Protein AF-0000000072982810 (afdb_homodimer)

Structure (mmCIF, N/CA/C/O backbone):
data_AF-0000000072982810-model_v1
#
loop_
_entity.id
_entity.type
_entity.pdbx_description
1 polymer Nitroreductase
#
loop_
_atom_site.group_PDB
_atom_site.id
_atom_site.type_symbol
_atom_site.label_atom_id
_atom_site.label_alt_id
_atom_site.label_comp_id
_atom_site.label_asym_id
_atom_site.label_entity_id
_atom_site.label_seq_id
_atom_site.pdbx_PDB_ins_code
_atom_site.Cartn_x
_atom_site.Cartn_y
_atom_site.Cartn_z
_atom_site.occupancy
_atom_site.B_iso_or_equiv
_atom_site.auth_seq_id
_atom_site.auth_comp_id
_atom_site.auth_asym_id
_atom_site.auth_atom_id
_atom_site.pdbx_PDB_model_num
ATOM 1 N N . MET A 1 1 ? 14.062 5.539 18.406 1 84.5 1 MET A N 1
ATOM 2 C CA . MET A 1 1 ? 14.008 4.086 18.531 1 84.5 1 MET A CA 1
ATOM 3 C C . MET A 1 1 ? 12.57 3.59 18.5 1 84.5 1 MET A C 1
ATOM 5 O O . MET A 1 1 ? 11.648 4.312 18.891 1 84.5 1 MET A O 1
ATOM 9 N N . LEU A 1 2 ? 12.492 2.311 18.047 1 94.81 2 LEU A N 1
ATOM 10 C CA . LEU A 1 2 ? 11.148 1.739 18.016 1 94.81 2 LEU A CA 1
ATOM 11 C C . LEU A 1 2 ? 10.578 1.634 19.422 1 94.81 2 LEU A C 1
ATOM 13 O O . LEU A 1 2 ? 11.227 1.092 20.328 1 94.81 2 LEU A O 1
ATOM 17 N N . GLU A 1 3 ? 9.422 2.154 19.641 1 95.44 3 GLU A N 1
ATOM 18 C CA . GLU A 1 3 ? 8.727 2.027 20.922 1 95.44 3 GLU A CA 1
ATOM 19 C C . GLU A 1 3 ? 8.094 0.647 21.062 1 95.44 3 GLU A C 1
ATOM 21 O O . GLU A 1 3 ? 7.965 0.132 22.188 1 95.44 3 GLU A O 1
ATOM 26 N N . ASN A 1 4 ? 7.609 0.101 20.016 1 97.38 4 ASN A N 1
ATOM 27 C CA . ASN A 1 4 ? 7 -1.223 19.938 1 97.38 4 ASN A CA 1
ATOM 28 C C . ASN A 1 4 ? 7.531 -2.025 18.75 1 97.38 4 ASN A C 1
ATOM 30 O O . ASN A 1 4 ? 7.234 -1.706 17.609 1 97.38 4 ASN A O 1
ATOM 34 N N . ASN A 1 5 ? 8.234 -3.057 19.016 1 98 5 ASN A N 1
ATOM 35 C CA . ASN A 1 5 ? 8.844 -3.852 17.953 1 98 5 ASN A CA 1
ATOM 36 C C . ASN A 1 5 ? 8.078 -5.148 17.719 1 98 5 ASN A C 1
ATOM 38 O O . ASN A 1 5 ? 8.594 -6.078 17.109 1 98 5 ASN A O 1
ATOM 42 N N . ASN A 1 6 ? 6.879 -5.277 18.344 1 98.5 6 ASN A N 1
ATOM 43 C CA . ASN A 1 6 ? 5.992 -6.418 18.141 1 98.5 6 ASN A CA 1
ATOM 44 C C . ASN A 1 6 ? 5.172 -6.27 16.859 1 98.5 6 ASN A C 1
ATOM 46 O O . ASN A 1 6 ? 4.238 -5.465 16.797 1 98.5 6 ASN A O 1
ATOM 50 N N . PHE A 1 7 ? 5.477 -7.055 15.828 1 98.69 7 PHE A N 1
ATOM 51 C CA . PHE A 1 7 ? 4.867 -6.938 14.508 1 98.69 7 PHE A CA 1
ATOM 52 C C . PHE A 1 7 ? 3.354 -7.098 14.594 1 98.69 7 PHE A C 1
ATOM 54 O O . PHE A 1 7 ? 2.605 -6.281 14.047 1 98.69 7 PHE A O 1
ATOM 61 N N . ASP A 1 8 ? 2.906 -8.078 15.25 1 97.94 8 ASP A N 1
ATOM 62 C CA . ASP A 1 8 ? 1.486 -8.391 15.383 1 97.94 8 ASP A CA 1
ATOM 63 C C . ASP A 1 8 ? 0.722 -7.211 15.977 1 97.94 8 ASP A C 1
ATOM 65 O O . ASP A 1 8 ? -0.294 -6.781 15.422 1 97.94 8 ASP A O 1
ATOM 69 N N . GLU A 1 9 ? 1.227 -6.652 17 1 97.75 9 GLU A N 1
ATOM 70 C CA . GLU A 1 9 ? 0.583 -5.523 17.672 1 97.75 9 GLU A CA 1
ATOM 71 C C . GLU A 1 9 ? 0.561 -4.289 16.766 1 97.75 9 GLU A C 1
ATOM 73 O O . GLU A 1 9 ? -0.45 -3.588 16.688 1 97.75 9 GLU A O 1
ATOM 78 N N . VAL A 1 10 ? 1.672 -4.07 16.078 1 98.31 10 VAL A N 1
ATOM 79 C CA . VAL A 1 10 ? 1.791 -2.891 15.227 1 98.31 10 VAL A CA 1
ATOM 80 C C . VAL A 1 10 ? 0.734 -2.938 14.125 1 98.31 10 VAL A C 1
ATOM 82 O O . VAL A 1 10 ? 0.049 -1.945 13.875 1 98.31 10 VAL A O 1
ATOM 85 N N . VAL A 1 11 ? 0.557 -4.102 13.555 1 98.12 11 VAL A N 1
ATOM 86 C CA . VAL A 1 11 ? -0.343 -4.219 12.414 1 98.12 11 VAL A CA 1
ATOM 87 C C . VAL A 1 11 ? -1.789 -4.285 12.898 1 98.12 11 VAL A C 1
ATOM 89 O O . VAL A 1 11 ? -2.652 -3.557 12.406 1 98.12 11 VAL A O 1
ATOM 92 N N . LEU A 1 12 ? -2.094 -5.023 13.883 1 95.62 12 LEU A N 1
ATOM 93 C CA . LEU A 1 12 ? -3.467 -5.32 14.273 1 95.62 12 LEU A CA 1
ATOM 94 C C . LEU A 1 12 ? -4.07 -4.172 15.07 1 95.62 12 LEU A C 1
ATOM 96 O O . LEU A 1 12 ? -5.289 -4.012 15.117 1 95.62 12 LEU A O 1
ATOM 100 N N . LYS A 1 13 ? -3.232 -3.338 15.625 1 92.69 13 LYS A N 1
ATOM 101 C CA . LYS A 1 13 ? -3.762 -2.264 16.453 1 92.69 13 LYS A CA 1
ATOM 102 C C . LYS A 1 13 ? -3.643 -0.914 15.758 1 92.69 13 LYS A C 1
ATOM 104 O O . LYS A 1 13 ? -3.879 0.132 16.359 1 92.69 13 LYS A O 1
ATOM 109 N N . ARG A 1 14 ? -3.23 -0.957 14.547 1 93.69 14 ARG A N 1
ATOM 110 C CA . ARG A 1 14 ? -3.211 0.3 13.812 1 93.69 14 ARG A CA 1
ATOM 111 C C . ARG A 1 14 ? -4.625 0.827 13.586 1 93.69 14 ARG A C 1
ATOM 113 O O . ARG A 1 14 ? -5.504 0.088 13.141 1 93.69 14 ARG A O 1
ATOM 120 N N . HIS A 1 15 ? -4.863 2.078 13.898 1 92.69 15 HIS A N 1
ATOM 121 C CA . HIS A 1 15 ? -6.117 2.781 13.664 1 92.69 15 HIS A CA 1
ATOM 122 C C . HIS A 1 15 ? -5.871 4.18 13.102 1 92.69 15 HIS A C 1
ATOM 124 O O . HIS A 1 15 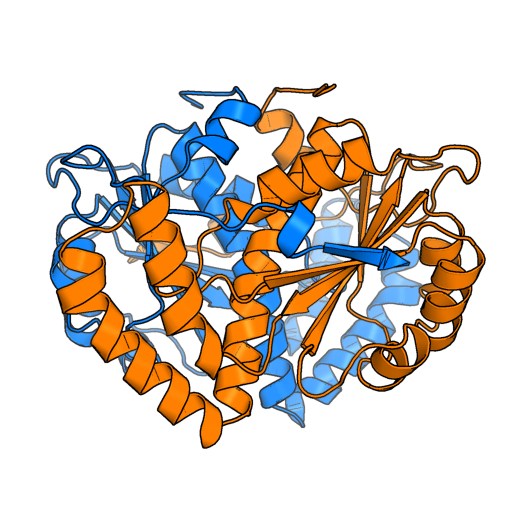? -4.777 4.727 13.258 1 92.69 15 HIS A O 1
ATOM 130 N N . THR A 1 16 ? -6.906 4.637 12.523 1 93.88 16 THR A N 1
ATOM 131 C CA . THR A 1 16 ? -6.832 6.008 12.023 1 93.88 16 THR A CA 1
ATOM 132 C C . THR A 1 16 ? -7.082 7.004 13.156 1 93.88 16 THR A C 1
ATOM 134 O O . THR A 1 16 ? -8.023 6.84 13.938 1 93.88 16 THR A O 1
ATOM 137 N N . ALA A 1 17 ? -6.195 7.941 13.25 1 94.62 17 ALA A N 1
ATOM 138 C CA . ALA A 1 17 ? -6.402 9.07 14.148 1 94.62 17 ALA A CA 1
ATOM 139 C C . ALA A 1 17 ? -6.828 10.32 13.375 1 94.62 17 ALA A C 1
ATOM 141 O O . ALA A 1 17 ? -6.32 10.586 12.289 1 94.62 17 ALA A O 1
ATOM 142 N N . ARG A 1 18 ? -7.648 11.125 14.008 1 92.19 18 ARG A N 1
ATOM 143 C CA . ARG A 1 18 ? -8.18 12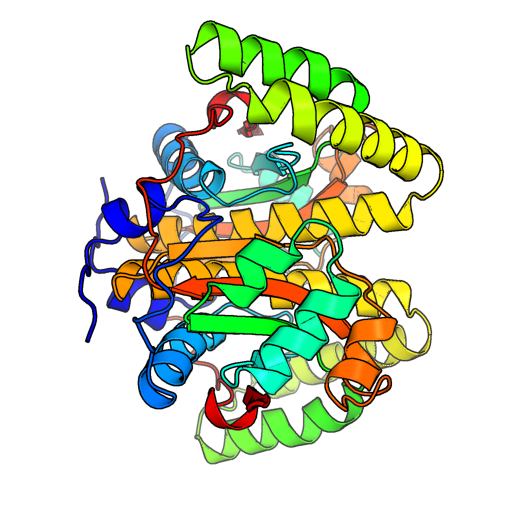.297 13.32 1 92.19 18 ARG A CA 1
ATOM 144 C C . ARG A 1 18 ? -7.883 13.578 14.094 1 92.19 18 ARG A C 1
ATOM 146 O O . ARG A 1 18 ? -8.18 14.68 13.617 1 92.19 18 ARG A O 1
ATOM 153 N N . GLU A 1 19 ? -7.449 13.445 15.227 1 95.31 19 GLU A N 1
ATOM 154 C CA . GLU A 1 19 ? -7.012 14.555 16.078 1 95.31 19 GLU A CA 1
ATOM 155 C C . GLU A 1 19 ? -5.754 14.195 16.859 1 95.31 19 GLU A C 1
ATOM 157 O O . GLU A 1 19 ? -5.641 13.086 17.375 1 95.31 19 GLU A O 1
ATOM 162 N N . PHE A 1 20 ? -4.832 15.172 16.938 1 97.75 20 PHE A N 1
ATOM 163 C CA . PHE A 1 20 ? -3.533 14.906 17.531 1 97.75 20 PHE A CA 1
ATOM 164 C C . PHE A 1 20 ? -3.221 15.938 18.625 1 97.75 20 PHE A C 1
ATOM 166 O O . PHE A 1 20 ? -3.883 16.969 18.703 1 97.75 20 PHE A O 1
ATOM 173 N N . ASP A 1 21 ? -2.336 15.578 19.5 1 97.12 21 ASP A N 1
ATOM 174 C CA . ASP A 1 21 ? -1.809 16.516 20.5 1 97.12 21 ASP A CA 1
ATOM 175 C C . ASP A 1 21 ? -0.87 17.531 19.844 1 97.12 21 ASP A C 1
ATOM 177 O O . ASP A 1 21 ? 0.249 17.188 19.453 1 97.12 21 ASP A O 1
ATOM 181 N N . PRO A 1 22 ? -1.288 18.734 19.766 1 93.88 22 PRO A N 1
ATOM 182 C CA . PRO A 1 22 ? -0.496 19.734 19.031 1 93.88 22 PRO A CA 1
ATOM 183 C C . PRO A 1 22 ? 0.822 20.062 19.734 1 93.88 22 PRO A C 1
ATOM 185 O O . PRO A 1 22 ? 1.685 20.719 19.156 1 93.88 22 PRO A O 1
ATOM 188 N N . GLU A 1 23 ? 1.07 19.609 20.938 1 95 23 GLU A N 1
ATOM 189 C CA . GLU A 1 23 ? 2.275 19.922 21.703 1 95 23 GLU A CA 1
ATOM 190 C C . GLU A 1 23 ? 3.402 18.938 21.375 1 95 23 GLU A C 1
ATOM 192 O O . GLU A 1 23 ? 4.559 19.188 21.734 1 95 23 GLU A O 1
ATOM 197 N N . ILE A 1 24 ? 3.025 17.922 20.734 1 96 24 ILE A N 1
ATOM 198 C CA . ILE A 1 24 ? 4.02 16.906 20.406 1 96 24 ILE A CA 1
ATOM 199 C C . ILE A 1 24 ? 4.625 17.203 19.031 1 96 24 ILE A C 1
ATOM 201 O O . ILE A 1 24 ? 3.898 17.391 18.047 1 96 24 ILE A O 1
ATOM 205 N N . THR A 1 25 ? 5.934 17.266 19.016 1 96.81 25 THR A N 1
ATOM 206 C CA . THR A 1 25 ? 6.66 17.469 17.766 1 96.81 25 THR A CA 1
ATOM 207 C C . THR A 1 25 ? 7.57 16.281 17.484 1 96.81 25 THR A C 1
ATOM 209 O O . THR A 1 25 ? 8.32 15.836 18.359 1 96.81 25 THR A O 1
ATOM 212 N N . ILE A 1 26 ? 7.457 15.734 16.328 1 98.12 26 ILE A N 1
ATOM 213 C CA . ILE A 1 26 ? 8.336 14.672 15.875 1 98.12 26 ILE A CA 1
ATOM 214 C C . ILE A 1 26 ? 9.562 15.273 15.18 1 98.12 26 ILE A C 1
ATOM 216 O O . ILE A 1 26 ? 9.43 16.172 14.344 1 98.12 26 ILE A O 1
ATOM 220 N N . SER A 1 27 ? 10.719 14.828 15.484 1 97.81 27 SER A N 1
ATOM 221 C CA . SER A 1 27 ? 11.938 15.383 14.891 1 97.81 27 SER A CA 1
ATOM 222 C C . SER A 1 27 ? 12.062 14.984 13.422 1 97.81 27 SER A C 1
ATOM 224 O O . SER A 1 27 ? 11.516 13.961 13 1 97.81 27 SER A O 1
ATOM 226 N N . LYS A 1 28 ? 12.797 15.844 12.688 1 97.75 28 LYS A N 1
ATOM 227 C CA . LYS A 1 28 ? 13.094 15.516 11.289 1 97.75 28 LYS A CA 1
ATOM 228 C C . LYS A 1 28 ? 13.789 14.164 11.172 1 97.75 28 LYS A C 1
ATOM 230 O O . LYS A 1 28 ? 13.492 13.383 10.266 1 97.75 28 LYS A O 1
ATOM 235 N N . GLY A 1 29 ? 14.688 13.906 12.07 1 97.88 29 GLY A N 1
ATOM 236 C CA . GLY A 1 29 ? 15.406 12.641 12.07 1 97.88 29 GLY A CA 1
ATOM 237 C C . GLY A 1 29 ? 14.492 11.438 12.234 1 97.88 29 GLY A C 1
ATOM 238 O O . GLY A 1 29 ? 14.641 10.438 11.531 1 97.88 29 GLY A O 1
ATOM 239 N N . GLU A 1 30 ? 13.562 11.547 13.141 1 97.81 30 GLU A N 1
ATOM 240 C CA . GLU A 1 30 ? 12.633 10.453 13.375 1 97.81 30 GLU A CA 1
ATOM 241 C C . GLU A 1 30 ? 11.695 10.258 12.188 1 97.81 30 GLU A C 1
ATOM 243 O O . GLU A 1 30 ? 11.383 9.125 11.812 1 97.81 30 GLU A O 1
ATOM 248 N N . LEU A 1 31 ? 11.297 11.336 11.625 1 98.62 31 LEU A N 1
ATOM 249 C CA . LEU A 1 31 ? 10.477 11.25 10.422 1 98.62 31 LEU A CA 1
ATOM 250 C C . LEU A 1 31 ? 11.234 10.555 9.297 1 98.62 31 LEU A C 1
ATOM 252 O O . LEU A 1 31 ? 10.68 9.688 8.617 1 98.62 31 LEU A O 1
ATOM 256 N N . LEU A 1 32 ? 12.469 10.898 9.117 1 98.56 32 LEU A N 1
ATOM 257 C CA . LEU A 1 32 ? 13.273 10.273 8.078 1 98.56 32 LEU A CA 1
ATOM 258 C C . LEU A 1 32 ? 13.477 8.789 8.359 1 98.56 32 LEU A C 1
ATOM 260 O O . LEU A 1 32 ? 13.531 7.98 7.434 1 98.56 32 LEU A O 1
ATOM 264 N N . GLN A 1 33 ? 13.555 8.445 9.609 1 98.25 33 GLN A N 1
ATOM 265 C CA . GLN A 1 33 ? 13.68 7.031 9.953 1 98.25 33 GLN A CA 1
ATOM 266 C C . GLN A 1 33 ? 12.414 6.266 9.586 1 98.25 33 GLN A C 1
ATOM 268 O O . GLN A 1 33 ? 12.484 5.164 9.031 1 98.25 33 GLN A O 1
ATOM 273 N N . MET A 1 34 ? 11.305 6.852 9.898 1 98.75 34 MET A N 1
ATOM 274 C CA . MET A 1 34 ? 10.047 6.203 9.531 1 98.75 34 MET A CA 1
ATOM 275 C C . MET A 1 34 ? 9.93 6.074 8.016 1 98.75 34 MET A C 1
ATOM 277 O O . MET A 1 34 ? 9.469 5.051 7.508 1 98.75 34 MET A O 1
ATOM 281 N N . ILE A 1 35 ? 10.391 7.113 7.273 1 98.88 35 ILE A N 1
ATOM 282 C CA . ILE A 1 35 ? 10.352 7.086 5.816 1 98.88 35 ILE A CA 1
ATOM 283 C C . ILE A 1 35 ? 11.336 6.047 5.293 1 98.88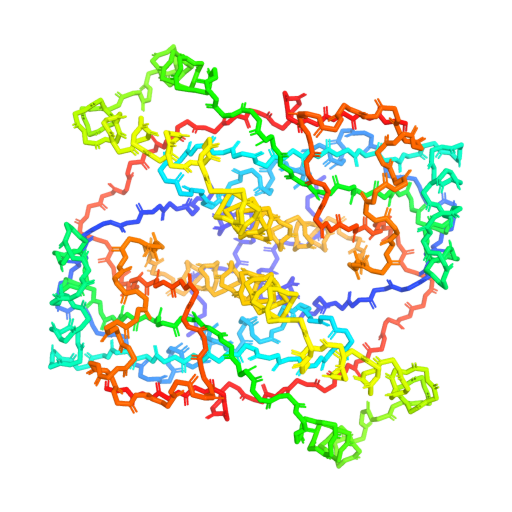 35 ILE A C 1
ATOM 285 O O . ILE A 1 35 ? 11.086 5.406 4.27 1 98.88 35 ILE A O 1
ATOM 289 N N . THR A 1 36 ? 12.406 5.809 5.992 1 98.56 36 THR A N 1
ATOM 290 C CA . THR A 1 36 ? 13.344 4.762 5.605 1 98.56 36 THR A CA 1
ATOM 291 C C . THR A 1 36 ? 12.664 3.398 5.582 1 98.56 36 THR A C 1
ATOM 293 O O . THR A 1 36 ? 12.875 2.604 4.664 1 98.56 36 THR A O 1
ATOM 296 N N . TYR A 1 37 ? 11.805 3.104 6.562 1 98.56 37 TYR A N 1
ATOM 297 C CA . TYR A 1 37 ? 11.023 1.872 6.523 1 98.56 37 TYR A CA 1
ATOM 298 C C . TYR A 1 37 ? 10.148 1.822 5.277 1 98.56 37 TYR A C 1
ATOM 300 O O . TYR A 1 37 ? 10.023 0.775 4.641 1 98.56 37 TYR A O 1
ATOM 308 N N . ALA A 1 38 ? 9.578 2.957 4.906 1 98.69 38 ALA A N 1
ATOM 309 C CA . ALA A 1 38 ? 8.695 3.043 3.744 1 98.69 38 ALA A CA 1
ATOM 310 C C . ALA A 1 38 ? 9.461 2.75 2.457 1 98.69 38 ALA A C 1
ATOM 312 O O . ALA A 1 38 ? 8.906 2.17 1.519 1 98.69 38 ALA A O 1
ATOM 313 N N . THR A 1 39 ? 10.75 3.131 2.369 1 97.38 39 THR A N 1
ATOM 314 C CA . THR A 1 39 ? 11.555 2.973 1.161 1 97.38 39 THR A CA 1
ATOM 315 C C . THR A 1 39 ? 11.844 1.498 0.896 1 97.38 39 THR A C 1
ATOM 317 O O . THR A 1 39 ? 12.297 1.135 -0.193 1 97.38 39 THR A O 1
ATOM 320 N N . LYS A 1 40 ? 11.523 0.648 1.859 1 97.12 40 LYS A N 1
ATOM 321 C CA . LYS A 1 40 ? 11.789 -0.777 1.69 1 97.12 40 LYS A CA 1
ATOM 322 C C . LYS A 1 40 ? 10.641 -1.47 0.967 1 97.12 40 LYS A C 1
ATOM 324 O O . LYS A 1 40 ? 10.75 -2.637 0.588 1 97.12 40 LYS A O 1
ATOM 329 N N . ALA A 1 41 ? 9.539 -0.735 0.786 1 98.06 41 ALA A N 1
ATOM 330 C CA . ALA A 1 41 ? 8.438 -1.288 -0 1 98.06 41 ALA A CA 1
ATOM 331 C C . ALA A 1 41 ? 8.898 -1.642 -1.412 1 98.06 41 ALA A C 1
ATOM 333 O O . ALA A 1 41 ? 9.773 -0.978 -1.972 1 98.06 41 ALA A O 1
ATOM 334 N N . PRO A 1 42 ? 8.352 -2.703 -1.966 1 97.31 42 PRO A N 1
ATOM 335 C CA . PRO A 1 42 ? 8.695 -3 -3.357 1 97.31 42 PRO A CA 1
ATOM 336 C C . PRO A 1 42 ? 8.203 -1.929 -4.328 1 97.31 42 PRO A C 1
ATOM 338 O O . PRO A 1 42 ? 7.301 -1.157 -3.998 1 97.31 42 PRO A O 1
ATOM 341 N N . SER A 1 43 ? 8.867 -1.829 -5.426 1 96.19 43 SER A N 1
ATOM 342 C CA . SER A 1 43 ? 8.453 -1.017 -6.566 1 96.19 43 SER A CA 1
ATOM 343 C C . SER A 1 43 ? 8.68 -1.754 -7.883 1 96.19 43 SER A C 1
ATOM 345 O O . SER A 1 43 ? 9.633 -2.521 -8.016 1 96.19 43 SER A O 1
ATOM 347 N N . ALA A 1 44 ? 7.711 -1.577 -8.781 1 95.25 44 ALA A N 1
ATOM 348 C CA . ALA A 1 44 ? 7.836 -2.244 -10.07 1 95.25 44 ALA A CA 1
ATOM 349 C C . ALA A 1 44 ? 9.195 -1.972 -10.703 1 95.25 44 ALA A C 1
ATOM 351 O O . ALA A 1 44 ? 9.625 -0.819 -10.805 1 95.25 44 ALA A O 1
ATOM 352 N N . LEU A 1 45 ? 9.898 -3.086 -10.992 1 91.62 45 LEU A N 1
ATOM 353 C CA . LEU A 1 45 ? 11.211 -3.057 -11.641 1 91.62 45 LEU A CA 1
ATOM 354 C C . LEU A 1 45 ? 12.211 -2.266 -10.805 1 91.62 45 LEU A C 1
ATOM 356 O O . LEU A 1 45 ? 13.203 -1.761 -11.336 1 91.62 45 LEU A O 1
ATOM 360 N N . ASN A 1 46 ? 11.883 -2.053 -9.57 1 92.06 46 ASN A N 1
ATOM 361 C CA . ASN A 1 46 ? 12.711 -1.31 -8.625 1 92.06 46 ASN A CA 1
ATOM 362 C C . ASN A 1 46 ? 12.938 0.127 -9.086 1 92.06 46 ASN A C 1
ATOM 364 O O . ASN A 1 46 ? 13.977 0.717 -8.797 1 92.06 46 ASN A O 1
ATOM 368 N N . MET A 1 47 ? 12 0.67 -9.719 1 93.75 47 MET A N 1
ATOM 369 C CA . MET A 1 47 ? 12.141 2.018 -10.266 1 93.75 47 MET A CA 1
ATOM 370 C C . MET A 1 47 ? 12.047 3.064 -9.156 1 93.75 47 MET A C 1
ATOM 372 O O . MET A 1 47 ? 12.492 4.199 -9.336 1 93.75 47 MET A O 1
ATOM 376 N N . GLN A 1 48 ? 11.398 2.781 -8.086 1 95.44 48 GLN A N 1
ATOM 377 C CA . GLN A 1 48 ? 11.359 3.594 -6.875 1 95.44 48 GLN A CA 1
ATOM 378 C C . GLN A 1 48 ? 10.891 5.012 -7.18 1 95.44 48 GLN A C 1
ATOM 380 O O . GLN A 1 48 ? 11.57 5.984 -6.84 1 95.44 48 GLN A O 1
ATOM 385 N N . PRO A 1 49 ? 9.641 5.102 -7.727 1 96.94 49 PRO A N 1
ATOM 386 C CA . PRO A 1 49 ? 9.133 6.418 -8.117 1 96.94 49 PRO A CA 1
ATOM 387 C C . PRO A 1 49 ? 8.664 7.25 -6.926 1 96.94 49 PRO A C 1
ATOM 389 O O . PRO A 1 49 ? 8.422 8.453 -7.062 1 96.94 49 PRO A O 1
ATOM 392 N N . THR A 1 50 ? 8.508 6.699 -5.781 1 98.31 50 THR A N 1
ATOM 393 C CA . THR A 1 50 ? 7.848 7.328 -4.645 1 98.31 50 THR A CA 1
ATOM 394 C C . THR A 1 50 ? 8.672 8.492 -4.113 1 98.31 50 THR A C 1
ATOM 396 O O . THR A 1 50 ? 9.898 8.391 -3.998 1 98.31 50 THR A O 1
ATOM 399 N N . ARG A 1 51 ? 7.984 9.57 -3.803 1 98.56 51 ARG A N 1
ATOM 400 C CA . ARG A 1 51 ? 8.555 10.766 -3.189 1 98.56 51 ARG A CA 1
ATOM 401 C C . ARG A 1 51 ? 7.727 11.219 -1.992 1 98.56 51 ARG A C 1
ATOM 403 O O . ARG A 1 51 ? 6.52 10.984 -1.941 1 98.56 51 ARG A O 1
ATOM 410 N N . PHE A 1 52 ? 8.422 11.859 -1.071 1 98.88 52 PHE A N 1
ATOM 411 C CA . PHE A 1 52 ? 7.793 12.32 0.16 1 98.88 52 PHE A CA 1
ATOM 412 C C . PHE A 1 52 ? 7.988 13.82 0.342 1 98.88 52 PHE A C 1
ATOM 414 O O . PHE A 1 52 ? 9.094 14.336 0.165 1 98.88 52 PHE A O 1
ATOM 421 N N . VAL A 1 53 ? 6.922 14.5 0.645 1 98.94 53 VAL A N 1
ATOM 422 C CA . VAL A 1 53 ? 6.961 15.891 1.09 1 98.94 53 VAL A CA 1
ATOM 423 C C . VAL A 1 53 ? 6.434 15.992 2.52 1 98.94 53 VAL A C 1
ATOM 425 O O . VAL A 1 53 ? 5.277 15.648 2.789 1 98.94 53 VAL A O 1
ATOM 428 N N . VAL A 1 54 ? 7.277 16.453 3.424 1 98.88 54 VAL A N 1
ATOM 429 C CA . VAL A 1 54 ? 6.902 16.516 4.836 1 98.88 54 VAL A CA 1
ATOM 430 C C . VAL A 1 54 ? 6.637 17.953 5.25 1 98.88 54 VAL A C 1
ATOM 432 O O . VAL A 1 54 ? 7.523 18.797 5.168 1 98.88 54 VAL A O 1
ATOM 435 N N . ALA A 1 55 ? 5.414 18.203 5.621 1 98.69 55 ALA A N 1
ATOM 436 C CA . ALA A 1 55 ? 5.055 19.484 6.211 1 98.69 55 ALA A CA 1
ATOM 437 C C . ALA A 1 55 ? 5.117 19.422 7.734 1 98.69 55 ALA A C 1
ATOM 439 O O . ALA A 1 55 ? 4.27 18.797 8.375 1 98.69 55 ALA A O 1
ATOM 440 N N . GLN A 1 56 ? 6.004 20.109 8.297 1 96.19 56 GLN A N 1
ATOM 441 C CA . GLN A 1 56 ? 6.168 20.125 9.742 1 96.19 56 GLN A CA 1
ATOM 442 C C . GLN A 1 56 ? 5.93 21.516 10.32 1 96.19 56 GLN A C 1
ATOM 444 O O . GLN A 1 56 ? 5.527 21.656 11.477 1 96.19 56 GLN A O 1
ATOM 449 N N . SER A 1 57 ? 6.262 22.516 9.508 1 96.06 57 SER A N 1
ATOM 450 C CA . SER A 1 57 ? 6.031 23.875 9.992 1 96.06 57 SER A CA 1
ATOM 451 C C . SER A 1 57 ? 4.543 24.219 10.016 1 96.06 57 SER A C 1
ATOM 453 O O . SER A 1 57 ? 3.773 23.688 9.211 1 96.06 57 SER A O 1
ATOM 455 N N . ASN A 1 58 ? 4.184 25.047 10.938 1 96.44 58 ASN A N 1
ATOM 456 C CA . ASN A 1 58 ? 2.797 25.5 10.969 1 96.44 58 ASN A CA 1
ATOM 457 C C . ASN A 1 58 ? 2.373 26.109 9.641 1 96.44 58 ASN A C 1
ATOM 459 O O . ASN A 1 58 ? 1.261 25.875 9.164 1 96.44 58 ASN A O 1
ATOM 463 N N . ALA A 1 59 ? 3.246 26.844 9.062 1 98.06 59 ALA A N 1
ATOM 464 C CA . ALA A 1 59 ? 2.943 27.484 7.789 1 98.06 59 ALA A CA 1
ATOM 465 C C . ALA A 1 59 ? 2.658 26.453 6.703 1 98.06 59 ALA A C 1
ATOM 467 O O . ALA A 1 59 ? 1.71 26.609 5.926 1 98.06 59 ALA A O 1
ATOM 468 N N . ALA A 1 60 ? 3.471 25.438 6.617 1 98.25 60 ALA A N 1
ATOM 469 C CA . ALA A 1 60 ? 3.277 24.406 5.609 1 98.25 60 ALA A CA 1
ATOM 470 C C . ALA A 1 60 ? 1.984 23.625 5.859 1 98.25 60 ALA A C 1
ATOM 472 O O . ALA A 1 60 ? 1.243 23.328 4.922 1 98.25 60 ALA A O 1
ATOM 473 N N . LYS A 1 61 ? 1.732 23.328 7.078 1 98.5 61 LYS A N 1
ATOM 474 C CA . LYS A 1 61 ? 0.5 22.625 7.406 1 98.5 61 LYS A CA 1
ATOM 475 C C . LYS A 1 61 ? -0.727 23.469 7.078 1 98.5 61 LYS A C 1
ATOM 477 O O . LYS A 1 61 ? -1.738 22.938 6.605 1 98.5 61 LYS A O 1
ATOM 482 N N . GLU A 1 62 ? -0.648 24.719 7.336 1 98.69 62 GLU A N 1
ATOM 483 C CA . GLU A 1 62 ? -1.746 25.625 7 1 98.69 62 GLU A CA 1
ATOM 484 C C . GLU A 1 62 ? -2.008 25.641 5.496 1 98.69 62 GLU A C 1
ATOM 486 O O . GLU A 1 62 ? -3.16 25.688 5.062 1 98.69 62 GLU A O 1
ATOM 491 N N . LYS A 1 63 ? -0.942 25.656 4.742 1 98.75 63 LYS A N 1
ATOM 492 C CA . LYS A 1 63 ? -1.083 25.594 3.291 1 98.75 63 LYS A CA 1
ATOM 493 C C . LYS A 1 63 ? -1.828 24.344 2.855 1 98.75 63 LYS A C 1
ATOM 495 O O . LYS A 1 63 ? -2.695 24.406 1.98 1 98.75 63 LYS A O 1
ATOM 500 N N . ILE A 1 64 ? -1.499 23.203 3.467 1 98.88 64 ILE A N 1
ATOM 501 C CA . ILE A 1 64 ? -2.18 21.953 3.145 1 98.88 64 ILE A CA 1
ATOM 502 C C . ILE A 1 64 ? -3.637 22.031 3.6 1 98.88 64 ILE A C 1
ATOM 504 O O . ILE A 1 64 ? -4.547 21.672 2.85 1 98.88 64 ILE A O 1
ATOM 508 N N . ALA A 1 65 ? -3.84 22.531 4.773 1 98.69 65 ALA A N 1
ATOM 509 C CA . ALA A 1 65 ? -5.18 22.609 5.348 1 98.69 65 ALA A CA 1
ATOM 510 C C . ALA A 1 65 ? -6.109 23.438 4.457 1 98.69 65 ALA A C 1
ATOM 512 O O . ALA A 1 65 ? -7.293 23.125 4.332 1 98.69 65 ALA A O 1
ATOM 513 N N . ALA A 1 66 ? -5.582 24.406 3.85 1 98.62 66 ALA A N 1
ATOM 514 C CA . ALA A 1 66 ? -6.367 25.328 3.031 1 98.62 66 ALA A CA 1
ATOM 515 C C . ALA A 1 66 ? -6.945 24.609 1.81 1 98.62 66 ALA A C 1
ATOM 517 O O . ALA A 1 66 ? -7.906 25.094 1.201 1 98.62 66 ALA A O 1
ATOM 518 N N . VAL A 1 67 ? -6.398 23.516 1.445 1 98.56 67 VAL A N 1
ATOM 519 C CA . VAL A 1 67 ? -6.863 22.828 0.245 1 98.56 67 VAL A CA 1
ATOM 520 C C . VAL A 1 67 ? -7.395 21.438 0.615 1 98.56 67 VAL A C 1
ATOM 522 O O . VAL A 1 67 ? -7.531 20.562 -0.248 1 98.56 67 VAL A O 1
ATOM 525 N N . ALA A 1 68 ? -7.637 21.156 1.941 1 97.69 68 ALA A N 1
ATOM 526 C CA . ALA A 1 68 ? -7.996 19.812 2.385 1 97.69 68 ALA A CA 1
ATOM 527 C C . ALA A 1 68 ? -9.43 19.766 2.916 1 97.69 68 ALA A C 1
ATOM 529 O O . ALA A 1 68 ? -9.875 18.75 3.453 1 97.69 68 ALA A O 1
ATOM 530 N N . GLY A 1 69 ? -10.141 20.844 2.805 1 94.69 69 GLY A N 1
ATOM 531 C CA . GLY A 1 69 ? -11.547 20.875 3.166 1 94.69 69 GLY A CA 1
ATOM 532 C C . GLY A 1 69 ? -11.805 20.453 4.602 1 94.69 69 GLY A C 1
ATOM 533 O O . GLY A 1 69 ? -11.227 21.016 5.531 1 94.69 69 GLY A O 1
ATOM 534 N N . THR A 1 70 ? -12.633 19.438 4.793 1 91.5 70 THR A N 1
ATOM 535 C CA . THR A 1 70 ? -13.078 19 6.113 1 91.5 70 THR A CA 1
ATOM 536 C C . THR A 1 70 ? -11.945 18.312 6.871 1 91.5 70 THR A C 1
ATOM 538 O O . THR A 1 70 ? -12.047 18.094 8.078 1 91.5 70 THR A O 1
ATOM 541 N N . ASN A 1 71 ? -10.836 18.031 6.203 1 95.19 71 ASN A N 1
ATOM 542 C CA . ASN A 1 71 ? -9.703 17.375 6.844 1 95.19 71 ASN A CA 1
ATOM 543 C C . ASN A 1 71 ? -8.773 18.375 7.516 1 95.19 71 ASN A C 1
ATOM 545 O O . ASN A 1 71 ? -7.82 18 8.188 1 95.19 71 ASN A O 1
ATOM 549 N N . ALA A 1 72 ? -9.07 19.672 7.449 1 97.31 72 ALA A N 1
ATOM 550 C CA . ALA A 1 72 ? -8.195 20.75 7.902 1 97.31 72 ALA A CA 1
ATOM 551 C C . ALA A 1 72 ? -7.867 20.594 9.383 1 97.31 72 ALA A C 1
ATOM 553 O O . ALA A 1 72 ? -6.707 20.703 9.781 1 97.31 72 ALA A O 1
ATOM 554 N N . PRO A 1 73 ? -8.805 20.266 10.258 1 96 73 PRO A N 1
ATOM 555 C CA . PRO A 1 73 ? -8.469 20.156 11.68 1 96 73 PRO A CA 1
ATOM 556 C C . PRO A 1 73 ? -7.469 19.031 11.961 1 96 73 PRO A C 1
ATOM 558 O O . PRO A 1 73 ? -6.59 19.188 12.812 1 96 73 PRO A O 1
ATOM 561 N N . GLU A 1 74 ? -7.633 17.922 11.266 1 96.44 74 GLU A N 1
ATOM 562 C CA . GLU A 1 74 ? -6.691 16.812 11.414 1 96.44 74 GLU A CA 1
ATOM 563 C C . GLU A 1 74 ? -5.281 17.234 11.016 1 96.44 74 GLU A C 1
ATOM 565 O O . GLU A 1 74 ? -4.316 16.938 11.727 1 96.44 74 GLU A O 1
ATOM 570 N N . ILE A 1 75 ? -5.168 17.984 9.969 1 98.25 75 ILE A N 1
ATOM 571 C CA . ILE A 1 75 ? -3.902 18.453 9.422 1 98.25 75 ILE A CA 1
ATOM 572 C C . ILE A 1 75 ? -3.252 19.422 10.398 1 98.25 75 ILE A C 1
ATOM 574 O O . ILE A 1 75 ? -2.068 19.297 10.719 1 98.25 75 ILE A O 1
ATOM 578 N N . LEU A 1 76 ? -4.012 20.266 10.938 1 98.06 76 LEU A N 1
ATOM 579 C CA . LEU A 1 76 ? -3.49 21.359 11.766 1 98.06 76 LEU A CA 1
ATOM 580 C C . LEU A 1 76 ? -3.061 20.828 13.133 1 98.06 76 LEU A C 1
ATOM 582 O O . LEU A 1 76 ? -2.131 21.375 13.742 1 98.06 76 LEU A O 1
ATOM 586 N N . SER A 1 77 ? -3.652 19.766 13.602 1 97.69 77 SER A N 1
ATOM 587 C CA . SER A 1 77 ? -3.334 19.25 14.93 1 97.69 77 SER A CA 1
ATOM 588 C C . SER A 1 77 ? -2.172 18.266 14.867 1 97.69 77 SER A C 1
ATOM 590 O O . SER A 1 77 ? -1.588 17.922 15.898 1 97.69 77 SER A O 1
ATOM 592 N N . ALA A 1 78 ? -1.801 17.797 13.711 1 98.44 78 ALA A N 1
ATOM 593 C CA . ALA A 1 78 ? -0.771 16.766 13.562 1 98.44 78 ALA A CA 1
ATOM 594 C C . ALA A 1 78 ? 0.615 17.328 13.844 1 98.44 78 ALA A C 1
ATOM 596 O O . ALA A 1 78 ? 0.846 18.531 13.688 1 98.44 78 ALA A O 1
ATOM 597 N N . SER A 1 79 ? 1.487 16.484 14.289 1 98.69 79 SER A N 1
ATOM 598 C CA . SER A 1 79 ? 2.887 16.875 14.43 1 98.69 79 SER A CA 1
ATOM 599 C C . SER A 1 79 ? 3.518 17.156 13.07 1 98.69 79 SER A C 1
ATOM 601 O O . SER A 1 79 ? 4.316 18.078 12.922 1 98.69 79 SER A O 1
ATOM 603 N N . ALA A 1 80 ? 3.209 16.359 12.094 1 98.75 80 ALA A N 1
ATOM 604 C CA . ALA A 1 80 ? 3.615 16.531 10.703 1 98.75 80 ALA A CA 1
ATOM 605 C C . ALA A 1 80 ? 2.57 15.945 9.758 1 98.75 80 ALA A C 1
ATOM 607 O O . ALA A 1 80 ? 1.726 15.141 10.164 1 98.75 80 ALA A O 1
ATOM 608 N N . VAL A 1 81 ? 2.604 16.422 8.57 1 98.88 81 VAL A N 1
ATOM 609 C CA . VAL A 1 81 ? 1.803 15.859 7.484 1 98.88 81 VAL A CA 1
ATOM 610 C C . VAL A 1 81 ? 2.713 15.445 6.332 1 98.88 81 VAL A C 1
ATOM 612 O O . VAL A 1 81 ? 3.498 16.25 5.828 1 98.88 81 VAL A O 1
ATOM 615 N N . VAL A 1 82 ? 2.615 14.195 5.969 1 98.94 82 VAL A N 1
ATOM 616 C CA . VAL A 1 82 ? 3.441 13.656 4.891 1 98.94 82 VAL A CA 1
ATOM 617 C C . VAL A 1 82 ? 2.604 13.5 3.625 1 98.94 82 VAL A C 1
ATOM 619 O O . VAL A 1 82 ? 1.64 12.734 3.602 1 98.94 82 VAL A O 1
ATOM 622 N N . LEU A 1 83 ? 2.922 14.297 2.639 1 98.94 83 LEU A N 1
ATOM 623 C CA . LEU A 1 83 ? 2.377 14.078 1.302 1 98.94 83 LEU A CA 1
ATOM 624 C C . LEU A 1 83 ? 3.205 13.055 0.536 1 98.94 83 LEU A C 1
ATOM 626 O O . LEU A 1 83 ? 4.383 13.289 0.256 1 98.94 83 LEU A O 1
ATOM 630 N N . ILE A 1 84 ? 2.598 11.945 0.248 1 98.94 84 ILE A N 1
ATOM 631 C CA . ILE A 1 84 ? 3.254 10.898 -0.521 1 98.94 84 ILE A CA 1
ATOM 632 C C . ILE A 1 84 ? 2.775 10.945 -1.972 1 98.94 84 ILE A C 1
ATOM 634 O O . ILE A 1 84 ? 1.59 11.156 -2.234 1 98.94 84 ILE A O 1
ATOM 638 N N . GLY A 1 85 ? 3.658 10.828 -2.863 1 98.69 85 GLY A N 1
ATOM 639 C CA . GLY A 1 85 ? 3.42 10.781 -4.297 1 98.69 85 GLY A CA 1
ATOM 640 C C . GLY A 1 85 ? 4.551 10.133 -5.07 1 98.69 85 GLY A C 1
ATOM 641 O O . GLY A 1 85 ? 5.16 9.172 -4.598 1 98.69 85 GLY A O 1
ATOM 642 N N . GLY A 1 86 ? 4.676 10.641 -6.258 1 98.19 86 GLY A N 1
ATOM 643 C CA . GLY A 1 86 ? 5.734 10.039 -7.047 1 98.19 86 GLY A CA 1
ATOM 644 C C . GLY A 1 86 ? 6.254 10.945 -8.148 1 98.19 86 GLY A C 1
ATOM 645 O O . GLY A 1 86 ? 5.578 11.891 -8.555 1 98.19 86 GLY A O 1
ATOM 646 N N . GLU A 1 87 ? 7.461 10.664 -8.555 1 96.62 87 GLU A N 1
ATOM 647 C CA . GLU A 1 87 ? 8.117 11.336 -9.672 1 96.62 87 GLU A CA 1
ATOM 648 C C . GLU A 1 87 ? 7.445 10.977 -11 1 96.62 87 GLU A C 1
ATOM 650 O O . GLU A 1 87 ? 7.336 9.797 -11.344 1 96.62 87 GLU A O 1
ATOM 655 N N . THR A 1 88 ? 7.059 12.016 -11.727 1 95.5 88 THR A N 1
ATOM 656 C CA . THR A 1 88 ? 6.32 11.766 -12.961 1 95.5 88 THR A CA 1
ATOM 657 C C . THR A 1 88 ? 7.266 11.711 -14.156 1 95.5 88 THR A C 1
ATOM 659 O O . THR A 1 88 ? 6.906 11.195 -15.219 1 95.5 88 THR A O 1
ATOM 662 N N . ASP A 1 89 ? 8.383 12.328 -14.008 1 92.62 89 ASP A N 1
ATOM 663 C CA . ASP A 1 89 ? 9.406 12.219 -15.047 1 92.62 89 ASP A CA 1
ATOM 664 C C . ASP A 1 89 ? 10.391 11.094 -14.727 1 92.62 89 ASP A C 1
ATOM 666 O O . ASP A 1 89 ? 11.414 11.32 -14.078 1 92.62 89 ASP A O 1
ATOM 670 N N . LEU A 1 90 ? 10.188 9.938 -15.297 1 90.56 90 LEU A N 1
ATOM 671 C CA . LEU A 1 90 ? 10.938 8.742 -14.938 1 90.56 90 LEU A CA 1
ATOM 672 C C . LEU A 1 90 ? 12.086 8.516 -15.914 1 90.56 90 LEU A C 1
ATOM 674 O O . LEU A 1 90 ? 12.828 7.531 -15.789 1 90.56 90 LEU A O 1
ATOM 678 N N . GLY A 1 91 ? 12.234 9.391 -16.828 1 80.31 91 GLY A N 1
ATOM 679 C CA . GLY A 1 91 ? 13.289 9.273 -17.828 1 80.31 91 GLY A CA 1
ATOM 680 C C . GLY A 1 91 ? 14.672 9.172 -17.234 1 80.31 91 GLY A C 1
ATOM 681 O O . GLY A 1 91 ? 15.406 8.219 -17.516 1 80.31 91 GLY A O 1
ATOM 682 N N . PRO A 1 92 ? 15.039 10.086 -16.391 1 75.38 92 PRO A N 1
ATOM 683 C CA . PRO A 1 92 ? 16.391 10.094 -15.82 1 75.38 92 PRO A CA 1
ATOM 684 C C . PRO A 1 92 ? 16.609 8.953 -14.828 1 75.38 92 PRO A C 1
ATOM 686 O O . PRO A 1 92 ? 17.75 8.695 -14.43 1 75.38 92 PRO A O 1
ATOM 689 N N . PHE A 1 93 ? 15.703 8.172 -14.523 1 69.94 93 PHE A N 1
ATOM 690 C CA . PHE A 1 93 ? 15.75 7.164 -13.477 1 69.94 93 PHE A CA 1
ATOM 691 C C . PHE A 1 93 ? 16.688 6.027 -13.852 1 69.94 93 PHE A C 1
ATOM 693 O O . PHE A 1 93 ? 17.5 5.586 -13.039 1 69.94 93 PHE A O 1
ATOM 700 N N . GLU A 1 94 ? 16.547 5.738 -15.039 1 66.62 94 GLU A N 1
ATOM 701 C CA . GLU A 1 94 ? 17.344 4.609 -15.5 1 66.62 94 GLU A CA 1
ATOM 702 C C . GLU A 1 94 ? 18.844 4.871 -15.297 1 66.62 94 GLU A C 1
ATOM 704 O O . GLU A 1 94 ? 19.547 4.039 -14.734 1 66.62 94 GLU A O 1
ATOM 709 N N . GLU A 1 95 ? 19.219 5.996 -15.656 1 73.25 95 GLU A N 1
ATOM 710 C CA . GLU A 1 95 ? 20.641 6.289 -15.555 1 73.25 95 GLU A CA 1
ATOM 711 C C . GLU A 1 95 ? 21.078 6.449 -14.094 1 73.25 95 GLU A C 1
ATOM 713 O O . GLU A 1 95 ? 22.109 5.93 -13.688 1 73.25 95 GLU A O 1
ATOM 718 N N . ASP A 1 96 ? 20.266 6.906 -13.367 1 82.31 96 ASP A N 1
ATOM 719 C CA . ASP A 1 96 ? 20.625 7.207 -11.984 1 82.31 96 ASP A CA 1
ATOM 720 C C . ASP A 1 96 ? 20.531 5.961 -11.109 1 82.31 96 ASP A C 1
ATOM 722 O O . ASP A 1 96 ? 21.469 5.652 -10.367 1 82.31 96 ASP A O 1
ATOM 726 N N . LEU A 1 97 ? 19.469 5.148 -11.352 1 81.38 97 LEU A N 1
ATOM 727 C CA . LEU A 1 97 ? 19.266 3.979 -10.508 1 81.38 97 LEU A CA 1
ATOM 728 C C . LEU A 1 97 ? 20.359 2.943 -10.742 1 81.38 97 LEU A C 1
ATOM 730 O O . LEU A 1 97 ? 20.922 2.398 -9.789 1 81.38 97 LEU A O 1
ATOM 734 N N . PHE A 1 98 ? 20.688 2.74 -11.969 1 85.81 98 PHE A N 1
ATOM 735 C CA . PHE A 1 98 ? 21.688 1.733 -12.305 1 85.81 98 PHE A CA 1
ATOM 736 C C . PHE A 1 98 ? 23.078 2.182 -11.859 1 85.81 98 PHE A C 1
ATOM 738 O O . PHE A 1 98 ? 23.859 1.376 -11.359 1 85.81 98 PHE A O 1
ATOM 745 N N . LYS A 1 99 ? 23.312 3.461 -12.016 1 89.44 99 LYS A N 1
ATOM 746 C CA . LYS A 1 99 ? 24.594 3.994 -11.57 1 89.44 99 LYS A CA 1
ATOM 747 C C . LYS A 1 99 ? 24.734 3.875 -10.055 1 89.44 99 LYS A C 1
ATOM 749 O O . LYS A 1 99 ? 25.797 3.512 -9.555 1 89.44 99 LYS A O 1
ATOM 754 N N . ARG A 1 100 ? 23.688 4.145 -9.375 1 89.06 100 ARG A N 1
ATOM 755 C CA . ARG A 1 100 ? 23.719 4.059 -7.914 1 89.06 100 ARG A CA 1
ATOM 756 C C . ARG A 1 100 ? 23.891 2.615 -7.457 1 89.06 100 ARG A C 1
ATOM 758 O O . ARG A 1 100 ? 24.609 2.348 -6.496 1 89.06 100 ARG A O 1
ATOM 765 N N . ALA A 1 101 ? 23.141 1.757 -8.117 1 89.5 101 ALA A N 1
ATOM 766 C CA . ALA A 1 101 ? 23.266 0.338 -7.793 1 89.5 101 ALA A CA 1
ATOM 767 C C . ALA A 1 101 ? 24.688 -0.158 -8.031 1 89.5 101 ALA A C 1
ATOM 769 O O . ALA A 1 101 ? 25.219 -0.941 -7.238 1 89.5 101 ALA A O 1
ATOM 770 N N . GLU A 1 102 ? 25.281 0.291 -9.094 1 90.94 102 GLU A N 1
ATOM 771 C CA . GLU A 1 102 ? 26.656 -0.073 -9.414 1 90.94 102 GLU A CA 1
ATOM 772 C C . GLU A 1 102 ? 27.625 0.448 -8.359 1 90.94 102 GLU A C 1
ATOM 774 O O . GLU A 1 102 ? 28.469 -0.297 -7.859 1 90.94 102 GLU A O 1
ATOM 779 N N . ALA A 1 103 ? 27.469 1.67 -8.023 1 92.62 103 ALA A N 1
ATOM 780 C CA . ALA A 1 103 ? 28.344 2.299 -7.039 1 92.62 103 ALA A CA 1
ATOM 781 C C . ALA A 1 103 ? 28.25 1.6 -5.688 1 92.62 103 ALA A C 1
ATOM 783 O O . ALA A 1 103 ? 29.219 1.517 -4.945 1 92.62 103 ALA A O 1
ATOM 784 N N . ALA A 1 104 ? 27.109 1.062 -5.426 1 91.38 104 ALA A N 1
ATOM 785 C CA . ALA A 1 104 ? 26.859 0.404 -4.145 1 91.38 104 ALA A CA 1
ATOM 786 C C . ALA A 1 104 ? 27.219 -1.075 -4.207 1 91.38 104 ALA A C 1
ATOM 788 O O . ALA A 1 104 ? 27.141 -1.785 -3.203 1 91.38 104 ALA A O 1
ATOM 789 N N . GLY A 1 105 ? 27.609 -1.56 -5.43 1 90.31 105 GLY A N 1
ATOM 790 C CA . GLY A 1 105 ? 27.953 -2.963 -5.602 1 90.31 105 GLY A CA 1
ATOM 791 C C . GLY A 1 105 ? 26.734 -3.875 -5.617 1 90.31 105 GLY A C 1
ATOM 792 O O . GLY A 1 105 ? 26.828 -5.043 -5.242 1 90.31 105 GLY A O 1
ATOM 793 N N . LEU A 1 106 ? 25.594 -3.307 -5.988 1 88.31 106 LEU A N 1
ATOM 794 C CA . LEU A 1 106 ? 24.344 -4.059 -5.922 1 88.31 106 LEU A CA 1
ATOM 795 C C . LEU A 1 106 ? 23.734 -4.215 -7.309 1 88.31 106 LEU A C 1
ATOM 797 O O . LEU A 1 106 ? 22.562 -4.602 -7.438 1 88.31 106 LEU A O 1
ATOM 801 N N . LEU A 1 107 ? 24.484 -3.805 -8.336 1 84.69 107 LEU A N 1
ATOM 802 C CA . LEU A 1 107 ? 24.016 -4.004 -9.703 1 84.69 107 LEU A CA 1
ATOM 803 C C . LEU A 1 107 ? 24.141 -5.465 -10.117 1 84.69 107 LEU A C 1
ATOM 805 O O . LEU A 1 107 ? 25.203 -6.066 -9.945 1 84.69 107 LEU A O 1
ATOM 809 N N . THR A 1 108 ? 23.094 -6.031 -10.602 1 81.81 108 THR A N 1
ATOM 810 C CA . THR A 1 108 ? 23.094 -7.434 -11 1 81.81 108 THR A CA 1
ATOM 811 C C . THR A 1 108 ? 22.906 -7.566 -12.516 1 81.81 108 THR A C 1
ATOM 813 O O . THR A 1 108 ? 22.406 -6.656 -13.164 1 81.81 108 THR A O 1
ATOM 816 N N . ASP A 1 109 ? 23.312 -8.773 -13.039 1 80.62 109 ASP A N 1
ATOM 817 C CA . ASP A 1 109 ? 23.094 -9.07 -14.453 1 80.62 109 ASP A CA 1
ATOM 818 C C . ASP A 1 109 ? 21.609 -9.031 -14.812 1 80.62 109 ASP A C 1
ATOM 820 O O . ASP A 1 109 ? 21.234 -8.555 -15.883 1 80.62 109 ASP A O 1
ATOM 824 N N . ARG A 1 110 ? 20.938 -9.406 -13.883 1 78.25 110 ARG A N 1
ATOM 825 C CA . ARG A 1 110 ? 19.484 -9.383 -14.102 1 78.25 110 ARG A CA 1
ATOM 826 C C . ARG A 1 110 ? 19 -7.957 -14.336 1 78.25 110 ARG A C 1
ATOM 828 O O . ARG A 1 110 ? 18.188 -7.715 -15.227 1 78.25 110 ARG A O 1
ATOM 835 N N . ALA A 1 111 ? 19.5 -7.117 -13.57 1 77.31 111 ALA A N 1
ATOM 836 C CA . ALA A 1 111 ? 19.109 -5.719 -13.711 1 77.31 111 ALA A CA 1
ATOM 837 C C . ALA A 1 111 ? 19.469 -5.18 -15.094 1 77.31 111 ALA A C 1
ATOM 839 O O . ALA A 1 111 ? 18.656 -4.516 -15.742 1 77.31 111 ALA A O 1
ATOM 840 N N . ILE A 1 112 ? 20.562 -5.547 -15.453 1 81.38 112 ILE A N 1
ATOM 841 C CA . ILE A 1 112 ? 21.062 -5.008 -16.719 1 81.38 112 ILE A CA 1
ATOM 842 C C . ILE A 1 112 ? 20.359 -5.688 -17.875 1 81.38 112 ILE A C 1
ATOM 844 O O . ILE A 1 112 ? 19.812 -5.016 -18.766 1 81.38 112 ILE A O 1
ATOM 848 N N . GLU A 1 113 ? 20.312 -6.926 -17.891 1 83.94 113 GLU A N 1
ATOM 849 C CA . GLU A 1 113 ? 19.859 -7.676 -19.062 1 83.94 113 GLU A CA 1
ATOM 850 C C . GLU A 1 113 ? 18.344 -7.793 -19.094 1 83.94 113 GLU A C 1
ATOM 852 O O . GLU A 1 113 ? 17.734 -7.758 -20.172 1 83.94 113 GLU A O 1
ATOM 857 N N . HIS A 1 114 ? 17.75 -7.809 -18.016 1 83.19 114 HIS A N 1
ATOM 858 C CA . HIS A 1 114 ? 16.328 -8.125 -18 1 83.19 114 HIS A CA 1
ATOM 859 C C . HIS A 1 114 ? 15.5 -6.898 -17.656 1 83.19 114 HIS A C 1
ATOM 861 O O . HIS A 1 114 ? 14.477 -6.637 -18.297 1 83.19 114 HIS A O 1
ATOM 867 N N . GLN A 1 115 ? 15.961 -6.121 -16.734 1 86.25 115 GLN A N 1
ATOM 868 C CA . GLN A 1 115 ? 15.125 -5.023 -16.25 1 86.25 115 GLN A CA 1
ATOM 869 C C . GLN A 1 115 ? 15.289 -3.789 -17.141 1 86.25 115 GLN A C 1
ATOM 871 O O . GLN A 1 115 ? 14.32 -3.062 -17.375 1 86.25 115 GLN A O 1
ATOM 876 N N . LYS A 1 116 ? 16.484 -3.551 -17.641 1 87.75 116 LYS A N 1
ATOM 877 C CA . LYS A 1 116 ? 16.766 -2.307 -18.359 1 87.75 116 LYS A CA 1
ATOM 878 C C . LYS A 1 116 ? 15.828 -2.145 -19.547 1 87.75 116 LYS A C 1
ATOM 880 O O . LYS A 1 116 ? 15.172 -1.112 -19.703 1 87.75 116 LYS A O 1
ATOM 885 N N . PRO A 1 117 ? 15.75 -3.189 -20.422 1 89.75 117 PRO A N 1
ATOM 886 C CA . PRO A 1 117 ? 14.836 -3.033 -21.562 1 89.75 117 PRO A CA 1
ATOM 887 C C . PRO A 1 117 ? 13.383 -2.865 -21.125 1 89.75 117 PRO A C 1
ATOM 889 O O . PRO A 1 117 ? 12.617 -2.158 -21.797 1 89.75 117 PRO A O 1
ATOM 892 N N . MET A 1 118 ? 12.984 -3.506 -20.078 1 91.38 118 MET A N 1
ATOM 893 C CA . MET A 1 118 ? 11.617 -3.393 -19.578 1 91.38 118 MET A CA 1
ATOM 894 C C . MET A 1 118 ? 11.344 -1.982 -19.078 1 91.38 118 MET A C 1
ATOM 896 O O . MET A 1 118 ? 10.258 -1.438 -19.297 1 91.38 118 MET A O 1
ATOM 900 N N . ILE A 1 119 ? 12.289 -1.424 -18.406 1 92.38 119 ILE A N 1
ATOM 901 C CA . ILE A 1 119 ? 12.172 -0.067 -17.875 1 92.38 119 ILE A CA 1
ATOM 902 C C . ILE A 1 119 ? 12.031 0.922 -19.031 1 92.38 119 ILE A C 1
ATOM 904 O O . ILE A 1 119 ? 11.172 1.806 -19 1 92.38 119 ILE A O 1
ATOM 908 N N . GLU A 1 120 ? 12.867 0.725 -20.062 1 90.5 120 GLU A N 1
ATOM 909 C CA . GLU A 1 120 ? 12.812 1.595 -21.234 1 90.5 120 GLU A CA 1
ATOM 910 C C . GLU A 1 120 ? 11.445 1.541 -21.891 1 90.5 120 GLU A C 1
ATOM 912 O O . GLU A 1 120 ? 10.891 2.576 -22.266 1 90.5 120 GLU A O 1
ATOM 917 N N . ASN A 1 121 ? 10.961 0.418 -21.984 1 92.06 121 ASN A N 1
ATOM 918 C CA . ASN A 1 121 ? 9.641 0.244 -22.594 1 92.06 121 ASN A CA 1
ATOM 919 C C . ASN A 1 121 ? 8.547 0.874 -21.734 1 92.06 121 ASN A C 1
ATOM 921 O O . ASN A 1 121 ? 7.621 1.496 -22.266 1 92.06 121 ASN A O 1
ATOM 925 N N . LEU A 1 122 ? 8.641 0.684 -20.469 1 92.88 122 LEU A N 1
ATOM 926 C CA . LEU A 1 122 ? 7.648 1.236 -19.547 1 92.88 122 LEU A CA 1
ATOM 927 C C . LEU A 1 122 ? 7.66 2.76 -19.594 1 92.88 122 LEU A C 1
ATOM 929 O O . LEU A 1 122 ? 6.605 3.393 -19.625 1 92.88 122 LEU A O 1
ATOM 933 N N . VAL A 1 123 ? 8.82 3.283 -19.578 1 92 123 VAL A N 1
ATOM 934 C CA . VAL A 1 123 ? 8.961 4.734 -19.625 1 92 123 VAL A CA 1
ATOM 935 C C . VAL A 1 123 ? 8.367 5.277 -20.922 1 92 123 VAL A C 1
ATOM 937 O O . VAL A 1 123 ? 7.664 6.289 -20.906 1 92 123 VAL A O 1
ATOM 940 N N . ALA A 1 124 ? 8.656 4.578 -22.016 1 92.94 124 ALA A N 1
ATOM 941 C CA . ALA A 1 124 ? 8.086 4.969 -23.297 1 92.94 124 ALA A CA 1
ATOM 942 C C . ALA A 1 124 ? 6.562 4.914 -23.266 1 92.94 124 ALA A C 1
ATOM 944 O O . ALA A 1 124 ? 5.891 5.809 -23.781 1 92.94 124 ALA A O 1
ATOM 945 N N . THR A 1 125 ? 6.031 3.973 -22.656 1 93.88 125 THR A N 1
ATOM 946 C CA . THR A 1 125 ? 4.586 3.812 -22.516 1 93.88 125 THR A CA 1
ATOM 947 C C . THR A 1 125 ? 3.988 4.961 -21.703 1 93.88 125 THR A C 1
ATOM 949 O O . THR A 1 125 ? 2.926 5.48 -22.047 1 93.88 125 THR A O 1
ATOM 952 N N . PHE A 1 126 ? 4.668 5.336 -20.688 1 94.06 126 PHE A N 1
ATOM 953 C CA . PHE A 1 126 ? 4.172 6.375 -19.797 1 94.06 126 PHE A CA 1
ATOM 954 C C . PHE A 1 126 ? 4.121 7.723 -20.5 1 94.06 126 PHE A C 1
ATOM 956 O O . PHE A 1 126 ? 3.301 8.578 -20.172 1 94.06 126 PHE A O 1
ATOM 963 N N . LYS A 1 127 ? 4.98 7.949 -21.469 1 92.44 127 LYS A N 1
ATOM 964 C CA . LYS A 1 127 ? 4.965 9.188 -22.25 1 92.44 127 LYS A CA 1
ATOM 965 C C . LYS A 1 127 ? 3.684 9.305 -23.078 1 92.44 127 LYS A C 1
ATOM 967 O O . LYS A 1 127 ? 3.189 10.406 -23.312 1 92.44 127 LYS A O 1
ATOM 972 N N . GLU A 1 128 ? 3.115 8.141 -23.406 1 95.5 128 GLU A N 1
ATOM 973 C CA . GLU A 1 128 ? 1.957 8.117 -24.297 1 95.5 128 GLU A CA 1
ATOM 974 C C . GLU A 1 128 ? 0.67 7.855 -23.516 1 95.5 128 GLU A C 1
ATOM 976 O O . GLU A 1 128 ? -0.425 8.133 -24.016 1 95.5 128 GLU A O 1
ATOM 981 N N . ASN A 1 129 ? 0.8 7.332 -22.438 1 96.69 129 ASN A N 1
ATOM 982 C CA . ASN A 1 129 ? -0.341 6.918 -21.625 1 96.69 129 ASN A CA 1
ATOM 983 C C . ASN A 1 129 ? -0.234 7.441 -20.188 1 96.69 129 ASN A C 1
ATOM 985 O O . ASN A 1 129 ? 0.199 6.719 -19.297 1 96.69 129 ASN A O 1
ATOM 989 N N . GLN A 1 130 ? -0.823 8.562 -19.938 1 95.81 130 GLN A N 1
ATOM 990 C CA . GLN A 1 130 ? -0.702 9.258 -18.656 1 95.81 130 GLN A CA 1
ATOM 991 C C . GLN A 1 130 ? -1.505 8.547 -17.578 1 95.81 130 GLN A C 1
ATOM 993 O O . GLN A 1 130 ? -1.135 8.578 -16.406 1 95.81 130 GLN A O 1
ATOM 998 N N . GLN A 1 131 ? -2.537 7.883 -18.016 1 96.56 131 GLN A N 1
ATOM 999 C CA . GLN A 1 131 ? -3.314 7.113 -17.047 1 96.56 131 GLN A CA 1
ATOM 1000 C C . GLN A 1 131 ? -2.492 5.969 -16.469 1 96.56 131 GLN A C 1
ATOM 1002 O O . GLN A 1 131 ? -2.533 5.715 -15.258 1 96.56 131 GLN A O 1
ATOM 1007 N N . ALA A 1 132 ? -1.797 5.34 -17.344 1 96.75 132 ALA A N 1
ATOM 1008 C CA . ALA A 1 132 ? -0.937 4.246 -16.891 1 96.75 132 ALA A CA 1
ATOM 1009 C C . ALA A 1 132 ? 0.131 4.75 -15.93 1 96.75 132 ALA A C 1
ATOM 1011 O O . ALA A 1 132 ? 0.439 4.09 -14.938 1 96.75 132 ALA A O 1
ATOM 1012 N N . LEU A 1 133 ? 0.679 5.887 -16.234 1 97.19 133 LEU A N 1
ATOM 1013 C CA . LEU A 1 133 ? 1.674 6.492 -15.359 1 97.19 133 LEU A CA 1
ATOM 1014 C C . LEU A 1 133 ? 1.075 6.801 -13.992 1 97.19 133 LEU A C 1
ATOM 1016 O O . LEU A 1 133 ? 1.688 6.512 -12.961 1 97.19 133 LEU A O 1
ATOM 1020 N N . ARG A 1 134 ? -0.118 7.395 -13.984 1 98.06 134 ARG A N 1
ATOM 1021 C CA . ARG A 1 134 ? -0.794 7.73 -12.742 1 98.06 134 ARG A CA 1
ATOM 1022 C C . ARG A 1 134 ? -1.035 6.484 -11.891 1 98.06 134 ARG A C 1
ATOM 1024 O O . ARG A 1 134 ? -0.754 6.48 -10.695 1 98.06 134 ARG A O 1
ATOM 1031 N N . GLU A 1 135 ? -1.529 5.445 -12.531 1 98.38 135 GLU A N 1
ATOM 1032 C CA . GLU A 1 135 ? -1.821 4.203 -11.82 1 98.38 135 GLU A CA 1
ATOM 1033 C C . GLU A 1 135 ? -0.547 3.574 -11.266 1 98.38 135 GLU A C 1
ATOM 1035 O O . GLU A 1 135 ? -0.544 3.041 -10.156 1 98.38 135 GLU A O 1
ATOM 1040 N N . PHE A 1 136 ? 0.49 3.729 -12.047 1 98.25 136 PHE A N 1
ATOM 1041 C CA . PHE A 1 136 ? 1.803 3.246 -11.633 1 98.25 136 PHE A CA 1
ATOM 1042 C C . PHE A 1 136 ? 2.27 3.957 -10.367 1 98.25 136 PHE A C 1
ATOM 1044 O O . PHE A 1 136 ? 2.688 3.312 -9.406 1 98.25 136 PHE A O 1
ATOM 1051 N N . ILE A 1 137 ? 2.146 5.191 -10.32 1 98.5 137 ILE A N 1
ATOM 1052 C CA . ILE A 1 137 ? 2.598 6.008 -9.195 1 98.5 137 ILE A CA 1
ATOM 1053 C C . ILE A 1 137 ? 1.71 5.754 -7.984 1 98.5 137 ILE A C 1
ATOM 1055 O O . ILE A 1 137 ? 2.207 5.59 -6.867 1 98.5 137 ILE A O 1
ATOM 1059 N N . ILE A 1 138 ? 0.435 5.637 -8.172 1 98.88 138 ILE A N 1
ATOM 1060 C CA . ILE A 1 138 ? -0.512 5.406 -7.09 1 98.88 138 ILE A CA 1
ATOM 1061 C C . ILE A 1 138 ? -0.214 4.062 -6.426 1 98.88 138 ILE A C 1
ATOM 1063 O O . ILE A 1 138 ? -0.169 3.969 -5.195 1 98.88 138 ILE A O 1
ATOM 1067 N N . GLN A 1 139 ? 0.028 3.068 -7.223 1 98.88 139 GLN A N 1
ATOM 1068 C CA . GLN A 1 139 ? 0.281 1.741 -6.672 1 98.88 139 GLN A CA 1
ATOM 1069 C C . GLN A 1 139 ? 1.574 1.717 -5.863 1 98.88 139 GLN A C 1
ATOM 1071 O O . GLN A 1 139 ? 1.579 1.299 -4.703 1 98.88 139 GLN A O 1
ATOM 1076 N N . ASN A 1 140 ? 2.613 2.23 -6.438 1 98.69 140 ASN A N 1
ATOM 1077 C CA . ASN A 1 140 ? 3.912 2.182 -5.773 1 98.69 140 ASN A CA 1
ATOM 1078 C C . ASN A 1 140 ? 3.936 3.059 -4.523 1 98.69 140 ASN A C 1
ATOM 1080 O O . ASN A 1 140 ? 4.465 2.654 -3.488 1 98.69 140 ASN A O 1
ATOM 1084 N N . SER A 1 141 ? 3.352 4.215 -4.609 1 98.88 141 SER A N 1
ATOM 1085 C CA . SER A 1 141 ? 3.346 5.109 -3.455 1 98.88 141 SER A CA 1
ATOM 1086 C C . SER A 1 141 ? 2.463 4.566 -2.338 1 98.88 141 SER A C 1
ATOM 1088 O O . SER A 1 141 ? 2.746 4.777 -1.157 1 98.88 141 SER A O 1
ATOM 1090 N N . SER A 1 142 ? 1.392 3.838 -2.709 1 98.94 142 SER A N 1
ATOM 1091 C CA . SER A 1 142 ? 0.502 3.268 -1.703 1 98.94 142 SER A CA 1
ATOM 1092 C C . SER A 1 142 ? 1.19 2.148 -0.927 1 98.94 142 SER A C 1
ATOM 1094 O O . SER A 1 142 ? 0.993 2.014 0.282 1 98.94 142 SER A O 1
ATOM 1096 N N . LEU A 1 143 ? 1.967 1.354 -1.607 1 98.94 143 LEU A N 1
ATOM 1097 C CA . LEU A 1 143 ? 2.76 0.34 -0.921 1 98.94 143 LEU A CA 1
ATOM 1098 C C . LEU A 1 143 ? 3.668 0.977 0.125 1 98.94 143 LEU A C 1
ATOM 1100 O O . LEU A 1 143 ? 3.684 0.55 1.282 1 98.94 143 LEU A O 1
ATOM 1104 N N . ALA A 1 144 ? 4.348 2.018 -0.264 1 98.88 144 ALA A N 1
ATOM 1105 C CA . ALA A 1 144 ? 5.242 2.73 0.645 1 98.88 144 ALA A CA 1
ATOM 1106 C C . ALA A 1 144 ? 4.461 3.385 1.781 1 98.88 144 ALA A C 1
ATOM 1108 O O . ALA A 1 144 ? 4.91 3.391 2.93 1 98.88 144 ALA A O 1
ATOM 1109 N N . ALA A 1 145 ? 3.328 3.898 1.461 1 98.94 145 ALA A N 1
ATOM 1110 C CA . ALA A 1 145 ? 2.494 4.586 2.443 1 98.94 145 ALA A CA 1
ATOM 1111 C C . ALA A 1 145 ? 2.098 3.646 3.578 1 98.94 145 ALA A C 1
ATOM 1113 O O . ALA A 1 145 ? 2.102 4.039 4.746 1 98.94 145 ALA A O 1
ATOM 1114 N N . MET A 1 146 ? 1.711 2.453 3.209 1 98.94 146 MET A N 1
ATOM 1115 C CA . MET A 1 146 ? 1.318 1.506 4.25 1 98.94 146 MET A CA 1
ATOM 1116 C C . MET A 1 146 ? 2.488 1.201 5.176 1 98.94 146 MET A C 1
ATOM 1118 O O . MET A 1 146 ? 2.32 1.145 6.395 1 98.94 146 MET A O 1
ATOM 1122 N N . SER A 1 147 ? 3.648 1.008 4.629 1 98.81 147 SER A N 1
ATOM 1123 C CA . SER A 1 147 ? 4.84 0.77 5.438 1 98.81 147 SER A CA 1
ATOM 1124 C C . SER A 1 147 ? 5.145 1.961 6.34 1 98.81 147 SER A C 1
ATOM 1126 O O . SER A 1 147 ? 5.539 1.788 7.492 1 98.81 147 SER A O 1
ATOM 1128 N N . PHE A 1 148 ? 4.961 3.146 5.832 1 98.94 148 PHE A N 1
ATOM 1129 C CA . PHE A 1 148 ? 5.164 4.344 6.637 1 98.94 148 PHE A CA 1
ATOM 1130 C C . PHE A 1 148 ? 4.227 4.352 7.84 1 98.94 148 PHE A C 1
ATOM 1132 O O . PHE A 1 148 ? 4.652 4.621 8.961 1 98.94 148 PHE A O 1
ATOM 1139 N N . MET A 1 149 ? 2.967 4.059 7.578 1 98.88 149 MET A N 1
ATOM 1140 C CA . MET A 1 149 ? 1.969 4.098 8.641 1 98.88 149 MET A CA 1
ATOM 1141 C C . MET A 1 149 ? 2.275 3.055 9.711 1 98.88 149 MET A C 1
ATOM 1143 O O . MET A 1 149 ? 2.125 3.32 10.906 1 98.88 149 MET A O 1
ATOM 1147 N N . LEU A 1 150 ? 2.711 1.915 9.312 1 98.81 150 LEU A N 1
ATOM 1148 C CA . LEU A 1 150 ? 3.072 0.888 10.281 1 98.81 150 LEU A CA 1
ATOM 1149 C C . LEU A 1 150 ? 4.32 1.291 11.062 1 98.81 150 LEU A C 1
ATOM 1151 O O . LEU A 1 150 ? 4.402 1.064 12.266 1 98.81 150 LEU A O 1
ATOM 1155 N N . ALA A 1 151 ? 5.301 1.875 10.352 1 98.81 151 ALA A N 1
ATOM 1156 C CA . ALA A 1 151 ? 6.492 2.375 11.039 1 98.81 151 ALA A CA 1
ATOM 1157 C C . ALA A 1 151 ? 6.129 3.436 12.07 1 98.81 151 ALA A C 1
ATOM 1159 O O . ALA A 1 151 ? 6.633 3.41 13.195 1 98.81 151 ALA A O 1
ATOM 1160 N N . ALA A 1 152 ? 5.27 4.348 11.695 1 98.69 152 ALA A N 1
ATOM 1161 C CA . ALA A 1 152 ? 4.82 5.371 12.633 1 98.69 152 ALA A CA 1
ATOM 1162 C C . ALA A 1 152 ? 4.254 4.746 13.898 1 98.69 152 ALA A C 1
ATOM 1164 O O . ALA A 1 152 ? 4.578 5.172 15.008 1 98.69 152 ALA A O 1
ATOM 1165 N N . ARG A 1 153 ? 3.436 3.76 13.695 1 98.06 153 ARG A N 1
ATOM 1166 C CA . ARG A 1 153 ? 2.859 3.072 14.844 1 98.06 153 ARG A CA 1
ATOM 1167 C C . ARG A 1 153 ? 3.947 2.443 15.711 1 98.06 153 ARG A C 1
ATOM 1169 O O . ARG A 1 153 ? 3.908 2.541 16.938 1 98.06 153 ARG A O 1
ATOM 1176 N N . ALA A 1 154 ? 4.875 1.818 15.062 1 98.62 154 ALA A N 1
ATOM 1177 C CA . ALA A 1 154 ? 5.969 1.179 15.789 1 98.62 154 ALA A CA 1
ATOM 1178 C C . ALA A 1 154 ? 6.773 2.205 16.578 1 98.62 154 ALA A C 1
ATOM 1180 O O . ALA A 1 154 ? 7.305 1.893 17.656 1 98.62 154 ALA A O 1
ATOM 1181 N N . TYR A 1 155 ? 6.855 3.414 16.109 1 98.31 155 TYR A N 1
ATOM 1182 C CA . TYR A 1 155 ? 7.59 4.488 16.766 1 98.31 155 TYR A CA 1
ATOM 1183 C C . TYR A 1 155 ? 6.734 5.156 17.844 1 98.31 155 TYR A C 1
ATOM 1185 O O . TYR A 1 155 ? 7.188 6.09 18.516 1 98.31 155 TYR A O 1
ATOM 1193 N N . GLY A 1 156 ? 5.48 4.695 17.969 1 96.81 156 GLY A N 1
ATOM 1194 C CA . GLY A 1 156 ? 4.637 5.172 19.047 1 96.81 156 GLY A CA 1
ATOM 1195 C C . GLY A 1 156 ? 3.691 6.281 18.625 1 96.81 156 GLY A C 1
ATOM 1196 O O . GLY A 1 156 ? 3.154 7 19.469 1 96.81 156 GLY A O 1
ATOM 1197 N N . TYR A 1 157 ? 3.514 6.492 17.344 1 97.81 157 TYR A N 1
ATOM 1198 C CA . TYR A 1 157 ? 2.623 7.512 16.812 1 97.81 157 TYR A CA 1
ATOM 1199 C C . TYR A 1 157 ? 1.413 6.883 16.141 1 97.81 157 TYR A C 1
ATOM 1201 O O . TYR A 1 157 ? 1.328 5.656 16.016 1 97.81 157 TYR A O 1
ATOM 1209 N N . GLU A 1 158 ? 0.451 7.668 15.844 1 97.56 158 GLU A N 1
ATOM 1210 C CA . GLU A 1 158 ? -0.691 7.281 15.023 1 97.56 158 GLU A CA 1
ATOM 1211 C C . GLU A 1 158 ? -0.768 8.125 13.75 1 97.56 158 GLU A C 1
ATOM 1213 O O . GLU A 1 158 ? -0.069 9.133 13.633 1 97.56 158 GLU A O 1
ATOM 1218 N N . THR A 1 159 ? -1.526 7.656 12.859 1 98.19 159 THR A N 1
ATOM 1219 C CA . THR A 1 159 ? -1.605 8.344 11.578 1 98.19 159 THR A CA 1
ATOM 1220 C C . THR A 1 159 ? -3.053 8.438 11.102 1 98.19 159 THR A C 1
ATOM 1222 O O . THR A 1 159 ? -3.922 7.715 11.594 1 98.19 159 THR A O 1
ATOM 1225 N N . GLY A 1 160 ? -3.318 9.391 10.305 1 97.38 160 GLY A N 1
ATOM 1226 C CA . GLY A 1 160 ? -4.551 9.539 9.547 1 97.38 160 GLY A CA 1
ATOM 1227 C C . GLY A 1 160 ? -4.32 9.742 8.062 1 97.38 160 GLY A C 1
ATOM 1228 O O . GLY A 1 160 ? -3.881 10.812 7.637 1 97.38 160 GLY A O 1
ATOM 1229 N N . ALA A 1 161 ? -4.652 8.758 7.273 1 98.19 161 ALA A N 1
ATOM 1230 C CA . ALA A 1 161 ? -4.516 8.836 5.824 1 98.19 161 ALA A CA 1
ATOM 1231 C C . ALA A 1 161 ? -5.719 9.539 5.195 1 98.19 161 ALA A C 1
ATOM 1233 O O . ALA A 1 161 ? -6.855 9.328 5.625 1 98.19 161 ALA A O 1
ATOM 1234 N N . MET A 1 162 ? -5.41 10.383 4.207 1 97.5 162 MET A N 1
ATOM 1235 C CA . MET A 1 162 ? -6.457 11.195 3.598 1 97.5 162 MET A CA 1
ATOM 1236 C C . MET A 1 162 ? -6.242 11.312 2.092 1 97.5 162 MET A C 1
ATOM 1238 O O . MET A 1 162 ? -5.133 11.594 1.64 1 97.5 162 MET A O 1
ATOM 1242 N N . THR A 1 163 ? -7.27 11.055 1.388 1 97.38 163 THR A N 1
ATOM 1243 C CA . THR A 1 163 ? -7.266 11.375 -0.035 1 97.38 163 THR A CA 1
ATOM 1244 C C . THR A 1 163 ? -8.109 12.609 -0.314 1 97.38 163 THR A C 1
ATOM 1246 O O . THR A 1 163 ? -8.094 13.141 -1.426 1 97.38 163 THR A O 1
ATOM 1249 N N . GLY A 1 164 ? -8.82 13.07 0.699 1 95.62 164 GLY A N 1
ATOM 1250 C CA . GLY A 1 164 ? -9.734 14.195 0.564 1 95.62 164 GLY A CA 1
ATOM 1251 C C . GLY A 1 164 ? -9.047 15.539 0.607 1 95.62 164 GLY A C 1
ATOM 1252 O O . GLY A 1 164 ? -9.266 16.328 1.529 1 95.62 164 GLY A O 1
ATOM 1253 N N . PHE A 1 165 ? -8.305 15.828 -0.389 1 97.81 165 PHE A N 1
ATOM 1254 C CA . PHE A 1 165 ? -7.684 17.125 -0.616 1 97.81 165 PHE A CA 1
ATOM 1255 C C . PHE A 1 165 ? -7.652 17.469 -2.104 1 97.81 165 PHE A C 1
ATOM 1257 O O . PHE A 1 165 ? -7.863 16.578 -2.945 1 97.81 165 PHE A O 1
ATOM 1264 N N . ASP A 1 166 ? -7.48 18.75 -2.449 1 98.25 166 ASP A N 1
ATOM 1265 C CA . ASP A 1 166 ? -7.379 19.172 -3.842 1 98.25 166 ASP A CA 1
ATOM 1266 C C . ASP A 1 166 ? -6.012 18.828 -4.426 1 98.25 166 ASP A C 1
ATOM 1268 O O . ASP A 1 166 ? -5.031 19.531 -4.18 1 98.25 166 ASP A O 1
ATOM 1272 N N . HIS A 1 167 ? -5.992 17.812 -5.289 1 97.62 167 HIS A N 1
ATOM 1273 C CA . HIS A 1 167 ? -4.746 17.234 -5.785 1 97.62 167 HIS A CA 1
ATOM 1274 C C . HIS A 1 167 ? -4.035 18.203 -6.734 1 97.62 167 HIS A C 1
ATOM 1276 O O . HIS A 1 167 ? -2.83 18.078 -6.965 1 97.62 167 HIS A O 1
ATOM 1282 N N . GLU A 1 168 ? -4.742 19.094 -7.277 1 97.69 168 GLU A N 1
ATOM 1283 C CA . GLU A 1 168 ? -4.133 20.094 -8.156 1 97.69 168 GLU A CA 1
ATOM 1284 C C . GLU A 1 168 ? -3.623 21.297 -7.371 1 97.69 168 GLU A C 1
ATOM 1286 O O . GLU A 1 168 ? -2.502 21.75 -7.586 1 97.69 168 GLU A O 1
ATOM 1291 N N . LYS A 1 169 ? -4.32 21.719 -6.375 1 98.62 169 LYS A N 1
ATOM 1292 C CA . LYS A 1 169 ? -4.004 22.953 -5.652 1 98.62 169 LYS A CA 1
ATOM 1293 C C . LYS A 1 169 ? -2.895 22.719 -4.633 1 98.62 169 LYS A C 1
ATOM 1295 O O . LYS A 1 169 ? -2.195 23.656 -4.242 1 98.62 169 LYS A O 1
ATOM 1300 N N . ILE A 1 170 ? -2.688 21.484 -4.215 1 98.75 170 ILE A N 1
ATOM 1301 C CA . ILE A 1 170 ? -1.678 21.219 -3.197 1 98.75 170 ILE A CA 1
ATOM 1302 C C . ILE A 1 170 ? -0.284 21.422 -3.787 1 98.75 170 ILE A C 1
ATOM 1304 O O . ILE A 1 170 ? 0.666 21.734 -3.061 1 98.75 170 ILE A O 1
ATOM 1308 N N . ILE A 1 171 ? -0.151 21.266 -5.109 1 98.56 171 ILE A N 1
ATOM 1309 C CA . ILE A 1 171 ? 1.135 21.359 -5.793 1 98.56 171 ILE A CA 1
ATOM 1310 C C . ILE A 1 171 ? 1.688 22.781 -5.66 1 98.56 171 ILE A C 1
ATOM 1312 O O . ILE A 1 171 ? 2.754 22.984 -5.078 1 98.56 171 ILE A O 1
ATOM 1316 N N . PRO A 1 172 ? 0.967 23.781 -6.055 1 98.25 172 PRO A N 1
ATOM 1317 C CA . PRO A 1 172 ? 1.48 25.141 -5.852 1 98.25 172 PRO A CA 1
ATOM 1318 C C . PRO A 1 172 ? 1.488 25.547 -4.383 1 98.25 172 PRO A C 1
ATOM 1320 O O . PRO A 1 172 ? 2.346 26.328 -3.961 1 98.25 172 PRO A O 1
ATOM 1323 N N . ALA A 1 173 ? 0.562 25.016 -3.58 1 98.38 173 ALA A N 1
ATOM 1324 C CA . ALA A 1 173 ? 0.517 25.359 -2.158 1 98.38 173 ALA A CA 1
ATOM 1325 C C . ALA A 1 173 ? 1.833 25 -1.471 1 98.38 173 ALA A C 1
ATOM 1327 O O . ALA A 1 173 ? 2.275 25.719 -0.566 1 98.38 173 ALA A O 1
ATOM 1328 N N . LEU A 1 174 ? 2.467 23.938 -1.969 1 98.44 174 LEU A N 1
ATOM 1329 C CA . LEU A 1 174 ? 3.703 23.484 -1.337 1 98.44 174 LEU A CA 1
ATOM 1330 C C . LEU A 1 174 ? 4.906 23.766 -2.23 1 98.44 174 LEU A C 1
ATOM 1332 O O . LEU A 1 174 ? 5.992 23.234 -2.008 1 98.44 174 LEU A O 1
ATOM 1336 N N . ASP A 1 175 ? 4.73 24.5 -3.273 1 97.94 175 ASP A N 1
ATOM 1337 C CA . ASP A 1 175 ? 5.785 24.891 -4.207 1 97.94 175 ASP A CA 1
ATOM 1338 C C . ASP A 1 175 ? 6.418 23.672 -4.863 1 97.94 175 ASP A C 1
ATOM 1340 O O . ASP A 1 175 ? 7.645 23.547 -4.906 1 97.94 175 ASP A O 1
ATOM 1344 N N . LEU A 1 176 ? 5.578 22.766 -5.273 1 98.12 176 LEU A N 1
ATOM 1345 C CA . LEU A 1 176 ? 6.035 21.578 -5.984 1 98.12 176 LEU A CA 1
ATOM 1346 C C . LEU A 1 176 ? 5.926 21.766 -7.492 1 98.12 176 LEU A C 1
ATOM 1348 O O . LEU A 1 176 ? 5.16 22.609 -7.965 1 98.12 176 LEU A O 1
ATOM 1352 N N . ASP A 1 177 ? 6.699 21.031 -8.188 1 97 177 ASP A N 1
ATOM 1353 C CA . ASP A 1 177 ? 6.68 21.078 -9.648 1 97 177 ASP A CA 1
ATOM 1354 C C . ASP A 1 177 ? 5.699 20.047 -10.211 1 97 177 ASP A C 1
ATOM 1356 O O . ASP A 1 177 ? 5.898 18.844 -10.055 1 97 177 ASP A O 1
ATOM 1360 N N . PRO A 1 178 ? 4.641 20.484 -10.891 1 95.25 178 PRO A N 1
ATOM 1361 C CA . PRO A 1 178 ? 3.631 19.547 -11.406 1 95.25 178 PRO A CA 1
ATOM 1362 C C . PRO A 1 178 ? 4.203 18.562 -12.414 1 95.25 178 PRO A C 1
ATOM 1364 O O . PRO A 1 178 ? 3.594 17.516 -12.672 1 95.25 178 PRO A O 1
ATOM 1367 N N . ASN A 1 179 ? 5.324 18.844 -12.938 1 94.19 179 ASN A N 1
ATOM 1368 C CA . ASN A 1 179 ? 5.945 17.953 -13.914 1 94.19 179 ASN A CA 1
ATOM 1369 C C . ASN A 1 179 ? 6.805 16.891 -13.242 1 94.19 179 ASN A C 1
ATOM 1371 O O . ASN A 1 179 ? 7.238 15.938 -13.883 1 94.19 179 ASN A O 1
ATOM 1375 N N . HIS A 1 180 ? 6.895 17 -11.875 1 95.75 180 HIS A N 1
ATOM 1376 C CA . HIS A 1 180 ? 7.816 16.078 -11.219 1 95.75 180 HIS A CA 1
ATOM 1377 C C . HIS A 1 180 ? 7.188 15.484 -9.961 1 95.75 180 HIS A C 1
ATOM 1379 O O . HIS A 1 180 ? 7.867 14.805 -9.188 1 95.75 180 HIS A O 1
ATOM 1385 N N . PHE A 1 181 ? 5.91 15.75 -9.82 1 98.19 181 PHE A N 1
ATOM 1386 C CA . PHE A 1 181 ? 5.289 15.188 -8.625 1 98.19 181 PHE A CA 1
ATOM 1387 C C . PHE A 1 181 ? 3.797 14.977 -8.836 1 98.19 181 PHE A C 1
ATOM 1389 O O . PHE A 1 181 ? 3.066 15.914 -9.148 1 98.19 181 PHE A O 1
ATOM 1396 N N . LEU A 1 182 ? 3.377 13.797 -8.672 1 98.5 182 LEU A N 1
ATOM 1397 C CA . LEU A 1 182 ? 1.962 13.453 -8.609 1 98.5 182 LEU A CA 1
ATOM 1398 C C . LEU A 1 182 ? 1.54 13.141 -7.176 1 98.5 182 LEU A C 1
ATOM 1400 O O . LEU A 1 182 ? 1.962 12.133 -6.602 1 98.5 182 LEU A O 1
ATOM 1404 N N . PRO A 1 183 ? 0.744 14.023 -6.531 1 98.75 183 PRO A N 1
ATOM 1405 C CA . PRO A 1 183 ? 0.272 13.742 -5.176 1 98.75 183 PRO A CA 1
ATOM 1406 C C . PRO A 1 183 ? -0.725 12.586 -5.129 1 98.75 183 PRO A C 1
ATOM 1408 O O . PRO A 1 183 ? -1.615 12.492 -5.977 1 98.75 183 PRO A O 1
ATOM 1411 N N . THR A 1 184 ? -0.572 11.711 -4.141 1 98.75 184 THR A N 1
ATOM 1412 C CA . THR A 1 184 ? -1.456 10.547 -4.117 1 98.75 184 THR A CA 1
ATOM 1413 C C . THR A 1 184 ? -2.154 10.43 -2.764 1 98.75 184 THR A C 1
ATOM 1415 O O . THR A 1 184 ? -3.309 10 -2.691 1 98.75 184 THR A O 1
ATOM 1418 N N . LEU A 1 185 ? -1.508 10.742 -1.693 1 98.88 185 LEU A N 1
ATOM 1419 C CA . LEU A 1 185 ? -2.025 10.469 -0.358 1 98.88 185 LEU A CA 1
ATOM 1420 C C . LEU A 1 185 ? -1.413 11.414 0.669 1 98.88 185 LEU A C 1
ATOM 1422 O O . LEU A 1 185 ? -0.208 11.672 0.641 1 98.88 185 LEU A O 1
ATOM 1426 N N . LEU A 1 186 ? -2.223 11.945 1.539 1 98.81 186 LEU A N 1
ATOM 1427 C CA . LEU A 1 186 ? -1.769 12.656 2.727 1 98.81 186 LEU A CA 1
ATOM 1428 C C . LEU A 1 186 ? -1.831 11.758 3.957 1 98.81 186 LEU A C 1
ATOM 1430 O O . LEU A 1 186 ? -2.793 11.008 4.137 1 98.81 186 LEU A O 1
ATOM 1434 N N . ILE A 1 187 ? -0.831 11.906 4.781 1 98.88 187 ILE A N 1
ATOM 1435 C CA . ILE A 1 187 ? -0.842 11.172 6.043 1 98.88 187 ILE A CA 1
ATOM 1436 C C . ILE A 1 187 ? -0.468 12.109 7.191 1 98.88 187 ILE A C 1
ATOM 1438 O O . ILE A 1 187 ? 0.68 12.555 7.289 1 98.88 187 ILE A O 1
ATOM 1442 N N . ALA A 1 188 ? -1.422 12.43 8.016 1 98.75 188 ALA A N 1
ATOM 1443 C CA . ALA A 1 188 ? -1.124 13.109 9.266 1 98.75 188 ALA A CA 1
ATOM 1444 C C . ALA A 1 188 ? -0.476 12.164 10.273 1 98.75 188 ALA A C 1
ATOM 1446 O O . ALA A 1 188 ? -0.855 10.992 10.359 1 98.75 188 ALA A O 1
ATOM 1447 N N . VAL A 1 189 ? 0.477 12.656 11.023 1 98.69 189 VAL A N 1
ATOM 1448 C CA . VAL A 1 189 ? 1.164 11.812 11.992 1 98.69 189 VAL A CA 1
ATOM 1449 C C . VAL A 1 189 ? 1.392 12.586 13.289 1 98.69 189 VAL A C 1
ATOM 1451 O O . VAL A 1 189 ? 1.71 13.773 13.258 1 98.69 189 VAL A O 1
ATOM 1454 N N . GLY A 1 190 ? 1.199 11.914 14.391 1 98.31 190 GLY A N 1
ATOM 1455 C CA . GLY A 1 190 ? 1.37 12.492 15.711 1 98.31 190 GLY A CA 1
ATOM 1456 C C . GLY A 1 190 ? 0.878 11.586 16.828 1 98.31 190 GLY A C 1
ATOM 1457 O O . GLY A 1 190 ? 0.673 10.391 16.625 1 98.31 190 GLY A O 1
ATOM 1458 N N . LYS A 1 191 ? 0.845 12.156 17.969 1 97.88 191 LYS A N 1
ATOM 1459 C CA . LYS A 1 191 ? 0.211 11.477 19.094 1 97.88 191 LYS A CA 1
ATOM 1460 C C . LYS A 1 191 ? -1.279 11.797 19.172 1 97.88 191 LYS A C 1
ATOM 1462 O O . LYS A 1 191 ? -1.667 12.969 19.203 1 97.88 191 LYS A O 1
ATOM 1467 N N . PRO A 1 192 ? -2.057 10.781 19.141 1 96.44 192 PRO A N 1
ATOM 1468 C CA . PRO A 1 192 ? -3.496 11.055 19.125 1 96.44 192 PRO A CA 1
ATOM 1469 C C . PRO A 1 192 ? -3.988 11.695 20.422 1 96.44 192 PRO A C 1
ATOM 1471 O O . PRO A 1 192 ? -3.48 11.375 21.5 1 96.44 192 PRO A O 1
ATOM 1474 N N . LYS A 1 193 ? -4.934 12.531 20.312 1 93.94 193 LYS A N 1
ATOM 1475 C CA . LYS A 1 193 ? -5.523 13.195 21.469 1 93.94 193 LYS A CA 1
ATOM 1476 C C . LYS A 1 193 ? -6.438 12.25 22.234 1 93.94 193 LYS A C 1
ATOM 1478 O O . LYS A 1 193 ? -6.629 12.398 23.453 1 93.94 193 LYS A O 1
ATOM 1483 N N . SER A 1 194 ? -7.098 11.367 21.5 1 87.25 194 SER A N 1
ATOM 1484 C CA . SER A 1 194 ? -7.992 10.375 22.094 1 87.25 194 SER A CA 1
ATOM 1485 C C . SER A 1 194 ? -7.816 9.008 21.438 1 87.25 194 SER A C 1
ATOM 1487 O O . SER A 1 194 ? -7.199 8.906 20.375 1 87.25 194 SER A O 1
ATOM 1489 N N . ALA A 1 195 ? -8.352 8.109 22.172 1 82.56 195 ALA A N 1
ATOM 1490 C CA . ALA A 1 195 ? -8.281 6.77 21.594 1 82.56 195 ALA A CA 1
ATOM 1491 C C . ALA A 1 195 ? -9.023 6.707 20.266 1 82.56 195 ALA A C 1
ATOM 1493 O O . ALA A 1 195 ? -10.141 7.207 20.141 1 82.56 195 ALA A O 1
ATOM 1494 N N . PRO A 1 196 ? -8.383 6.113 19.344 1 76.88 196 PRO A N 1
ATOM 1495 C CA . PRO A 1 196 ? -9.055 6.027 18.047 1 76.88 196 PRO A CA 1
ATOM 1496 C C . PRO A 1 196 ? -10.242 5.062 18.062 1 76.88 196 PRO A C 1
ATOM 1498 O O . PRO A 1 196 ? -10.258 4.113 18.844 1 76.88 196 PRO A O 1
ATOM 1501 N N . ASP A 1 197 ? -11.203 5.359 17.234 1 76.19 197 ASP A N 1
ATOM 1502 C CA . ASP A 1 197 ? -12.375 4.492 17.094 1 76.19 197 ASP A CA 1
ATOM 1503 C C . ASP A 1 197 ? -11.992 3.16 16.453 1 76.19 197 ASP A C 1
ATOM 1505 O O . ASP A 1 197 ? -11.133 3.119 15.562 1 76.19 197 ASP A O 1
ATOM 1509 N N . SER A 1 198 ? -12.648 2.168 17 1 80.94 198 SER A N 1
ATOM 1510 C CA . SER A 1 198 ? -12.555 0.884 16.312 1 80.94 198 SER A CA 1
ATOM 1511 C C . SER A 1 198 ? -13.641 0.745 15.25 1 80.94 198 SER A C 1
ATOM 1513 O O . SER A 1 198 ? -14.82 0.952 15.531 1 80.94 198 SER A O 1
ATOM 1515 N N . LEU A 1 199 ? -13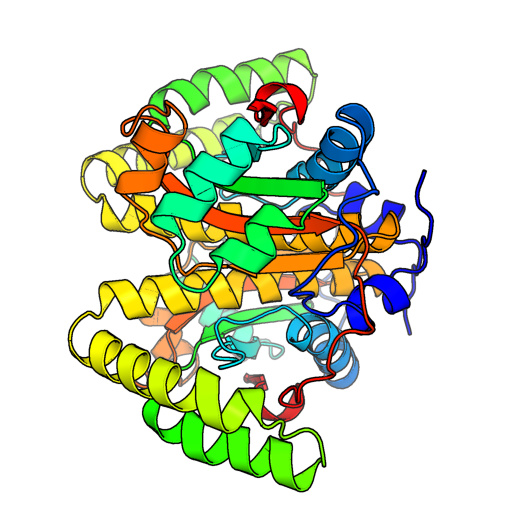.18 0.5 14.07 1 85.88 199 LEU A N 1
ATOM 1516 C CA . LEU A 1 199 ? -14.133 0.332 12.977 1 85.88 199 LEU A CA 1
ATOM 1517 C C . LEU A 1 199 ? -14.227 -1.132 12.555 1 85.88 199 LEU A C 1
ATOM 1519 O O . LEU A 1 199 ? -13.266 -1.89 12.711 1 85.88 199 LEU A O 1
ATOM 1523 N N . TYR A 1 200 ? -15.391 -1.433 12.086 1 90.56 200 TYR A N 1
ATOM 1524 C CA . TYR A 1 200 ? -15.625 -2.793 11.617 1 90.56 200 TYR A CA 1
ATOM 1525 C C . TYR A 1 200 ? -14.789 -3.094 10.383 1 90.56 200 TYR A C 1
ATOM 1527 O O . TYR A 1 200 ? -14.656 -2.248 9.492 1 90.56 200 TYR A O 1
ATOM 1535 N N . ARG A 1 201 ? -14.172 -4.289 10.406 1 93.25 201 ARG A N 1
ATOM 1536 C CA . ARG A 1 201 ? -13.477 -4.832 9.242 1 93.25 201 ARG A CA 1
ATOM 1537 C C . ARG A 1 201 ? -14.125 -6.129 8.766 1 93.25 201 ARG A C 1
ATOM 1539 O O . ARG A 1 201 ? -14.43 -7.008 9.578 1 93.25 201 ARG A O 1
ATOM 1546 N N . ILE A 1 202 ? -14.336 -6.188 7.477 1 94.44 202 ILE A N 1
ATOM 1547 C CA . ILE A 1 202 ? -14.883 -7.41 6.902 1 94.44 202 ILE A CA 1
ATOM 1548 C C . ILE A 1 202 ? -13.906 -8.562 7.117 1 94.44 202 ILE A C 1
ATOM 1550 O O . ILE A 1 202 ? -12.711 -8.438 6.824 1 94.44 202 ILE A O 1
ATOM 1554 N N . PRO A 1 203 ? -14.391 -9.719 7.684 1 95.25 203 PRO A N 1
ATOM 1555 C CA . PRO A 1 203 ? -13.5 -10.859 7.883 1 95.25 203 PRO A CA 1
ATOM 1556 C C . PRO A 1 203 ? -12.844 -11.336 6.59 1 95.25 203 PRO A C 1
ATOM 1558 O O . PRO A 1 203 ? -13.484 -11.328 5.531 1 95.25 203 PRO A O 1
ATOM 1561 N N . ALA A 1 204 ? -11.609 -11.828 6.703 1 97.94 204 ALA A N 1
ATOM 1562 C CA . ALA A 1 204 ? -10.836 -12.297 5.551 1 97.94 204 ALA A CA 1
ATOM 1563 C C . ALA A 1 204 ? -11.602 -13.359 4.777 1 97.94 204 ALA A C 1
ATOM 1565 O O . ALA A 1 204 ? -11.57 -13.391 3.545 1 97.94 204 ALA A O 1
ATOM 1566 N N . SER A 1 205 ? -12.305 -14.211 5.434 1 97.69 205 SER A N 1
ATOM 1567 C CA . SER A 1 205 ? -13 -15.32 4.805 1 97.69 205 SER A CA 1
ATOM 1568 C C . SER A 1 205 ? -14.117 -14.828 3.885 1 97.69 205 SER A C 1
ATOM 1570 O O . SER A 1 205 ? -14.492 -15.516 2.934 1 97.69 205 SER A O 1
ATOM 1572 N N . LYS A 1 206 ? -14.609 -13.617 4.105 1 95.25 206 LYS A N 1
ATOM 1573 C CA . LYS A 1 206 ? -15.727 -13.094 3.338 1 95.25 206 LYS A CA 1
ATOM 1574 C C . LYS A 1 206 ? -15.25 -12.328 2.105 1 95.25 206 LYS A C 1
ATOM 1576 O O . LYS A 1 206 ? -16.031 -12.055 1.192 1 95.25 206 LYS A O 1
ATOM 1581 N N . ILE A 1 207 ? -13.961 -12.055 2.098 1 97.19 207 ILE A N 1
ATOM 1582 C CA . ILE A 1 207 ? -13.484 -11.242 0.983 1 97.19 207 ILE A CA 1
ATOM 1583 C C . ILE A 1 207 ? -12.398 -12 0.224 1 97.19 207 ILE A C 1
ATOM 1585 O O . ILE A 1 207 ? -11.617 -11.398 -0.517 1 97.19 207 ILE A O 1
ATOM 1589 N N . THR A 1 208 ? -12.258 -13.312 0.495 1 98.5 208 THR A N 1
ATOM 1590 C CA . THR A 1 208 ? -11.266 -14.164 -0.146 1 98.5 208 THR A CA 1
ATOM 1591 C C . THR A 1 208 ? -11.93 -15.344 -0.844 1 98.5 208 THR A C 1
ATOM 1593 O O . THR A 1 208 ? -12.805 -16 -0.272 1 98.5 208 THR A O 1
ATOM 1596 N N . VAL A 1 209 ? -11.539 -15.531 -2.072 1 98.31 209 VAL A N 1
ATOM 1597 C CA . VAL A 1 209 ? -11.977 -16.719 -2.795 1 98.31 209 VAL A CA 1
ATOM 1598 C C . VAL A 1 209 ? -10.773 -17.594 -3.133 1 98.31 209 VAL A C 1
ATOM 1600 O O . VAL A 1 209 ? -9.742 -17.094 -3.586 1 98.31 209 VAL A O 1
ATOM 1603 N N . PHE A 1 210 ? -10.867 -18.875 -2.875 1 97.94 210 PHE A N 1
ATOM 1604 C CA . PHE A 1 210 ? -9.812 -19.812 -3.205 1 97.94 210 PHE A CA 1
ATOM 1605 C C . PHE A 1 210 ? -10.109 -20.531 -4.52 1 97.94 210 PHE A C 1
ATOM 1607 O O . PHE A 1 210 ? -11.266 -20.875 -4.793 1 97.94 210 PHE A O 1
ATOM 1614 N N . LYS A 1 211 ? -9.109 -20.625 -5.254 1 96.75 211 LYS A N 1
ATOM 1615 C CA . LYS A 1 211 ? -9.172 -21.359 -6.52 1 96.75 211 LYS A CA 1
ATOM 1616 C C . LYS A 1 211 ? -8.258 -22.578 -6.504 1 96.75 211 LYS A C 1
ATOM 1618 O O . LYS A 1 211 ? -7.164 -22.516 -5.934 1 96.75 211 LYS A O 1
ATOM 1623 N N . MET B 1 1 ? 1.318 -19.688 13.398 1 84.38 1 MET B N 1
ATOM 1624 C CA . MET B 1 1 ? 1.873 -18.688 14.305 1 84.38 1 MET B CA 1
ATOM 1625 C C . MET B 1 1 ? 2.984 -17.891 13.625 1 84.38 1 MET B C 1
ATOM 1627 O O . MET B 1 1 ? 3.658 -18.406 12.727 1 84.38 1 MET B O 1
ATOM 1631 N N . LEU B 1 2 ? 3.111 -16.656 14.164 1 94.88 2 LEU B N 1
ATOM 1632 C CA . LEU B 1 2 ? 4.18 -15.844 13.602 1 94.88 2 LEU B CA 1
ATOM 1633 C C . LEU B 1 2 ? 5.543 -16.469 13.875 1 94.88 2 LEU B C 1
ATOM 1635 O O . LEU B 1 2 ? 5.855 -16.812 15.023 1 94.88 2 LEU B O 1
ATOM 1639 N N . GLU B 1 3 ? 6.336 -16.656 12.875 1 95.5 3 GLU B N 1
ATOM 1640 C CA . GLU B 1 3 ? 7.703 -17.141 13.023 1 95.5 3 GLU B CA 1
ATOM 1641 C C . GLU B 1 3 ? 8.641 -16.047 13.508 1 95.5 3 GLU B C 1
ATOM 1643 O O . GLU B 1 3 ? 9.617 -16.312 14.211 1 95.5 3 GLU B O 1
ATOM 1648 N N . ASN B 1 4 ? 8.422 -14.852 13.086 1 97.44 4 ASN B N 1
ATOM 1649 C CA . ASN B 1 4 ? 9.18 -13.664 13.469 1 97.44 4 ASN B CA 1
ATOM 1650 C C . ASN B 1 4 ? 8.258 -12.508 13.828 1 97.44 4 ASN B C 1
ATOM 1652 O O . ASN B 1 4 ? 7.605 -11.938 12.953 1 97.44 4 ASN B O 1
ATOM 1656 N N . ASN B 1 5 ? 8.234 -12.125 15.039 1 98.06 5 ASN B N 1
ATOM 1657 C CA . ASN B 1 5 ? 7.344 -11.07 15.492 1 98.06 5 ASN B CA 1
ATOM 1658 C C . ASN B 1 5 ? 8.094 -9.75 15.695 1 98.06 5 ASN B C 1
ATOM 1660 O O . ASN B 1 5 ? 7.59 -8.844 16.359 1 98.06 5 ASN B O 1
ATOM 1664 N N . ASN B 1 6 ? 9.359 -9.695 15.227 1 98.5 6 ASN B N 1
ATOM 1665 C CA . ASN B 1 6 ? 10.172 -8.477 15.258 1 98.5 6 ASN B CA 1
ATOM 1666 C C . ASN B 1 6 ? 9.844 -7.555 14.094 1 98.5 6 ASN B C 1
ATOM 1668 O O . ASN B 1 6 ? 10.211 -7.832 12.953 1 98.5 6 ASN B O 1
ATOM 1672 N N . PHE B 1 7 ? 9.18 -6.43 14.359 1 98.69 7 PHE B N 1
ATOM 1673 C CA . PHE B 1 7 ? 8.695 -5.516 13.336 1 98.69 7 PHE B CA 1
ATOM 1674 C C . PHE B 1 7 ? 9.836 -5.02 12.469 1 98.69 7 PHE B C 1
ATOM 1676 O O . PHE B 1 7 ? 9.75 -5.055 11.234 1 98.69 7 PHE B O 1
ATOM 1683 N N . ASP B 1 8 ? 10.867 -4.578 13.047 1 98 8 ASP B N 1
ATOM 1684 C CA . ASP B 1 8 ? 12.031 -4.027 12.359 1 98 8 ASP B CA 1
ATOM 1685 C C . ASP B 1 8 ? 12.602 -5.035 11.359 1 98 8 ASP B C 1
ATOM 1687 O O . ASP B 1 8 ? 12.812 -4.707 10.188 1 98 8 ASP B O 1
ATOM 1691 N N . GLU B 1 9 ? 12.766 -6.227 11.781 1 97.75 9 GLU B N 1
ATOM 1692 C CA . GLU B 1 9 ? 13.32 -7.277 10.93 1 97.75 9 GLU B CA 1
ATOM 1693 C C . GLU B 1 9 ? 12.383 -7.609 9.773 1 97.75 9 GLU B C 1
ATOM 1695 O O . GLU B 1 9 ? 12.82 -7.777 8.633 1 97.75 9 GLU B O 1
ATOM 1700 N N . VAL B 1 10 ? 11.094 -7.656 10.094 1 98.38 10 VAL B N 1
ATOM 1701 C CA . VAL B 1 10 ? 10.102 -8.023 9.086 1 98.38 10 VAL B CA 1
ATOM 1702 C C . VAL B 1 10 ? 10.117 -6.996 7.953 1 98.38 10 VAL B C 1
ATOM 1704 O O . VAL B 1 10 ? 10.125 -7.363 6.773 1 98.38 10 VAL B O 1
ATOM 1707 N N . VAL B 1 11 ? 10.188 -5.738 8.32 1 98.12 11 VAL B N 1
ATOM 1708 C CA . VAL B 1 11 ? 10.078 -4.68 7.316 1 98.12 11 VAL B CA 1
ATOM 1709 C C . VAL B 1 11 ? 11.422 -4.508 6.605 1 98.12 11 VAL B C 1
ATOM 1711 O O . VAL B 1 11 ? 11.477 -4.48 5.375 1 98.12 11 VAL B O 1
ATOM 1714 N N . LEU B 1 12 ? 12.5 -4.504 7.273 1 95.69 12 LEU B N 1
ATOM 1715 C CA . LEU B 1 12 ? 13.797 -4.125 6.707 1 95.69 12 LEU B CA 1
ATOM 1716 C C . LEU B 1 12 ? 14.406 -5.285 5.93 1 95.69 12 LEU B C 1
ATOM 1718 O O . LEU B 1 12 ? 15.227 -5.07 5.035 1 95.69 12 LEU B O 1
ATOM 1722 N N . LYS B 1 13 ? 13.961 -6.477 6.203 1 92.81 13 LYS B N 1
ATOM 1723 C CA . LYS B 1 13 ? 14.57 -7.625 5.539 1 92.81 13 LYS B CA 1
ATOM 1724 C C . LYS B 1 13 ? 13.633 -8.211 4.488 1 92.81 13 LYS B C 1
ATOM 1726 O O . LYS B 1 13 ? 13.906 -9.281 3.934 1 92.81 13 LYS B O 1
ATOM 1731 N N . ARG B 1 14 ? 12.555 -7.562 4.281 1 93.81 14 ARG B N 1
ATOM 1732 C CA . ARG B 1 14 ? 11.688 -8.023 3.205 1 93.81 14 ARG B CA 1
ATOM 1733 C C . ARG B 1 14 ? 12.359 -7.855 1.846 1 93.81 14 ARG B C 1
ATOM 1735 O O . ARG B 1 14 ? 12.875 -6.781 1.533 1 93.81 14 ARG B O 1
ATOM 1742 N N . HIS B 1 15 ? 12.367 -8.891 1.046 1 92.81 15 HIS B N 1
ATOM 1743 C CA . HIS B 1 15 ? 12.867 -8.891 -0.323 1 92.81 15 HIS B CA 1
ATOM 1744 C C . HIS B 1 15 ? 11.922 -9.633 -1.26 1 92.81 15 HIS B C 1
ATOM 1746 O O . HIS B 1 15 ? 11.117 -10.445 -0.811 1 92.81 15 HIS B O 1
ATOM 1752 N N . THR B 1 16 ? 12.117 -9.305 -2.479 1 94 16 THR B N 1
ATOM 1753 C CA . THR B 1 16 ? 11.344 -10.023 -3.486 1 94 16 THR B CA 1
ATOM 1754 C C . THR B 1 16 ? 11.969 -11.375 -3.797 1 94 16 THR B C 1
ATOM 1756 O O . THR B 1 16 ? 13.188 -11.469 -3.988 1 94 16 THR B O 1
ATOM 1759 N N . ALA B 1 17 ? 11.148 -12.367 -3.746 1 94.75 17 ALA B N 1
ATOM 1760 C CA . ALA B 1 17 ? 11.562 -13.695 -4.203 1 94.75 17 ALA B CA 1
ATOM 1761 C C . ALA B 1 17 ? 10.977 -14.008 -5.578 1 94.75 17 ALA B C 1
ATOM 1763 O O . ALA B 1 17 ? 9.82 -13.672 -5.859 1 94.75 17 ALA B O 1
ATOM 1764 N N . ARG B 1 18 ? 11.719 -14.75 -6.363 1 92.25 18 ARG B N 1
ATOM 1765 C CA . ARG B 1 18 ? 11.289 -15.023 -7.73 1 92.25 18 ARG B CA 1
ATOM 1766 C C . ARG B 1 18 ? 11.227 -16.516 -8 1 92.25 18 ARG B C 1
ATOM 1768 O O . ARG B 1 18 ? 10.789 -16.953 -9.07 1 92.25 18 ARG B O 1
ATOM 1775 N N . GLU B 1 19 ? 11.727 -17.266 -7.16 1 95.31 19 GLU B N 1
ATOM 1776 C CA . GLU B 1 19 ? 11.664 -18.719 -7.203 1 95.31 19 GLU B CA 1
ATOM 1777 C C . GLU B 1 19 ? 11.422 -19.297 -5.812 1 95.31 19 GLU B C 1
ATOM 1779 O O . GLU B 1 19 ? 12.016 -18.844 -4.832 1 95.31 19 GLU B O 1
ATOM 1784 N N . PHE B 1 20 ? 10.562 -20.328 -5.781 1 97.81 20 PHE B N 1
ATOM 1785 C CA . PHE B 1 20 ? 10.148 -20.891 -4.504 1 97.81 20 PHE B CA 1
ATOM 1786 C C . PHE B 1 20 ? 10.352 -22.406 -4.48 1 97.81 20 PHE B C 1
ATOM 1788 O O . PHE B 1 20 ? 10.562 -23.031 -5.523 1 97.81 20 PHE B O 1
ATOM 1795 N N . ASP B 1 21 ? 10.438 -22.953 -3.295 1 97.12 21 ASP B N 1
ATOM 1796 C CA . ASP B 1 21 ? 10.453 -24.406 -3.113 1 97.12 21 ASP B CA 1
ATOM 1797 C C . ASP B 1 21 ? 9.078 -25.016 -3.393 1 97.12 21 ASP B C 1
ATOM 1799 O O . ASP B 1 21 ? 8.156 -24.844 -2.598 1 97.12 21 ASP B O 1
ATOM 1803 N N . PRO B 1 22 ? 8.969 -25.719 -4.461 1 94 22 PRO B N 1
ATOM 1804 C CA . PRO B 1 22 ? 7.652 -26.219 -4.855 1 94 22 PRO B CA 1
ATOM 1805 C C . PRO B 1 22 ? 7.117 -27.281 -3.893 1 94 22 PRO B C 1
ATOM 1807 O O . PRO B 1 22 ? 5.941 -27.656 -3.973 1 94 22 PRO B O 1
ATOM 1810 N N . GLU B 1 23 ? 7.879 -27.766 -2.939 1 95.06 23 GLU B N 1
ATOM 1811 C CA . GLU B 1 23 ? 7.469 -28.812 -2.008 1 95.06 23 GLU B CA 1
ATOM 1812 C C . GLU B 1 23 ? 6.754 -28.219 -0.793 1 95.06 23 GLU B C 1
ATOM 1814 O O . GLU B 1 23 ? 6.117 -28.953 -0.028 1 95.06 23 GLU B O 1
ATOM 1819 N N . ILE B 1 24 ? 6.887 -26.969 -0.678 1 96.06 24 ILE B N 1
ATOM 1820 C CA . ILE B 1 24 ? 6.277 -26.312 0.472 1 96.06 24 ILE B CA 1
ATOM 1821 C C . ILE B 1 24 ? 4.863 -25.859 0.117 1 96.06 24 ILE B C 1
ATOM 1823 O O . ILE B 1 24 ? 4.656 -25.188 -0.894 1 96.06 24 ILE B O 1
ATOM 1827 N N . THR B 1 25 ? 3.932 -26.281 0.945 1 96.75 25 THR B N 1
ATOM 1828 C CA . THR B 1 25 ? 2.545 -25.859 0.782 1 96.75 25 THR B CA 1
ATOM 1829 C C . THR B 1 25 ? 2.068 -25.078 2.004 1 96.75 25 THR B C 1
ATOM 1831 O O . THR B 1 25 ? 2.252 -25.531 3.141 1 96.75 25 THR B O 1
ATOM 1834 N N . ILE B 1 26 ? 1.547 -23.938 1.779 1 98.12 26 ILE B N 1
ATOM 1835 C CA . ILE B 1 26 ? 0.941 -23.141 2.836 1 98.12 26 ILE B CA 1
ATOM 1836 C C . ILE B 1 26 ? -0.533 -23.516 2.984 1 98.12 26 ILE B C 1
ATOM 1838 O O . ILE B 1 26 ? -1.26 -23.609 1.992 1 98.12 26 ILE B O 1
ATOM 1842 N N . SER B 1 27 ? -1.01 -23.703 4.152 1 97.81 27 SER B N 1
ATOM 1843 C CA . SER B 1 27 ? -2.398 -24.094 4.371 1 97.81 27 SER B CA 1
ATOM 1844 C C . SER B 1 27 ? -3.35 -22.938 4.094 1 97.81 27 SER B C 1
ATOM 1846 O O . SER B 1 27 ? -2.959 -21.766 4.184 1 97.81 27 SER B O 1
ATOM 1848 N N . LYS B 1 28 ? -4.605 -23.312 3.736 1 97.75 28 LYS B N 1
ATOM 1849 C CA . LYS B 1 28 ? -5.641 -22.297 3.547 1 97.75 28 LYS B CA 1
ATOM 1850 C C . LYS B 1 28 ? -5.805 -21.438 4.797 1 97.75 28 LYS B C 1
ATOM 1852 O O . LYS B 1 28 ? -5.984 -20.234 4.699 1 97.75 28 LYS B O 1
ATOM 1857 N N . GLY B 1 29 ? -5.746 -22.062 5.934 1 97.88 29 GLY B N 1
ATOM 1858 C CA . GLY B 1 29 ? -5.875 -21.344 7.191 1 97.88 29 GLY B CA 1
ATOM 1859 C C . GLY B 1 29 ? -4.793 -20.312 7.398 1 97.88 29 GLY B C 1
ATOM 1860 O O . GLY B 1 29 ? -5.078 -19.188 7.824 1 97.88 29 GLY B O 1
ATOM 1861 N N . GLU B 1 30 ? -3.584 -20.688 7.102 1 97.81 30 GLU B N 1
ATOM 1862 C CA . GLU B 1 30 ? -2.469 -19.75 7.262 1 97.81 30 GLU B CA 1
ATOM 1863 C C . GLU B 1 30 ? -2.559 -18.609 6.262 1 97.81 30 GLU B C 1
ATOM 1865 O O . GLU B 1 30 ? -2.26 -17.453 6.602 1 97.81 30 GLU B O 1
ATOM 1870 N N . LEU B 1 31 ? -2.965 -18.922 5.082 1 98.62 31 LEU B N 1
ATOM 1871 C CA . LEU B 1 31 ? -3.17 -17.875 4.09 1 98.62 31 LEU B CA 1
ATOM 1872 C C . LEU B 1 31 ? -4.238 -16.891 4.551 1 98.62 31 LEU B C 1
ATOM 1874 O O . LEU B 1 31 ? -4.059 -15.68 4.434 1 98.62 31 LEU B O 1
ATOM 1878 N N . LEU B 1 32 ? -5.309 -17.391 5.082 1 98.56 32 LEU B N 1
ATOM 1879 C CA . LEU B 1 32 ? -6.379 -16.531 5.57 1 98.56 32 LEU B CA 1
ATOM 1880 C C . LEU B 1 32 ? -5.895 -15.68 6.738 1 98.56 32 LEU B C 1
ATOM 1882 O O . LEU B 1 32 ? -6.312 -14.531 6.887 1 98.56 32 LEU B O 1
ATOM 1886 N N . GLN B 1 33 ? -5.023 -16.219 7.531 1 98.19 33 GLN B N 1
ATOM 1887 C CA . GLN B 1 33 ? -4.465 -15.445 8.633 1 98.19 33 GLN B CA 1
ATOM 1888 C C . GLN B 1 33 ? -3.617 -14.289 8.109 1 98.19 33 GLN B C 1
ATOM 1890 O O . GLN B 1 33 ? -3.715 -13.164 8.617 1 98.19 33 GLN B O 1
ATOM 1895 N N . MET B 1 34 ? -2.814 -14.586 7.145 1 98.75 34 MET B N 1
ATOM 1896 C CA . MET B 1 34 ? -2.006 -13.523 6.559 1 98.75 34 MET B CA 1
ATOM 1897 C C . MET B 1 34 ? -2.893 -12.461 5.922 1 98.75 34 MET B C 1
ATOM 1899 O O . MET B 1 34 ? -2.613 -11.266 6.039 1 98.75 34 MET B O 1
ATOM 1903 N N . ILE B 1 35 ? -4.008 -12.891 5.277 1 98.88 35 ILE B N 1
ATOM 1904 C CA . ILE B 1 35 ? -4.941 -11.953 4.656 1 98.88 35 ILE B CA 1
ATOM 1905 C C . ILE B 1 35 ? -5.668 -11.156 5.734 1 98.88 35 ILE B C 1
ATOM 1907 O O . ILE B 1 35 ? -5.988 -9.984 5.539 1 98.88 35 ILE B O 1
ATOM 1911 N N . THR B 1 36 ? -5.867 -11.727 6.891 1 98.56 36 THR B N 1
ATOM 1912 C CA . THR B 1 36 ? -6.469 -11 8 1 98.56 36 THR B CA 1
ATOM 1913 C C . THR B 1 36 ? -5.617 -9.789 8.383 1 98.56 36 THR B C 1
ATOM 1915 O O . THR B 1 36 ? -6.148 -8.703 8.633 1 98.56 36 THR B O 1
ATOM 1918 N N . TYR B 1 37 ? -4.289 -9.93 8.398 1 98.56 37 TYR B N 1
ATOM 1919 C CA . TYR B 1 37 ? -3.42 -8.781 8.625 1 98.56 37 TYR B CA 1
ATOM 1920 C C . TYR B 1 37 ? -3.627 -7.723 7.551 1 98.56 37 TYR B C 1
ATOM 1922 O O . TYR B 1 37 ? -3.658 -6.527 7.848 1 98.56 37 TYR B O 1
ATOM 1930 N N . ALA B 1 38 ? -3.816 -8.156 6.316 1 98.62 38 ALA B N 1
ATOM 1931 C CA . ALA B 1 38 ? -4.012 -7.25 5.191 1 98.62 38 ALA B CA 1
ATOM 1932 C C . ALA B 1 38 ? -5.309 -6.461 5.344 1 98.62 38 ALA B C 1
ATOM 1934 O O . ALA B 1 38 ? -5.387 -5.293 4.945 1 98.62 38 ALA B O 1
ATOM 1935 N N . THR B 1 39 ? -6.363 -7.055 5.93 1 97.31 39 THR B N 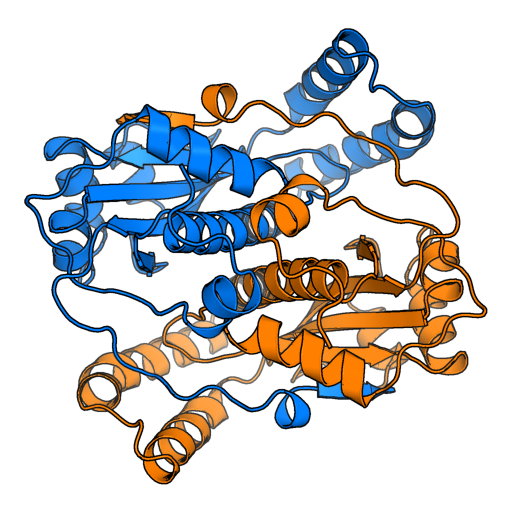1
ATOM 1936 C CA . THR B 1 39 ? -7.672 -6.422 6.059 1 97.31 39 THR B CA 1
ATOM 1937 C C . THR B 1 39 ? -7.621 -5.27 7.055 1 97.31 39 THR B C 1
ATOM 1939 O O . THR B 1 39 ? -8.547 -4.461 7.125 1 97.31 39 THR B O 1
ATOM 1942 N N . LYS B 1 40 ? -6.512 -5.148 7.766 1 97.12 40 LYS B N 1
ATOM 1943 C CA . LYS B 1 40 ? -6.391 -4.082 8.758 1 97.12 40 LYS B CA 1
ATOM 1944 C C . LYS B 1 40 ? -5.875 -2.795 8.109 1 97.12 40 LYS B C 1
ATOM 1946 O O . LYS B 1 40 ? -5.859 -1.739 8.75 1 97.12 40 LYS B O 1
ATOM 1951 N N . ALA B 1 41 ? -5.445 -2.9 6.848 1 98.06 41 ALA B N 1
ATOM 1952 C CA . ALA B 1 41 ? -5.055 -1.69 6.129 1 98.06 41 ALA B CA 1
ATOM 1953 C C . ALA B 1 41 ? -6.207 -0.694 6.062 1 98.06 41 ALA B C 1
ATOM 1955 O O . ALA B 1 41 ? -7.375 -1.089 5.992 1 98.06 41 ALA B O 1
ATOM 1956 N N . PRO B 1 42 ? -5.891 0.59 6.129 1 97.25 42 PRO B N 1
ATOM 1957 C CA . PRO B 1 42 ? -6.973 1.564 5.961 1 97.25 42 PRO B CA 1
ATOM 1958 C C . PRO B 1 42 ? -7.586 1.528 4.566 1 97.25 42 PRO B C 1
ATOM 1960 O O . PRO B 1 42 ? -6.965 1.028 3.623 1 97.25 42 PRO B O 1
ATOM 1963 N N . SER B 1 43 ? -8.805 1.927 4.484 1 96.12 43 SER B N 1
ATOM 1964 C CA . SER B 1 43 ? -9.508 2.166 3.23 1 96.12 43 SER B CA 1
ATOM 1965 C C . SER B 1 43 ? -10.312 3.455 3.287 1 96.12 43 SER B C 1
ATOM 1967 O O . SER B 1 43 ? -10.828 3.826 4.344 1 96.12 43 SER B O 1
ATOM 1969 N N . ALA B 1 44 ? -10.305 4.156 2.162 1 95.25 44 ALA B N 1
ATOM 1970 C CA . ALA B 1 44 ? -11.055 5.41 2.115 1 95.25 44 ALA B CA 1
ATOM 1971 C C . ALA B 1 44 ? -12.484 5.207 2.592 1 95.25 44 AL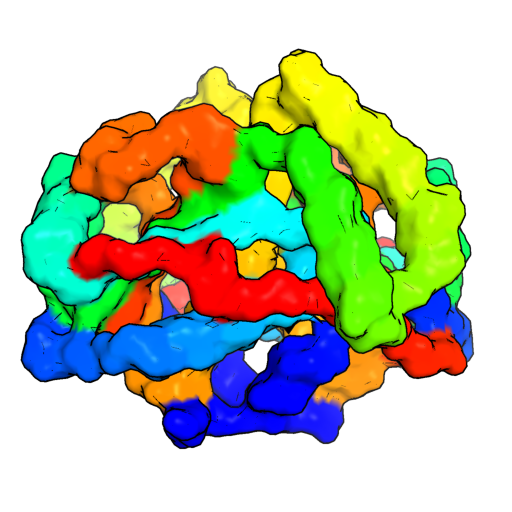A B C 1
ATOM 1973 O O . ALA B 1 44 ? -13.188 4.309 2.117 1 95.25 44 ALA B O 1
ATOM 1974 N N . LEU B 1 45 ? -12.836 6 3.629 1 91.62 45 LEU B N 1
ATOM 1975 C CA . LEU B 1 45 ? -14.172 6 4.211 1 91.62 45 LEU B CA 1
ATOM 1976 C C . LEU B 1 45 ? -14.539 4.617 4.734 1 91.62 45 LEU B C 1
ATOM 1978 O O . LEU B 1 45 ? -15.719 4.285 4.848 1 91.62 45 LEU B O 1
ATOM 1982 N N . ASN B 1 46 ? -13.555 3.785 4.898 1 92.06 46 ASN B N 1
ATOM 1983 C CA . ASN B 1 46 ? -13.711 2.42 5.387 1 92.06 46 ASN B CA 1
ATOM 1984 C C . ASN B 1 46 ? -14.594 1.593 4.457 1 92.06 46 ASN B C 1
ATOM 1986 O O . ASN B 1 46 ? -15.305 0.693 4.91 1 92.06 46 ASN B O 1
ATOM 1990 N N . MET B 1 47 ? -14.539 1.858 3.227 1 93.75 47 MET B N 1
ATOM 1991 C CA . MET B 1 47 ? -15.391 1.168 2.262 1 93.75 47 MET B CA 1
ATOM 1992 C C . MET B 1 47 ? -14.891 -0.253 2.018 1 93.75 47 MET B C 1
ATOM 1994 O O . MET B 1 47 ? -15.648 -1.106 1.549 1 93.75 47 MET B O 1
ATOM 1998 N N . GLN B 1 48 ? -13.648 -0.526 2.199 1 95.38 48 GLN B N 1
ATOM 1999 C CA . GLN B 1 48 ? -13.047 -1.855 2.18 1 95.38 48 GLN B CA 1
ATOM 2000 C C . GLN B 1 48 ? -13.336 -2.57 0.863 1 95.38 48 GLN B C 1
ATOM 2002 O O . GLN B 1 48 ? -13.859 -3.686 0.859 1 95.38 48 GLN B O 1
ATOM 2007 N N . PRO B 1 49 ? -12.875 -1.93 -0.243 1 96.88 49 PRO B N 1
ATOM 2008 C CA . PRO B 1 49 ? -13.164 -2.498 -1.562 1 96.88 49 PRO B CA 1
ATOM 2009 C C . PRO B 1 49 ? -12.289 -3.707 -1.887 1 96.88 49 PRO B C 1
ATOM 2011 O O . PRO B 1 49 ? -12.562 -4.434 -2.846 1 96.88 49 PRO B O 1
ATOM 2014 N N . THR B 1 50 ? -11.258 -3.965 -1.175 1 98.31 50 THR B N 1
ATOM 2015 C CA . THR B 1 50 ? -10.227 -4.934 -1.526 1 98.31 50 THR B CA 1
ATOM 2016 C C . THR B 1 50 ? -10.781 -6.355 -1.478 1 98.31 50 THR B C 1
ATOM 2018 O O . THR B 1 50 ? -11.516 -6.707 -0.557 1 98.31 50 THR B O 1
ATOM 2021 N N . ARG B 1 51 ? -10.414 -7.129 -2.473 1 98.56 51 ARG B N 1
ATOM 2022 C CA . ARG B 1 51 ? -10.75 -8.547 -2.574 1 98.56 51 ARG B CA 1
ATOM 2023 C C . ARG B 1 51 ? -9.516 -9.375 -2.906 1 98.56 51 ARG B C 1
ATOM 2025 O O . ARG B 1 51 ? -8.578 -8.883 -3.541 1 98.56 51 ARG B O 1
ATOM 2032 N N . PHE B 1 52 ? -9.57 -10.625 -2.461 1 98.88 52 PHE B N 1
ATOM 2033 C CA . PHE B 1 52 ? -8.453 -11.539 -2.65 1 98.88 52 PHE B CA 1
ATOM 2034 C C . PHE B 1 52 ? -8.898 -12.797 -3.373 1 98.88 52 PHE B C 1
ATOM 2036 O O . PHE B 1 52 ? -9.93 -13.383 -3.031 1 98.88 52 PHE B O 1
ATOM 2043 N N . VAL B 1 53 ? -8.164 -13.164 -4.379 1 98.94 53 VAL B N 1
ATOM 2044 C CA . VAL B 1 53 ? -8.297 -14.461 -5.027 1 98.94 53 VAL B CA 1
ATOM 2045 C C . VAL B 1 53 ? -7.012 -15.266 -4.84 1 98.94 53 VAL B C 1
ATOM 2047 O O . VAL B 1 53 ? -5.938 -14.852 -5.281 1 98.94 53 VAL B O 1
ATOM 2050 N N . VAL B 1 54 ? -7.125 -16.422 -4.191 1 98.88 54 VAL B N 1
ATOM 2051 C CA . VAL B 1 54 ? -5.945 -17.219 -3.879 1 98.88 54 VAL B CA 1
ATOM 2052 C C . VAL B 1 54 ? -5.906 -18.469 -4.773 1 98.88 54 VAL B C 1
ATOM 2054 O O . VAL B 1 54 ? -6.816 -19.297 -4.738 1 98.88 54 VAL B O 1
ATOM 2057 N N . ALA B 1 55 ? -4.891 -18.516 -5.59 1 98.69 55 ALA B N 1
ATOM 2058 C CA . ALA B 1 55 ? -4.625 -19.719 -6.379 1 98.69 55 ALA B CA 1
ATOM 2059 C C . ALA B 1 55 ? -3.637 -20.625 -5.664 1 98.69 55 ALA B C 1
ATOM 2061 O O . ALA B 1 55 ? -2.447 -20.328 -5.57 1 98.69 55 ALA B O 1
ATOM 2062 N N . GLN B 1 56 ? -4.07 -21.75 -5.262 1 96.19 56 GLN B N 1
ATOM 2063 C CA . GLN B 1 56 ? -3.221 -22.703 -4.551 1 96.19 56 GLN B CA 1
ATOM 2064 C C . GLN B 1 56 ? -3.074 -24 -5.328 1 96.19 56 GLN B C 1
ATOM 2066 O O . GLN B 1 56 ? -2.07 -24.703 -5.195 1 96.19 56 GLN B O 1
ATOM 2071 N N . SER B 1 57 ? -4.133 -24.312 -6.078 1 96 57 SER B N 1
ATOM 2072 C CA . SER B 1 57 ? -4.047 -25.531 -6.871 1 96 57 SER B CA 1
ATOM 2073 C C . SER B 1 57 ? -3.107 -25.359 -8.062 1 96 57 SER B C 1
ATOM 2075 O O . SER B 1 57 ? -2.965 -24.25 -8.586 1 96 57 SER B O 1
ATOM 2077 N N . ASN B 1 58 ? -2.486 -26.438 -8.438 1 96.38 58 ASN B N 1
ATOM 2078 C CA . ASN B 1 58 ? -1.638 -26.391 -9.625 1 96.38 58 ASN B CA 1
ATOM 2079 C C . ASN B 1 58 ? -2.41 -25.891 -10.844 1 96.38 58 ASN B C 1
ATOM 2081 O O . ASN B 1 58 ? -1.892 -25.094 -11.633 1 96.38 58 ASN B O 1
ATOM 2085 N N . ALA B 1 59 ? -3.609 -26.312 -10.945 1 98.06 59 ALA B N 1
ATOM 2086 C CA . ALA B 1 59 ? -4.438 -25.906 -12.086 1 98.06 59 ALA B CA 1
ATOM 2087 C C . ALA B 1 59 ? -4.668 -24.406 -12.086 1 98.06 59 ALA B C 1
ATOM 2089 O O . ALA B 1 59 ? -4.574 -23.766 -13.133 1 98.06 59 ALA B O 1
ATOM 2090 N N . ALA B 1 60 ? -4.98 -23.844 -10.953 1 98.25 60 ALA B N 1
ATOM 2091 C CA . ALA B 1 60 ? -5.219 -22.406 -10.859 1 98.25 60 ALA B CA 1
ATOM 2092 C C . ALA B 1 60 ? -3.941 -21.625 -11.133 1 98.25 60 ALA B C 1
ATOM 2094 O O . ALA B 1 60 ? -3.969 -20.609 -11.828 1 98.25 60 ALA B O 1
ATOM 2095 N N . LYS B 1 61 ? -2.867 -22.094 -10.602 1 98.5 61 LYS B N 1
ATOM 2096 C CA . LYS B 1 61 ? -1.594 -21.422 -10.844 1 98.5 61 LYS B CA 1
ATOM 2097 C C . LYS B 1 61 ? -1.211 -21.469 -12.312 1 98.5 61 LYS B C 1
ATOM 2099 O O . LYS B 1 61 ? -0.677 -20.5 -12.859 1 98.5 61 LYS B O 1
ATOM 2104 N N . GLU B 1 62 ? -1.459 -22.562 -12.938 1 98.69 62 GLU B N 1
ATOM 2105 C CA . GLU B 1 62 ? -1.187 -22.703 -14.367 1 98.69 62 GLU B CA 1
ATOM 2106 C C . GLU B 1 62 ? -2.012 -21.703 -15.18 1 98.69 62 GLU B C 1
ATOM 2108 O O . GLU B 1 62 ? -1.522 -21.141 -16.172 1 98.69 62 GLU B O 1
ATOM 2113 N N . LYS B 1 63 ? -3.252 -21.562 -14.805 1 98.75 63 LYS B N 1
ATOM 2114 C CA . LYS B 1 63 ? -4.105 -20.578 -15.477 1 98.75 63 LYS B CA 1
ATOM 2115 C C . LYS B 1 63 ? -3.516 -19.172 -15.367 1 98.75 63 LYS B C 1
ATOM 2117 O O . LYS B 1 63 ? -3.518 -18.422 -16.344 1 98.75 63 LYS B O 1
ATOM 2122 N N . ILE B 1 64 ? -3.008 -18.828 -14.188 1 98.88 64 ILE B N 1
ATOM 2123 C CA . ILE B 1 64 ? -2.391 -17.516 -13.992 1 98.88 64 ILE B CA 1
ATOM 2124 C C . ILE B 1 64 ? -1.106 -17.422 -14.82 1 98.88 64 ILE B C 1
ATOM 2126 O O . ILE B 1 64 ? -0.873 -16.438 -15.508 1 98.88 64 ILE B O 1
ATOM 2130 N N . ALA B 1 65 ? -0.33 -18.453 -14.781 1 98.69 65 ALA B N 1
ATOM 2131 C CA . ALA B 1 65 ? 0.951 -18.469 -15.477 1 98.69 65 ALA B CA 1
ATOM 2132 C C . ALA B 1 65 ? 0.762 -18.25 -16.969 1 98.69 65 ALA B C 1
ATOM 2134 O O . ALA B 1 65 ? 1.585 -17.609 -17.625 1 98.69 65 ALA B O 1
ATOM 2135 N N . ALA B 1 66 ? -0.286 -18.734 -17.484 1 98.62 66 ALA B N 1
ATOM 2136 C CA . ALA B 1 66 ? -0.557 -18.672 -18.906 1 98.62 66 ALA B CA 1
ATOM 2137 C C . ALA B 1 66 ? -0.766 -17.219 -19.375 1 98.62 66 ALA B C 1
ATOM 2139 O O . ALA B 1 66 ? -0.644 -16.922 -20.562 1 98.62 66 ALA B O 1
ATOM 2140 N N . VAL B 1 67 ? -1.074 -16.359 -18.469 1 98.56 67 VAL B N 1
ATOM 2141 C CA . VAL B 1 67 ? -1.354 -14.977 -18.859 1 98.56 67 VAL B CA 1
ATOM 2142 C C . VAL B 1 67 ? -0.341 -14.047 -18.203 1 98.56 67 VAL B C 1
ATOM 2144 O O . VAL B 1 67 ? -0.568 -12.836 -18.109 1 98.56 67 VAL B O 1
ATOM 2147 N N . ALA B 1 68 ? 0.794 -14.586 -17.625 1 97.69 68 ALA B N 1
ATOM 2148 C CA . ALA B 1 68 ? 1.728 -13.773 -16.859 1 97.69 68 ALA B CA 1
ATOM 2149 C C . ALA B 1 68 ? 3.076 -13.664 -17.562 1 97.69 68 ALA B C 1
ATOM 2151 O O . ALA B 1 68 ? 4.035 -13.125 -17 1 97.69 68 ALA B O 1
ATOM 2152 N N . GLY B 1 69 ? 3.176 -14.164 -18.75 1 94.62 69 GLY B N 1
ATOM 2153 C CA . GLY B 1 69 ? 4.379 -13.992 -19.547 1 94.62 69 GLY B CA 1
ATOM 2154 C C . GLY B 1 69 ? 5.629 -14.508 -18.859 1 94.62 69 GLY B C 1
ATOM 2155 O O . GLY B 1 69 ? 5.68 -15.664 -18.422 1 94.62 69 GLY B O 1
ATOM 2156 N N . THR B 1 70 ? 6.629 -13.633 -18.688 1 91.56 70 THR B N 1
ATOM 2157 C CA . THR B 1 70 ? 7.938 -14.008 -18.172 1 91.56 70 THR B CA 1
ATOM 2158 C C . THR B 1 70 ? 7.859 -14.312 -16.688 1 91.56 70 THR B C 1
ATOM 2160 O O . THR B 1 70 ? 8.797 -14.875 -16.109 1 91.56 70 THR B O 1
ATOM 2163 N N . ASN B 1 71 ? 6.738 -14.016 -16.031 1 95.25 71 ASN B N 1
ATOM 2164 C CA . ASN B 1 71 ? 6.574 -14.258 -14.602 1 95.25 71 ASN B CA 1
ATOM 2165 C C . ASN B 1 71 ? 6.09 -15.68 -14.336 1 95.25 71 ASN B C 1
ATOM 2167 O O . ASN B 1 71 ? 5.984 -16.094 -13.18 1 95.25 71 ASN B O 1
ATOM 2171 N N . ALA B 1 72 ? 5.883 -16.5 -15.359 1 97.31 72 ALA B N 1
ATOM 2172 C CA . ALA B 1 72 ? 5.27 -17.812 -15.258 1 97.31 72 ALA B CA 1
ATOM 2173 C C . ALA B 1 72 ? 6.074 -18.719 -14.328 1 97.31 72 ALA B C 1
ATOM 2175 O O . ALA B 1 72 ? 5.508 -19.391 -13.461 1 97.31 72 ALA B O 1
ATOM 2176 N N . PRO B 1 73 ? 7.383 -18.766 -14.375 1 96 73 PRO B N 1
ATOM 2177 C CA . PRO B 1 73 ? 8.133 -19.656 -13.492 1 96 73 PRO B CA 1
ATOM 2178 C C . PRO B 1 73 ? 7.953 -19.297 -12.016 1 96 73 PRO B C 1
ATOM 2180 O O . PRO B 1 73 ? 7.867 -20.203 -11.172 1 96 73 PRO B O 1
ATOM 2183 N N . GLU B 1 74 ? 7.934 -18 -11.711 1 96.5 74 GLU B N 1
ATOM 2184 C CA . GLU B 1 74 ? 7.699 -17.562 -10.336 1 96.5 74 GLU B CA 1
ATOM 2185 C C . GLU B 1 74 ? 6.344 -18.031 -9.828 1 96.5 74 GLU B C 1
ATOM 2187 O O . GLU B 1 74 ? 6.234 -18.547 -8.711 1 96.5 74 GLU B O 1
ATOM 2192 N N . ILE B 1 75 ? 5.359 -17.969 -10.656 1 98.25 75 ILE B N 1
ATOM 2193 C CA . ILE B 1 75 ? 3.986 -18.359 -10.336 1 98.25 75 ILE B CA 1
ATOM 2194 C C . ILE B 1 75 ? 3.908 -19.859 -10.102 1 98.25 75 ILE B C 1
ATOM 2196 O O . ILE B 1 75 ? 3.342 -20.312 -9.109 1 98.25 75 ILE B O 1
ATOM 2200 N N . LEU B 1 76 ? 4.535 -20.578 -10.914 1 98.12 76 LEU B N 1
ATOM 2201 C CA . LEU B 1 76 ? 4.414 -22.031 -10.898 1 98.12 76 LEU B CA 1
ATOM 2202 C C . LEU B 1 76 ? 5.176 -22.625 -9.719 1 98.12 76 LEU B C 1
ATOM 2204 O O . LEU B 1 76 ? 4.785 -23.672 -9.18 1 98.12 76 LEU B O 1
ATOM 2208 N N . SER B 1 77 ? 6.207 -21.984 -9.25 1 97.75 77 SER B N 1
ATOM 2209 C CA . SER B 1 77 ? 7.02 -22.516 -8.164 1 97.75 77 SER B CA 1
ATOM 2210 C C . SER B 1 77 ? 6.469 -22.094 -6.805 1 97.75 77 SER B C 1
ATOM 2212 O O . SER B 1 77 ? 6.848 -22.656 -5.773 1 97.75 77 SER B O 1
ATOM 2214 N N . ALA B 1 78 ? 5.578 -21.141 -6.746 1 98.44 78 ALA B N 1
ATOM 2215 C CA . ALA B 1 78 ? 5.066 -20.594 -5.492 1 98.44 78 ALA B CA 1
ATOM 2216 C C . ALA B 1 78 ? 4.141 -21.594 -4.801 1 98.44 78 ALA B C 1
ATOM 2218 O O . ALA B 1 78 ? 3.521 -22.422 -5.457 1 98.44 78 ALA B O 1
ATOM 2219 N N . SER B 1 79 ? 4.082 -21.5 -3.504 1 98.69 79 SER B N 1
ATOM 2220 C CA . SER B 1 79 ? 3.094 -22.281 -2.762 1 98.69 79 SER B CA 1
ATOM 2221 C C . SER B 1 79 ? 1.675 -21.812 -3.082 1 98.69 79 SER B C 1
ATOM 2223 O O . SER B 1 79 ? 0.761 -22.641 -3.188 1 98.69 79 SER B O 1
ATOM 2225 N N . ALA B 1 80 ? 1.47 -20.547 -3.209 1 98.81 80 ALA B N 1
ATOM 2226 C CA . ALA B 1 80 ? 0.217 -19.922 -3.623 1 98.81 80 ALA B CA 1
ATOM 2227 C C . ALA B 1 80 ? 0.477 -18.609 -4.352 1 98.81 80 ALA B C 1
ATOM 2229 O O . ALA B 1 80 ? 1.564 -18.031 -4.246 1 98.81 80 ALA B O 1
ATOM 2230 N N . VAL B 1 81 ? -0.471 -18.234 -5.125 1 98.88 81 VAL B N 1
ATOM 2231 C CA . VAL B 1 81 ? -0.479 -16.922 -5.762 1 98.88 81 VAL B CA 1
ATOM 2232 C C . VAL B 1 81 ? -1.748 -16.156 -5.379 1 98.88 81 VAL B C 1
ATOM 2234 O O . VAL B 1 81 ? -2.859 -16.672 -5.566 1 98.88 81 VAL B O 1
ATOM 2237 N N . VAL B 1 82 ? -1.562 -15 -4.824 1 98.94 82 VAL B N 1
ATOM 2238 C CA . VAL B 1 82 ? -2.688 -14.18 -4.391 1 98.94 82 VAL B CA 1
ATOM 2239 C C . VAL B 1 82 ? -2.904 -13.039 -5.383 1 98.94 82 VAL B C 1
ATOM 2241 O O . VAL B 1 82 ? -2.033 -12.188 -5.555 1 98.94 82 VAL B O 1
ATOM 2244 N N . LEU B 1 83 ? -4.016 -13.094 -6.074 1 98.94 83 LEU B N 1
ATOM 2245 C CA . LEU B 1 83 ? -4.469 -11.953 -6.863 1 98.94 83 LEU B CA 1
ATOM 2246 C C . LEU B 1 83 ? -5.25 -10.969 -5.996 1 98.94 83 LEU B C 1
ATOM 2248 O O . LEU B 1 83 ? -6.312 -11.305 -5.477 1 98.94 83 LEU B O 1
ATOM 2252 N N . ILE B 1 84 ? -4.695 -9.812 -5.832 1 98.94 84 ILE B N 1
ATOM 2253 C CA . ILE B 1 84 ? -5.352 -8.758 -5.066 1 98.94 84 ILE B CA 1
ATOM 2254 C C . ILE B 1 84 ? -6 -7.754 -6.02 1 98.94 84 ILE B C 1
ATOM 2256 O O . ILE B 1 84 ? -5.422 -7.402 -7.051 1 98.94 84 ILE B O 1
ATOM 2260 N N . GLY B 1 85 ? -7.164 -7.367 -5.734 1 98.62 85 GLY B N 1
ATOM 2261 C CA . GLY B 1 85 ? -7.941 -6.375 -6.465 1 98.62 85 GLY B CA 1
ATOM 2262 C C . GLY B 1 85 ? -9.039 -5.75 -5.633 1 98.62 85 GLY B C 1
ATOM 2263 O O . GLY B 1 85 ? -8.867 -5.516 -4.434 1 98.62 85 GLY B O 1
ATOM 2264 N N . GLY B 1 86 ? -10.07 -5.422 -6.367 1 98.12 86 GLY B N 1
ATOM 2265 C CA . GLY B 1 86 ? -11.148 -4.801 -5.617 1 98.12 86 GLY B CA 1
ATOM 2266 C C . GLY B 1 86 ? -12.5 -4.938 -6.293 1 98.12 86 GLY B C 1
ATOM 2267 O O . GLY B 1 86 ? -12.578 -5.18 -7.5 1 98.12 86 GLY B O 1
ATOM 2268 N N . GLU B 1 87 ? -13.523 -4.828 -5.484 1 96.5 87 GLU B N 1
ATOM 2269 C CA . GLU B 1 87 ? -14.906 -4.812 -5.934 1 96.5 87 GLU B CA 1
ATOM 2270 C C . GLU B 1 87 ? -15.227 -3.537 -6.707 1 96.5 87 GLU B C 1
ATOM 2272 O O . GLU B 1 87 ? -15.039 -2.432 -6.195 1 96.5 87 GLU B O 1
ATOM 2277 N N . THR B 1 88 ? -15.742 -3.734 -7.918 1 95.44 88 THR B N 1
ATOM 2278 C CA . THR B 1 88 ? -15.984 -2.574 -8.766 1 95.44 88 THR B CA 1
ATOM 2279 C C . THR B 1 88 ? -17.406 -2.064 -8.594 1 95.44 88 THR B C 1
ATOM 2281 O O . THR B 1 88 ? -17.719 -0.924 -8.945 1 95.44 88 THR B O 1
ATOM 2284 N N . ASP B 1 89 ? -18.25 -2.92 -8.172 1 92.5 89 ASP B N 1
ATOM 2285 C CA . ASP B 1 89 ? -19.609 -2.5 -7.844 1 92.5 89 ASP B CA 1
ATOM 2286 C C . ASP B 1 89 ? -19.75 -2.164 -6.359 1 92.5 89 ASP B C 1
ATOM 2288 O O . ASP B 1 89 ? -20.094 -3.029 -5.551 1 92.5 89 ASP B O 1
ATOM 2292 N N . LEU B 1 90 ? -19.641 -0.93 -6.016 1 90.44 90 LEU B N 1
ATOM 2293 C CA . LEU B 1 90 ? -19.547 -0.498 -4.625 1 90.44 90 LEU B CA 1
ATOM 2294 C C . LEU B 1 90 ? -20.922 -0.07 -4.105 1 90.44 90 LEU B C 1
ATOM 2296 O O . LEU B 1 90 ? -21.047 0.312 -2.939 1 90.44 90 LEU B O 1
ATOM 2300 N N . GLY B 1 91 ? -21.891 -0.158 -4.938 1 80 91 GLY B N 1
ATOM 2301 C CA . GLY B 1 91 ? -23.25 0.235 -4.574 1 80 91 GLY B CA 1
ATOM 2302 C C . GLY B 1 91 ? -23.766 -0.48 -3.34 1 80 91 GLY B C 1
ATOM 2303 O O . GLY B 1 91 ? -24.172 0.16 -2.371 1 80 91 GLY B O 1
ATOM 2304 N N . PRO B 1 92 ? -23.719 -1.777 -3.312 1 74.69 92 PRO B N 1
ATOM 2305 C CA . PRO B 1 92 ? -24.266 -2.545 -2.189 1 74.69 92 PRO B CA 1
ATOM 2306 C C . PRO B 1 92 ? -23.438 -2.393 -0.915 1 74.69 92 PRO B C 1
ATOM 2308 O O . PRO B 1 92 ? -23.875 -2.809 0.162 1 74.69 92 PRO B O 1
ATOM 2311 N N . PHE B 1 93 ? -22.391 -1.734 -0.917 1 69.62 93 PHE B N 1
ATOM 2312 C CA . PHE B 1 93 ? -21.453 -1.643 0.197 1 69.62 93 PHE B CA 1
ATOM 2313 C C . PHE B 1 93 ? -22.078 -0.915 1.377 1 69.62 93 PHE B C 1
ATOM 2315 O O . PHE B 1 93 ? -22 -1.375 2.518 1 69.62 93 PHE B O 1
ATOM 2322 N N . GLU B 1 94 ? -22.703 0.098 0.985 1 66.19 94 GLU B N 1
ATOM 2323 C CA . GLU B 1 94 ? -23.266 0.931 2.041 1 66.19 94 GLU B CA 1
ATOM 2324 C C . GLU B 1 94 ? -24.234 0.136 2.908 1 66.19 94 GLU B C 1
ATOM 2326 O O . GLU B 1 94 ? -24.141 0.159 4.137 1 66.19 94 GLU B O 1
ATOM 2331 N N . GLU B 1 95 ? -25.016 -0.577 2.27 1 72.06 95 GLU B N 1
ATOM 2332 C CA . GLU B 1 95 ? -26.031 -1.296 3.041 1 72.06 95 GLU B CA 1
ATOM 2333 C C . GLU B 1 95 ? -25.406 -2.432 3.846 1 72.06 95 GLU B C 1
ATOM 2335 O O . GLU B 1 95 ? -25.719 -2.615 5.023 1 72.06 95 GLU B O 1
ATOM 2340 N N . ASP B 1 96 ? -24.453 -2.953 3.369 1 82.12 96 ASP B N 1
ATOM 2341 C CA . ASP B 1 96 ? -23.875 -4.141 4 1 82.12 96 ASP B CA 1
ATOM 2342 C C . ASP B 1 96 ? -22.875 -3.756 5.09 1 82.12 96 ASP B C 1
ATOM 2344 O O . ASP B 1 96 ? -22.969 -4.234 6.219 1 82.12 96 ASP B O 1
ATOM 2348 N N . LEU B 1 97 ? -22.047 -2.727 4.781 1 81.75 97 LEU B N 1
ATOM 2349 C CA . LEU B 1 97 ? -21 -2.375 5.738 1 81.75 97 LEU B CA 1
ATOM 2350 C C . LEU B 1 97 ? -21.594 -1.745 6.992 1 81.75 97 LEU B C 1
ATOM 2352 O O . LEU B 1 97 ? -21.219 -2.094 8.109 1 81.75 97 LEU B O 1
ATOM 2356 N N . PHE B 1 98 ? -22.562 -0.917 6.797 1 85.5 98 PHE B N 1
ATOM 2357 C CA . PHE B 1 98 ? -23.172 -0.241 7.93 1 85.5 98 PHE B CA 1
ATOM 2358 C C . PHE B 1 98 ? -24 -1.22 8.766 1 85.5 98 PHE B C 1
ATOM 2360 O O . PHE B 1 98 ? -23.984 -1.159 9.992 1 85.5 98 PHE B O 1
ATOM 2367 N N . LYS B 1 99 ? -24.641 -2.1 8.039 1 89.62 99 LYS B N 1
ATOM 2368 C CA . LYS B 1 99 ? -25.406 -3.115 8.758 1 89.62 99 LYS B CA 1
ATOM 2369 C C . LYS B 1 99 ? -24.484 -4.023 9.57 1 89.62 99 LYS B C 1
ATOM 2371 O O . LYS B 1 99 ? -24.797 -4.367 10.711 1 89.62 99 LYS B O 1
ATOM 2376 N N . ARG B 1 100 ? -23.406 -4.363 9.023 1 88.88 100 ARG B N 1
ATOM 2377 C CA . ARG B 1 100 ? -22.453 -5.223 9.711 1 88.88 100 ARG B CA 1
ATOM 2378 C C . ARG B 1 100 ? -21.828 -4.508 10.906 1 88.88 100 ARG B C 1
ATOM 2380 O O . ARG B 1 100 ? -21.609 -5.113 11.961 1 88.88 100 ARG B O 1
ATOM 2387 N N . ALA B 1 101 ? -21.5 -3.258 10.648 1 89.75 101 ALA B N 1
ATOM 2388 C CA . ALA B 1 101 ? -20.938 -2.459 11.742 1 89.75 101 ALA B CA 1
ATOM 2389 C C . ALA B 1 101 ? -21.922 -2.344 12.898 1 89.75 101 ALA B C 1
ATOM 2391 O O . ALA B 1 101 ? -21.531 -2.41 14.062 1 89.75 101 ALA B O 1
ATOM 2392 N N . GLU B 1 102 ? -23.172 -2.162 12.586 1 91 102 GLU B N 1
ATOM 2393 C CA . GLU B 1 102 ? -24.219 -2.078 13.594 1 91 102 GLU B CA 1
ATOM 2394 C C . GLU B 1 102 ? -24.344 -3.387 14.367 1 91 102 GLU B C 1
ATOM 2396 O O . GLU B 1 102 ? -24.375 -3.387 15.602 1 91 102 GLU B O 1
ATOM 2401 N N . ALA B 1 103 ? -24.406 -4.449 13.648 1 92.62 103 ALA B N 1
ATOM 2402 C CA . ALA B 1 103 ? -24.547 -5.766 14.266 1 92.62 103 ALA B CA 1
ATOM 2403 C C . ALA B 1 103 ? -23.375 -6.07 15.188 1 92.62 103 ALA B C 1
ATOM 2405 O O . ALA B 1 103 ? -23.531 -6.746 16.203 1 92.62 103 ALA B O 1
ATOM 2406 N N . ALA B 1 104 ? -22.25 -5.527 14.875 1 91.38 104 ALA B N 1
ATOM 2407 C CA . ALA B 1 104 ? -21.031 -5.781 15.641 1 91.38 104 ALA B CA 1
ATOM 2408 C C . ALA B 1 104 ? -20.875 -4.766 16.766 1 91.38 104 ALA B C 1
ATOM 2410 O O . ALA B 1 104 ? -19.938 -4.855 17.578 1 91.38 104 ALA B O 1
ATOM 2411 N N . GLY B 1 105 ? -21.781 -3.736 16.797 1 90.56 105 GLY B N 1
ATOM 2412 C CA . GLY B 1 105 ? -21.703 -2.701 17.828 1 90.56 105 GLY B CA 1
ATOM 2413 C C . GLY B 1 105 ? -20.609 -1.685 17.562 1 90.56 105 GLY B C 1
ATOM 2414 O O . GLY B 1 105 ? -20.078 -1.086 18.484 1 90.56 105 GLY B O 1
ATOM 2415 N N . LEU B 1 106 ? -20.234 -1.563 16.281 1 88.62 106 LEU B N 1
ATOM 2416 C CA . LEU B 1 106 ? -19.109 -0.703 15.938 1 88.62 106 LEU B CA 1
ATOM 2417 C C . LEU B 1 106 ? -19.562 0.44 15.031 1 88.62 106 LEU B C 1
ATOM 2419 O O . LEU B 1 106 ? -18.734 1.112 14.414 1 88.62 106 LEU B O 1
ATOM 2423 N N . LEU B 1 107 ? -20.906 0.566 14.867 1 85.12 107 LEU B N 1
ATOM 2424 C CA . LEU B 1 107 ? -21.422 1.694 14.102 1 85.12 107 LEU B CA 1
ATOM 2425 C C . LEU B 1 107 ? -21.359 2.98 14.922 1 85.12 107 LEU B C 1
ATOM 2427 O O . LEU B 1 107 ? -21.812 3.01 16.062 1 85.12 107 LEU B O 1
ATOM 2431 N N . THR B 1 108 ? -20.766 4.02 14.375 1 82.25 108 THR B N 1
ATOM 2432 C CA . THR B 1 108 ? -20.625 5.285 15.086 1 82.25 108 THR B CA 1
ATOM 2433 C C . THR B 1 108 ? -21.469 6.371 14.414 1 82.25 108 THR B C 1
ATOM 2435 O O . THR B 1 108 ? -21.812 6.258 13.242 1 82.25 108 THR B O 1
ATOM 2438 N N . ASP B 1 109 ? -21.734 7.457 15.219 1 80.94 109 ASP B N 1
ATOM 2439 C CA . ASP B 1 109 ? -22.453 8.609 14.672 1 80.94 109 ASP B CA 1
ATOM 2440 C C . ASP B 1 109 ? -21.688 9.242 13.516 1 80.94 109 ASP B C 1
ATOM 2442 O O . ASP B 1 109 ? -22.281 9.664 12.523 1 80.94 109 ASP B O 1
ATOM 2446 N N . ARG B 1 110 ? -20.484 9.148 13.688 1 78.19 110 ARG B N 1
ATOM 2447 C CA . ARG B 1 110 ? -19.656 9.695 12.625 1 78.19 110 ARG B CA 1
ATOM 2448 C C . ARG B 1 110 ? -19.875 8.945 11.312 1 78.19 110 ARG B C 1
ATOM 2450 O O . ARG B 1 110 ? -19.984 9.562 10.25 1 78.19 110 ARG B O 1
ATOM 2457 N N . ALA B 1 111 ? -19.938 7.695 11.445 1 77.31 111 ALA B N 1
ATOM 2458 C CA . ALA B 1 111 ? -20.156 6.879 10.258 1 77.31 111 ALA B CA 1
ATOM 2459 C C . ALA B 1 111 ? -21.484 7.219 9.586 1 77.31 111 ALA B C 1
ATOM 2461 O O . ALA B 1 111 ? -21.547 7.375 8.367 1 77.31 111 ALA B O 1
ATOM 2462 N N . ILE B 1 112 ? -22.391 7.391 10.375 1 81.5 112 ILE B N 1
ATOM 2463 C CA . ILE B 1 112 ? -23.734 7.621 9.844 1 81.5 112 ILE B CA 1
ATOM 2464 C C . ILE B 1 112 ? -23.828 9.047 9.312 1 81.5 112 ILE B C 1
ATOM 2466 O O . ILE B 1 112 ? -24.234 9.258 8.164 1 81.5 112 ILE B O 1
ATOM 2470 N N . GLU B 1 113 ? -23.438 9.969 10.055 1 84 113 GLU B N 1
ATOM 2471 C CA . GLU B 1 113 ? -23.703 11.367 9.742 1 84 113 GLU B CA 1
ATOM 2472 C C . GLU B 1 113 ? -22.656 11.93 8.789 1 84 113 GLU B C 1
ATOM 2474 O O . GLU B 1 113 ? -22.969 12.742 7.914 1 84 113 GLU B O 1
ATOM 2479 N N . HIS B 1 114 ? -21.531 11.461 8.859 1 83.44 114 HIS B N 1
ATOM 2480 C CA . HIS B 1 114 ? -20.453 12.109 8.109 1 83.44 114 HIS B CA 1
ATOM 2481 C C . HIS B 1 114 ? -20 11.242 6.938 1 83.44 114 HIS B C 1
ATOM 2483 O O . HIS B 1 114 ? -19.797 11.75 5.832 1 83.44 114 HIS B O 1
ATOM 2489 N N . GLN B 1 115 ? -19.922 9.961 7.145 1 86.38 115 GLN B N 1
ATOM 2490 C CA . GLN B 1 115 ? -19.359 9.109 6.105 1 86.38 115 GLN B CA 1
ATOM 2491 C C . GLN B 1 115 ? -20.406 8.711 5.078 1 86.38 115 GLN B C 1
ATOM 2493 O O . GLN B 1 115 ? -20.109 8.625 3.883 1 86.38 115 GLN B O 1
ATOM 2498 N N . LYS B 1 116 ? -21.641 8.508 5.52 1 87.81 116 LYS B N 1
ATOM 2499 C CA . LYS B 1 116 ? -22.656 7.953 4.633 1 87.81 116 LYS B CA 1
ATOM 2500 C C . LYS B 1 116 ? -22.875 8.852 3.416 1 87.81 116 LYS B C 1
ATOM 2502 O O . LYS B 1 116 ? -22.812 8.383 2.277 1 87.81 116 LYS B O 1
ATOM 2507 N N . PRO B 1 117 ? -23.109 10.18 3.652 1 89.81 117 PRO B N 1
ATOM 2508 C CA . PRO B 1 117 ? -23.297 11.031 2.479 1 89.81 117 PRO B CA 1
ATOM 2509 C C . PRO B 1 117 ? -22.047 11.078 1.585 1 89.81 117 PRO B C 1
ATOM 2511 O O . PRO B 1 117 ? -22.172 11.188 0.362 1 89.81 117 PRO B O 1
ATOM 2514 N N . MET B 1 118 ? -20.891 11.023 2.146 1 91.5 118 MET B N 1
ATOM 2515 C CA . MET B 1 118 ? -19.656 11.031 1.376 1 91.5 118 MET B CA 1
ATOM 2516 C C . MET B 1 118 ? -19.531 9.773 0.528 1 91.5 118 MET B C 1
ATOM 2518 O O . MET B 1 118 ? -19.094 9.828 -0.623 1 91.5 118 MET B O 1
ATOM 2522 N N . ILE B 1 119 ? -19.891 8.664 1.089 1 92.56 119 ILE B N 1
ATOM 2523 C CA . ILE B 1 119 ? -19.844 7.391 0.385 1 92.56 119 ILE B CA 1
ATOM 2524 C C . ILE B 1 119 ? -20.812 7.422 -0.798 1 92.56 119 ILE B C 1
ATOM 2526 O O . ILE B 1 119 ? -20.469 7.012 -1.907 1 92.56 119 ILE B O 1
ATOM 2530 N N . GLU B 1 120 ? -22 7.949 -0.548 1 90.5 120 GLU B N 1
ATOM 2531 C CA . GLU B 1 120 ? -23 8.055 -1.61 1 90.5 120 GLU B CA 1
ATOM 2532 C C . GLU B 1 120 ? -22.484 8.906 -2.766 1 90.5 120 GLU B C 1
ATOM 2534 O O . GLU B 1 120 ? -22.656 8.547 -3.934 1 90.5 120 GLU B O 1
ATOM 2539 N N . ASN B 1 121 ? -21.891 9.93 -2.428 1 92.12 121 A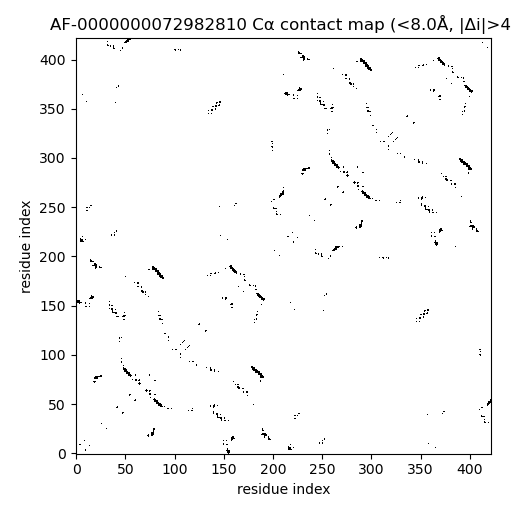SN B N 1
ATOM 2540 C CA . ASN B 1 121 ? -21.344 10.82 -3.447 1 92.12 121 ASN B CA 1
ATOM 2541 C C . ASN B 1 121 ? -20.203 10.148 -4.211 1 92.12 121 ASN B C 1
ATOM 2543 O O . ASN B 1 121 ? -20.094 10.297 -5.43 1 92.12 121 ASN B O 1
ATOM 2547 N N . LEU B 1 122 ? -19.375 9.477 -3.504 1 92.94 122 LEU B N 1
ATOM 2548 C CA . LEU B 1 122 ? -18.234 8.797 -4.125 1 92.94 122 LEU B CA 1
ATOM 2549 C C . LEU B 1 122 ? -18.719 7.707 -5.082 1 92.94 122 LEU B C 1
ATOM 2551 O O . LEU B 1 122 ? -18.203 7.586 -6.195 1 92.94 122 LEU B O 1
ATOM 2555 N N . VAL B 1 123 ? -19.656 6.973 -4.629 1 92.06 123 VAL B N 1
ATOM 2556 C CA . VAL B 1 123 ? -20.203 5.898 -5.453 1 92.06 123 VAL B CA 1
ATOM 2557 C C . VAL B 1 123 ? -20.812 6.48 -6.723 1 92.06 123 VAL B C 1
ATOM 2559 O O . VAL B 1 123 ? -20.609 5.945 -7.816 1 92.06 123 VAL B O 1
ATOM 2562 N N . ALA B 1 124 ? -21.531 7.578 -6.555 1 92.94 124 ALA B N 1
ATOM 2563 C CA . ALA B 1 124 ? -22.109 8.258 -7.715 1 92.94 124 ALA B CA 1
ATOM 2564 C C . ALA B 1 124 ? -21.031 8.711 -8.68 1 92.94 124 ALA B C 1
ATOM 2566 O O . ALA B 1 124 ? -21.172 8.586 -9.898 1 92.94 124 ALA B O 1
ATOM 2567 N N . THR B 1 125 ? -19.984 9.18 -8.188 1 93.81 125 THR B N 1
ATOM 2568 C CA . THR B 1 125 ? -18.859 9.641 -9 1 93.81 125 THR B CA 1
ATOM 2569 C C . THR B 1 125 ? -18.234 8.477 -9.766 1 93.81 125 THR B C 1
ATOM 2571 O O . THR B 1 125 ? -17.891 8.625 -10.945 1 93.81 125 THR B O 1
ATOM 2574 N N . PHE B 1 126 ? -18.141 7.387 -9.125 1 93.94 126 PHE B N 1
ATOM 2575 C CA . PHE B 1 126 ? -17.5 6.223 -9.727 1 93.94 126 PHE B CA 1
ATOM 2576 C C . PHE B 1 126 ? -18.328 5.691 -10.891 1 93.94 126 PHE B C 1
ATOM 2578 O O . PHE B 1 126 ? -17.781 5.098 -11.82 1 93.94 126 PHE B O 1
ATOM 2585 N N . LYS B 1 127 ? -19.609 5.887 -10.875 1 92.38 127 LYS B N 1
ATOM 2586 C 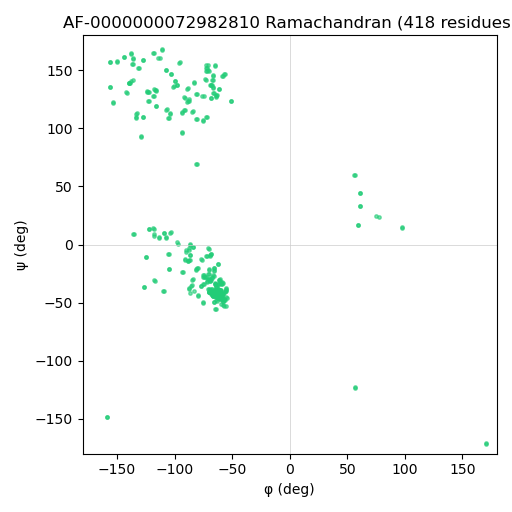CA . LYS B 1 127 ? -20.469 5.465 -11.977 1 92.38 127 LYS B CA 1
ATOM 2587 C C . LYS B 1 127 ? -20.172 6.258 -13.242 1 92.38 127 LYS B C 1
ATOM 2589 O O . LYS B 1 127 ? -20.312 5.742 -14.359 1 92.38 127 LYS B O 1
ATOM 2594 N N . GLU B 1 128 ? -19.656 7.48 -13.039 1 95.5 128 GLU B N 1
ATOM 2595 C CA . GLU B 1 128 ? -19.438 8.383 -14.172 1 95.5 128 GLU B CA 1
ATOM 2596 C C . GLU B 1 128 ? -17.953 8.461 -14.531 1 95.5 128 GLU B C 1
ATOM 2598 O O . GLU B 1 128 ? -17.609 8.891 -15.633 1 95.5 128 GLU B O 1
ATOM 2603 N N . ASN B 1 129 ? -17.172 8.141 -13.656 1 96.62 129 ASN B N 1
ATOM 2604 C CA . ASN B 1 129 ? -15.734 8.273 -13.82 1 96.62 129 ASN B CA 1
ATOM 2605 C C . ASN B 1 129 ? -15.008 6.973 -13.477 1 96.62 129 ASN B C 1
ATOM 2607 O O . ASN B 1 129 ? -14.5 6.816 -12.359 1 96.62 129 ASN B O 1
ATOM 2611 N N . GLN B 1 130 ? -14.781 6.164 -14.453 1 95.75 130 GLN B N 1
ATOM 2612 C CA . GLN B 1 130 ? -14.219 4.832 -14.266 1 95.75 130 GLN B CA 1
ATOM 2613 C C . GLN B 1 130 ? -12.734 4.91 -13.906 1 95.75 130 GLN B C 1
ATOM 2615 O O . GLN B 1 130 ? -12.219 4.047 -13.188 1 95.75 130 GLN B O 1
ATOM 2620 N N . GLN B 1 131 ? -12.125 5.961 -14.359 1 96.56 131 GLN B N 1
ATOM 2621 C CA . GLN B 1 131 ? -10.727 6.145 -14 1 96.56 131 GLN B CA 1
ATOM 2622 C C . GLN B 1 131 ? -10.57 6.387 -12.5 1 96.56 131 GLN B C 1
ATOM 2624 O O . GLN B 1 131 ? -9.664 5.836 -11.867 1 96.56 131 GLN B O 1
ATOM 2629 N N . ALA B 1 132 ? -11.445 7.188 -12.016 1 96.75 132 ALA B N 1
ATOM 2630 C CA . ALA B 1 132 ? -11.422 7.461 -10.578 1 96.75 132 ALA B CA 1
ATOM 2631 C C . ALA B 1 132 ? -11.664 6.184 -9.781 1 96.75 132 ALA B C 1
ATOM 2633 O O . ALA B 1 132 ? -11.023 5.961 -8.75 1 96.75 132 ALA B O 1
ATOM 2634 N N . LEU B 1 133 ? -12.578 5.395 -10.25 1 97.19 133 LEU B N 1
ATOM 2635 C CA . LEU B 1 133 ? -12.859 4.121 -9.594 1 97.19 133 LEU B CA 1
ATOM 2636 C C . LEU B 1 133 ? -11.625 3.223 -9.609 1 97.19 133 LEU B C 1
ATOM 2638 O O . LEU B 1 133 ? -11.281 2.617 -8.594 1 97.19 133 LEU B O 1
ATOM 2642 N N . ARG B 1 134 ? -10.969 3.129 -10.766 1 98.06 134 ARG B N 1
ATOM 2643 C CA . ARG B 1 134 ? -9.773 2.305 -10.906 1 98.06 134 ARG B CA 1
ATOM 2644 C C . ARG B 1 134 ? -8.688 2.76 -9.938 1 98.06 134 ARG B C 1
ATOM 2646 O O . ARG B 1 134 ? -8.078 1.938 -9.25 1 98.06 134 ARG B O 1
ATOM 2653 N N . GLU B 1 135 ? -8.469 4.059 -9.891 1 98.38 135 GLU B N 1
ATOM 2654 C CA . GLU B 1 135 ? -7.43 4.609 -9.023 1 98.38 135 GLU B CA 1
ATOM 2655 C C . GLU B 1 135 ? -7.754 4.355 -7.551 1 98.38 135 GLU B C 1
ATOM 2657 O O . GLU B 1 135 ? -6.863 4.055 -6.754 1 98.38 135 GLU B O 1
ATOM 2662 N N . PHE B 1 136 ? -9.031 4.422 -7.285 1 98.25 136 PHE B N 1
ATOM 2663 C CA . PHE B 1 136 ? -9.523 4.141 -5.941 1 98.25 136 PHE B CA 1
ATOM 2664 C C . PHE B 1 136 ? -9.211 2.703 -5.543 1 98.25 136 PHE B C 1
ATOM 2666 O O . PHE B 1 136 ? -8.672 2.455 -4.465 1 98.25 136 PHE B O 1
ATOM 2673 N N . ILE B 1 137 ? -9.453 1.804 -6.367 1 98.5 137 ILE B N 1
ATOM 2674 C CA . ILE B 1 137 ? -9.25 0.383 -6.102 1 98.5 137 ILE B CA 1
ATOM 2675 C C . ILE B 1 137 ? -7.758 0.076 -6.031 1 98.5 137 ILE B C 1
ATOM 2677 O O . ILE B 1 137 ? -7.309 -0.644 -5.137 1 98.5 137 ILE B O 1
ATOM 2681 N N . ILE B 1 138 ? -6.977 0.65 -6.887 1 98.88 138 ILE B N 1
ATOM 2682 C CA . ILE B 1 138 ? -5.539 0.426 -6.918 1 98.88 138 ILE B CA 1
ATOM 2683 C C . ILE B 1 138 ? -4.91 0.905 -5.613 1 98.88 138 ILE B C 1
ATOM 2685 O O . ILE B 1 138 ? -4.102 0.198 -5.008 1 98.88 138 ILE B O 1
ATOM 2689 N N . GLN B 1 139 ? -5.32 2.055 -5.16 1 98.88 139 GLN B N 1
ATOM 2690 C CA . GLN B 1 139 ? -4.742 2.607 -3.941 1 98.88 139 GLN B CA 1
ATOM 2691 C C . GLN B 1 139 ? -5.09 1.749 -2.729 1 98.88 139 GLN B C 1
ATOM 2693 O O . GLN B 1 139 ? -4.203 1.33 -1.982 1 98.88 139 GLN B O 1
ATOM 2698 N N . ASN B 1 140 ? -6.34 1.434 -2.598 1 98.69 140 ASN B N 1
ATOM 2699 C CA . ASN B 1 140 ? -6.777 0.68 -1.428 1 98.69 140 ASN B CA 1
ATOM 2700 C C . ASN B 1 140 ? -6.223 -0.74 -1.434 1 98.69 140 ASN B C 1
ATOM 2702 O O . ASN B 1 140 ? -5.781 -1.242 -0.398 1 98.69 140 ASN B O 1
ATOM 2706 N N . SER B 1 141 ? -6.207 -1.366 -2.57 1 98.88 141 SER B N 1
ATOM 2707 C CA . SER B 1 141 ? -5.699 -2.732 -2.646 1 98.88 141 SER B CA 1
ATOM 2708 C C . SER B 1 141 ? -4.191 -2.773 -2.432 1 98.88 141 SER B C 1
ATOM 2710 O O . SER B 1 141 ? -3.664 -3.746 -1.887 1 98.88 141 SER B O 1
ATOM 2712 N N . SER B 1 142 ? -3.486 -1.705 -2.848 1 98.94 142 SER B N 1
ATOM 2713 C CA . SER B 1 142 ? -2.039 -1.657 -2.666 1 98.94 142 SER B CA 1
ATOM 2714 C C . SER B 1 142 ? -1.671 -1.521 -1.193 1 98.94 142 SER B C 1
ATOM 2716 O O . SER B 1 142 ? -0.69 -2.113 -0.736 1 98.94 142 SER B O 1
ATOM 2718 N N . LEU B 1 143 ? -2.428 -0.742 -0.465 1 98.94 143 LEU B N 1
ATOM 2719 C CA . LEU B 1 143 ? -2.223 -0.661 0.977 1 98.94 143 LEU B CA 1
ATOM 2720 C C . LEU B 1 143 ? -2.34 -2.039 1.62 1 98.94 143 LEU B C 1
ATOM 2722 O O . LEU B 1 143 ? -1.456 -2.453 2.375 1 98.94 143 LEU B O 1
ATOM 2726 N N . ALA B 1 144 ? -3.365 -2.75 1.258 1 98.88 144 ALA B N 1
ATOM 2727 C CA . ALA B 1 144 ? -3.588 -4.094 1.789 1 98.88 144 ALA B CA 1
ATOM 2728 C C . ALA B 1 144 ? -2.486 -5.047 1.341 1 98.88 144 ALA B C 1
ATOM 2730 O O . ALA B 1 144 ? -2.037 -5.895 2.117 1 98.88 144 ALA B O 1
ATOM 2731 N N . ALA B 1 145 ? -2.072 -4.898 0.138 1 98.94 145 ALA B N 1
ATOM 2732 C CA . ALA B 1 145 ? -1.043 -5.766 -0.43 1 98.94 145 ALA B CA 1
ATOM 2733 C C . ALA B 1 145 ? 0.256 -5.672 0.366 1 98.94 145 ALA B C 1
ATOM 2735 O O . ALA B 1 145 ? 0.912 -6.684 0.616 1 98.94 145 ALA B O 1
ATOM 2736 N N . MET B 1 146 ? 0.626 -4.457 0.697 1 98.94 146 MET B N 1
ATOM 2737 C CA . MET B 1 146 ? 1.861 -4.301 1.459 1 98.94 146 MET B CA 1
ATOM 2738 C C . MET B 1 146 ? 1.757 -4.992 2.814 1 98.94 146 MET B C 1
ATOM 2740 O O . MET B 1 146 ? 2.697 -5.656 3.252 1 98.94 146 MET B O 1
ATOM 2744 N N . SER B 1 147 ? 0.646 -4.848 3.477 1 98.81 147 SER B N 1
ATOM 2745 C CA . SER B 1 147 ? 0.431 -5.52 4.754 1 98.81 147 SER B CA 1
ATOM 2746 C C . SER B 1 147 ? 0.476 -7.035 4.594 1 98.81 147 SER B C 1
ATOM 2748 O O . SER B 1 147 ? 1.019 -7.738 5.453 1 98.81 147 SER B O 1
ATOM 2750 N N . PHE B 1 148 ? -0.077 -7.523 3.523 1 98.94 148 PHE B N 1
ATOM 2751 C CA . PHE B 1 148 ? -0.027 -8.961 3.256 1 98.94 148 PHE B CA 1
ATOM 2752 C C . PHE B 1 148 ? 1.414 -9.438 3.133 1 98.94 148 PHE B C 1
ATOM 2754 O O . PHE B 1 148 ? 1.79 -10.453 3.723 1 98.94 148 PHE B O 1
ATOM 2761 N N . MET B 1 149 ? 2.197 -8.695 2.363 1 98.88 149 MET B N 1
ATOM 2762 C CA . MET B 1 149 ? 3.582 -9.094 2.125 1 98.88 149 MET B CA 1
ATOM 2763 C C . MET B 1 149 ? 4.383 -9.086 3.422 1 98.88 149 MET B C 1
ATOM 2765 O O . MET B 1 149 ? 5.203 -9.969 3.658 1 98.88 149 MET B O 1
ATOM 2769 N N . LEU B 1 150 ? 4.145 -8.133 4.25 1 98.81 150 LEU B N 1
ATOM 2770 C CA . LEU B 1 150 ? 4.836 -8.086 5.535 1 98.81 150 LEU B CA 1
ATOM 2771 C C . LEU B 1 150 ? 4.379 -9.227 6.438 1 98.81 150 LEU B C 1
ATOM 2773 O O . LEU B 1 150 ? 5.191 -9.836 7.137 1 98.81 150 LEU B O 1
ATOM 2777 N N . ALA B 1 151 ? 3.066 -9.5 6.438 1 98.81 151 ALA B N 1
ATOM 2778 C CA . ALA B 1 151 ? 2.553 -10.633 7.203 1 98.81 151 ALA B CA 1
ATOM 2779 C C . ALA B 1 151 ? 3.186 -11.945 6.738 1 98.81 151 ALA B C 1
ATOM 2781 O O . ALA B 1 151 ? 3.594 -12.766 7.559 1 98.81 151 ALA B O 1
ATOM 2782 N N . ALA B 1 152 ? 3.266 -12.125 5.441 1 98.69 152 ALA B N 1
ATOM 2783 C CA . ALA B 1 152 ? 3.898 -13.32 4.902 1 98.69 152 ALA B CA 1
ATOM 2784 C C . ALA B 1 152 ? 5.316 -13.484 5.441 1 98.69 152 ALA B C 1
ATOM 2786 O O . ALA B 1 152 ? 5.707 -14.578 5.859 1 98.69 152 ALA B O 1
ATOM 2787 N N . ARG B 1 153 ? 6.02 -12.398 5.426 1 98.12 153 ARG B N 1
ATOM 2788 C CA . ARG B 1 153 ? 7.379 -12.445 5.949 1 98.12 153 ARG B CA 1
ATOM 2789 C C . ARG B 1 153 ? 7.387 -12.836 7.422 1 98.12 153 ARG B C 1
ATOM 2791 O O . ARG B 1 153 ? 8.203 -13.656 7.848 1 98.12 153 ARG B O 1
ATOM 2798 N N . ALA B 1 154 ? 6.508 -12.25 8.164 1 98.62 154 ALA B N 1
ATOM 2799 C CA . ALA B 1 154 ? 6.418 -12.555 9.586 1 98.62 154 ALA B CA 1
ATOM 2800 C C . ALA B 1 154 ? 6.098 -14.031 9.812 1 98.62 154 ALA B C 1
ATOM 2802 O O . ALA B 1 154 ? 6.531 -14.617 10.805 1 98.62 154 ALA B O 1
ATOM 2803 N N . TYR B 1 155 ? 5.379 -14.641 8.922 1 98.31 155 TYR B N 1
ATOM 2804 C CA . TYR B 1 155 ? 5 -16.047 9.016 1 98.31 155 TYR B CA 1
ATOM 2805 C C . TYR B 1 155 ? 6.105 -16.953 8.484 1 98.31 155 TYR B C 1
ATOM 2807 O O . TYR B 1 155 ? 5.969 -18.172 8.477 1 98.31 155 TYR B O 1
ATOM 2815 N N . GLY B 1 156 ? 7.191 -16.328 7.992 1 96.88 156 GLY B N 1
ATOM 2816 C CA . GLY B 1 156 ? 8.352 -17.094 7.59 1 96.88 156 GLY B CA 1
ATOM 2817 C C . GLY B 1 156 ? 8.398 -17.375 6.098 1 96.88 156 GLY B C 1
ATOM 2818 O O . GLY B 1 156 ? 9.125 -18.266 5.648 1 96.88 156 GLY B O 1
ATOM 2819 N N . TYR B 1 157 ? 7.609 -16.688 5.316 1 97.81 157 TYR B N 1
ATOM 2820 C CA . TYR B 1 157 ? 7.57 -16.844 3.865 1 97.81 157 TYR B CA 1
ATOM 2821 C C . TYR B 1 157 ? 8.133 -15.609 3.17 1 97.81 157 TYR B C 1
ATOM 2823 O O . TYR B 1 157 ? 8.469 -14.617 3.822 1 97.81 157 TYR B O 1
ATOM 2831 N N . GLU B 1 158 ? 8.383 -15.719 1.919 1 97.56 158 GLU B N 1
ATOM 2832 C CA . GLU B 1 158 ? 8.734 -14.594 1.054 1 97.56 158 GLU B CA 1
ATOM 2833 C C . GLU B 1 158 ? 7.695 -14.406 -0.051 1 97.56 158 GLU B C 1
ATOM 2835 O O . GLU B 1 158 ? 6.84 -15.266 -0.263 1 97.56 158 GLU B O 1
ATOM 2840 N N . THR B 1 159 ? 7.766 -13.297 -0.626 1 98.19 159 THR B N 1
ATOM 2841 C CA . THR B 1 159 ? 6.77 -12.977 -1.642 1 98.19 159 THR B CA 1
ATOM 2842 C C . THR B 1 159 ? 7.422 -12.336 -2.861 1 98.19 159 THR B C 1
ATOM 2844 O O . THR B 1 159 ? 8.555 -11.852 -2.783 1 98.19 159 THR B O 1
ATOM 2847 N N . GLY B 1 160 ? 6.793 -12.461 -3.971 1 97.44 160 GLY B N 1
ATOM 2848 C CA . GLY B 1 160 ? 7.102 -11.742 -5.199 1 97.44 160 GLY B CA 1
ATOM 2849 C C . GLY B 1 160 ? 5.898 -11.039 -5.793 1 97.44 160 GLY B C 1
ATOM 2850 O O . GLY B 1 160 ? 5.008 -11.68 -6.352 1 97.44 160 GLY B O 1
ATOM 2851 N N . ALA B 1 161 ? 5.898 -9.734 -5.727 1 98.19 161 ALA B N 1
ATOM 2852 C CA . ALA B 1 161 ? 4.816 -8.93 -6.293 1 98.19 161 ALA B CA 1
ATOM 2853 C C . ALA B 1 161 ? 5.023 -8.711 -7.789 1 98.19 161 ALA B C 1
ATOM 2855 O O . ALA B 1 161 ? 6.152 -8.492 -8.242 1 98.19 161 ALA B O 1
ATOM 2856 N N . MET B 1 162 ? 3.91 -8.789 -8.516 1 97.5 162 MET B N 1
ATOM 2857 C CA . MET B 1 162 ? 3.988 -8.703 -9.969 1 97.5 162 MET B CA 1
ATOM 2858 C C . MET B 1 162 ? 2.807 -7.918 -10.531 1 97.5 162 MET B C 1
ATOM 2860 O O . MET B 1 162 ? 1.659 -8.156 -10.148 1 97.5 162 MET B O 1
ATOM 2864 N N . THR B 1 163 ? 3.115 -7.008 -11.359 1 97.38 163 THR B N 1
ATOM 2865 C CA . THR B 1 163 ? 2.072 -6.359 -12.141 1 97.38 163 THR B CA 1
ATOM 2866 C C . THR B 1 163 ? 2.105 -6.844 -13.586 1 97.38 163 THR B C 1
ATOM 2868 O O . THR B 1 163 ? 1.198 -6.547 -14.367 1 97.38 163 THR B O 1
ATOM 2871 N N . GLY B 1 164 ? 3.133 -7.609 -13.922 1 95.56 164 GLY B N 1
ATOM 2872 C CA . GLY B 1 164 ? 3.35 -8.07 -15.281 1 95.56 164 GLY B CA 1
ATOM 2873 C C . GLY B 1 164 ? 2.512 -9.281 -15.641 1 95.56 164 GLY B C 1
ATOM 2874 O O . GLY B 1 164 ? 3.049 -10.359 -15.906 1 95.56 164 GLY B O 1
ATOM 2875 N N . PHE B 1 165 ? 1.25 -9.078 -15.75 1 97.81 165 PHE B N 1
ATOM 2876 C CA . PHE B 1 165 ? 0.295 -10.062 -16.234 1 97.81 165 PHE B CA 1
ATOM 2877 C C . PHE B 1 165 ? -0.809 -9.391 -17.047 1 97.81 165 PHE B C 1
ATOM 2879 O O . PHE B 1 165 ? -0.964 -8.172 -17 1 97.81 165 PHE B O 1
ATOM 2886 N N . ASP B 1 166 ? -1.534 -10.164 -17.875 1 98.25 166 ASP B N 1
ATOM 2887 C CA . ASP B 1 166 ? -2.65 -9.648 -18.656 1 98.25 166 ASP B CA 1
ATOM 2888 C C . ASP B 1 166 ? -3.883 -9.43 -17.781 1 98.25 166 ASP B C 1
ATOM 2890 O O . ASP B 1 166 ? -4.602 -10.383 -17.469 1 98.25 166 ASP B O 1
ATOM 2894 N N . HIS B 1 167 ? -4.176 -8.164 -17.5 1 97.62 167 HIS B N 1
ATOM 2895 C CA . HIS B 1 167 ? -5.195 -7.801 -16.531 1 97.62 167 HIS B CA 1
ATOM 2896 C C . HIS B 1 167 ? -6.594 -8.117 -17.047 1 97.62 167 HIS B C 1
ATOM 2898 O O . HIS B 1 167 ? -7.535 -8.242 -16.266 1 97.62 167 HIS B O 1
ATOM 2904 N N . GLU B 1 168 ? -6.73 -8.227 -18.297 1 97.69 168 GLU B N 1
ATOM 2905 C CA . GLU B 1 168 ? -8.023 -8.586 -18.875 1 97.69 168 GLU B CA 1
ATOM 2906 C C . GLU B 1 168 ? -8.195 -10.094 -18.953 1 97.69 168 GLU B C 1
ATOM 2908 O O . GLU B 1 168 ? -9.242 -10.625 -18.578 1 97.69 168 GLU B O 1
ATOM 2913 N N . LYS B 1 169 ? -7.184 -10.82 -19.25 1 98.62 169 LYS B N 1
ATOM 2914 C CA . LYS B 1 169 ? -7.281 -12.258 -19.5 1 98.62 169 LYS B CA 1
ATOM 2915 C C . LYS B 1 169 ? -7.297 -13.047 -18.203 1 98.62 169 LYS B C 1
ATOM 2917 O O . LYS B 1 169 ? -7.793 -14.172 -18.156 1 98.62 169 LYS B O 1
ATOM 2922 N N . ILE B 1 170 ? -6.805 -12.461 -17.125 1 98.75 170 ILE B N 1
ATOM 2923 C CA . ILE B 1 170 ? -6.746 -13.195 -15.867 1 98.75 170 ILE B CA 1
ATOM 2924 C C . ILE B 1 170 ? -8.156 -13.383 -15.312 1 98.75 170 ILE B C 1
ATOM 2926 O O . ILE B 1 170 ? -8.414 -14.328 -14.57 1 98.75 170 ILE B O 1
ATOM 2930 N N . ILE B 1 171 ? -9.086 -12.492 -15.68 1 98.5 171 ILE B N 1
ATOM 2931 C CA . ILE B 1 171 ? -10.445 -12.508 -15.164 1 98.5 171 ILE B CA 1
ATOM 2932 C C . ILE B 1 171 ? -11.156 -13.781 -15.617 1 98.5 171 ILE B C 1
ATOM 2934 O O . ILE B 1 171 ? -11.562 -14.609 -14.797 1 98.5 171 ILE B O 1
ATOM 2938 N N . PRO B 1 172 ? -11.211 -14.055 -16.875 1 98.25 172 PRO B N 1
ATOM 2939 C CA . PRO B 1 172 ? -11.828 -15.32 -17.297 1 98.25 172 PRO B CA 1
ATOM 2940 C C . PRO B 1 172 ? -10.977 -16.531 -16.938 1 98.25 172 PRO B C 1
ATOM 2942 O O . PRO B 1 172 ? -11.508 -17.609 -16.672 1 98.25 172 PRO B O 1
ATOM 2945 N N . ALA B 1 173 ? -9.648 -16.375 -16.891 1 98.38 173 ALA B N 1
ATOM 2946 C CA . ALA B 1 173 ? -8.766 -17.484 -16.531 1 98.38 173 ALA B CA 1
ATOM 2947 C C . ALA B 1 173 ? -9.117 -18.047 -15.148 1 98.38 173 ALA B C 1
ATOM 2949 O O . ALA B 1 173 ? -9.023 -19.25 -14.914 1 98.38 173 ALA B O 1
ATOM 2950 N N . LEU B 1 174 ? -9.57 -17.141 -14.273 1 98.44 174 LEU B N 1
ATOM 2951 C CA . LEU B 1 174 ? -9.867 -17.562 -12.906 1 98.44 174 LEU B CA 1
ATOM 2952 C C . LEU B 1 174 ? -11.375 -17.562 -12.656 1 98.44 174 LEU B C 1
ATOM 2954 O O . LEU B 1 174 ? -11.812 -17.625 -11.508 1 98.44 174 LEU B O 1
ATOM 2958 N N . ASP B 1 175 ? -12.164 -17.406 -13.664 1 97.94 175 ASP B N 1
ATOM 2959 C CA . ASP B 1 175 ? -13.617 -17.422 -13.594 1 97.94 175 ASP B CA 1
ATOM 2960 C C . ASP B 1 175 ? -14.141 -16.312 -12.688 1 97.94 175 ASP B C 1
ATOM 2962 O O . ASP B 1 175 ? -14.977 -16.547 -11.82 1 97.94 175 ASP B O 1
ATOM 2966 N N . LEU B 1 176 ? -13.57 -15.156 -12.859 1 98.12 176 LEU B N 1
ATOM 2967 C CA . LEU B 1 176 ? -14.008 -13.977 -12.117 1 98.12 176 LEU B CA 1
ATOM 2968 C C . LEU B 1 176 ? -15 -13.156 -12.938 1 98.12 176 LEU B C 1
ATOM 2970 O O . LEU B 1 176 ? -15.023 -13.258 -14.164 1 98.12 176 LEU B O 1
ATOM 2974 N N . ASP B 1 177 ? -15.773 -12.406 -12.258 1 96.94 177 ASP B N 1
ATOM 2975 C CA . ASP B 1 177 ? -16.734 -11.523 -12.906 1 96.94 177 ASP B CA 1
ATOM 2976 C C . ASP B 1 177 ? -16.141 -10.141 -13.156 1 96.94 177 ASP B C 1
ATOM 2978 O O . ASP B 1 177 ? -15.82 -9.414 -12.211 1 96.94 177 ASP B O 1
ATOM 2982 N N . PRO B 1 178 ? -15.992 -9.727 -14.414 1 95.19 178 PRO B N 1
ATOM 2983 C CA . PRO B 1 178 ? -15.367 -8.438 -14.719 1 95.19 178 PRO B CA 1
ATOM 2984 C C . PRO B 1 178 ? -16.141 -7.254 -14.148 1 95.19 178 PRO B C 1
ATOM 2986 O O . PRO B 1 178 ? -15.594 -6.16 -14.016 1 95.19 178 PRO B O 1
ATOM 2989 N N . ASN B 1 179 ? -17.344 -7.465 -13.797 1 94.19 179 ASN B N 1
ATOM 2990 C CA . ASN B 1 179 ? -18.172 -6.395 -13.242 1 94.19 179 ASN B CA 1
ATOM 2991 C C . ASN B 1 179 ? -18 -6.281 -11.734 1 94.19 179 ASN B C 1
ATOM 2993 O O . ASN B 1 179 ? -18.453 -5.312 -11.125 1 94.19 179 ASN B O 1
ATOM 2997 N N . HIS B 1 180 ? -17.203 -7.23 -11.164 1 95.69 180 HIS B N 1
ATOM 2998 C CA . HIS B 1 180 ? -17.125 -7.234 -9.703 1 95.69 180 HIS B CA 1
ATOM 2999 C C . HIS B 1 180 ? -15.68 -7.391 -9.227 1 95.69 180 HIS B C 1
ATOM 3001 O O . HIS B 1 180 ? -15.438 -7.566 -8.031 1 95.69 180 HIS B O 1
ATOM 3007 N N . PHE B 1 181 ? -14.781 -7.305 -10.188 1 98.19 181 PHE B N 1
ATOM 3008 C CA . PHE B 1 181 ? -13.398 -7.461 -9.758 1 98.19 181 PHE B CA 1
ATOM 3009 C C . PHE B 1 181 ? -12.445 -6.738 -10.703 1 98.19 181 PHE B C 1
ATOM 3011 O O . PHE B 1 181 ? -12.43 -7.016 -11.906 1 98.19 181 PHE B O 1
ATOM 3018 N N . LEU B 1 182 ? -11.703 -5.852 -10.188 1 98.5 182 LEU B N 1
ATOM 3019 C CA . LEU B 1 182 ? -10.586 -5.223 -10.891 1 98.5 182 LEU B CA 1
ATOM 3020 C C . LEU B 1 182 ? -9.258 -5.762 -10.383 1 98.5 182 LEU B C 1
ATOM 3022 O O . LEU B 1 182 ? -8.875 -5.504 -9.234 1 98.5 182 LEU B O 1
ATOM 3026 N N . PRO B 1 183 ? -8.539 -6.57 -11.188 1 98.75 183 PRO B N 1
ATOM 3027 C CA . PRO B 1 183 ? -7.227 -7.074 -10.758 1 98.75 183 PRO B CA 1
ATOM 3028 C C . PRO B 1 183 ? -6.172 -5.973 -10.688 1 98.75 183 PRO B C 1
ATOM 3030 O O . PRO B 1 183 ? -6.094 -5.121 -11.578 1 98.75 183 PRO B O 1
ATOM 3033 N N . THR B 1 184 ? -5.363 -5.984 -9.625 1 98.75 184 THR B N 1
ATOM 3034 C CA . THR B 1 184 ? -4.402 -4.898 -9.484 1 98.75 184 THR B CA 1
ATOM 3035 C C . THR B 1 184 ? -2.99 -5.449 -9.305 1 98.75 184 THR B C 1
ATOM 3037 O O . THR B 1 184 ? -2.021 -4.848 -9.773 1 98.75 184 THR B O 1
ATOM 3040 N N . LEU B 1 185 ? -2.807 -6.531 -8.625 1 98.81 185 LEU B N 1
ATOM 3041 C CA . LEU B 1 185 ? -1.483 -7.008 -8.242 1 98.81 185 LEU B CA 1
ATOM 3042 C C . LEU B 1 185 ? -1.496 -8.516 -7.992 1 98.81 185 LEU B C 1
ATOM 3044 O O . LEU B 1 185 ? -2.42 -9.031 -7.367 1 98.81 185 LEU B O 1
ATOM 3048 N N . LEU B 1 186 ? -0.519 -9.195 -8.492 1 98.81 186 LEU B N 1
ATOM 3049 C CA . LEU B 1 186 ? -0.25 -10.586 -8.141 1 98.81 186 LEU B CA 1
ATOM 3050 C C . LEU B 1 186 ? 0.871 -10.68 -7.113 1 98.81 186 LEU B C 1
ATOM 3052 O O . LEU B 1 186 ? 1.869 -9.961 -7.211 1 98.81 186 LEU B O 1
ATOM 3056 N N . ILE B 1 187 ? 0.685 -11.594 -6.195 1 98.88 187 ILE B N 1
ATOM 3057 C CA . ILE B 1 187 ? 1.741 -11.836 -5.219 1 98.88 187 ILE B CA 1
ATOM 3058 C C . ILE B 1 187 ? 1.972 -13.336 -5.07 1 98.88 187 ILE B C 1
ATOM 3060 O O . ILE B 1 187 ? 1.116 -14.055 -4.547 1 98.88 187 ILE B O 1
ATOM 3064 N N . ALA B 1 188 ? 3.09 -13.797 -5.551 1 98.75 188 ALA B N 1
ATOM 3065 C CA . ALA B 1 188 ? 3.516 -15.164 -5.254 1 98.75 188 ALA B CA 1
ATOM 3066 C C . ALA B 1 188 ? 4.012 -15.281 -3.814 1 98.75 188 ALA B C 1
ATOM 3068 O O . ALA B 1 188 ? 4.672 -14.375 -3.303 1 98.75 188 ALA B O 1
ATOM 3069 N N . VAL B 1 189 ? 3.707 -16.391 -3.172 1 98.69 189 VAL B N 1
ATOM 3070 C CA . VAL B 1 189 ? 4.121 -16.562 -1.785 1 98.69 189 VAL B CA 1
ATOM 3071 C C . VAL B 1 189 ? 4.605 -18 -1.571 1 98.69 189 VAL B C 1
ATOM 3073 O O . VAL B 1 189 ? 4.02 -18.953 -2.109 1 98.69 189 VAL B O 1
ATOM 3076 N N . GLY B 1 190 ? 5.664 -18.141 -0.823 1 98.38 190 GLY B N 1
ATOM 3077 C CA . GLY B 1 190 ? 6.258 -19.438 -0.515 1 98.38 190 GLY B CA 1
ATOM 3078 C C . GLY B 1 190 ? 7.602 -19.312 0.184 1 98.38 190 GLY B C 1
ATOM 3079 O O . GLY B 1 190 ? 7.953 -18.25 0.698 1 98.38 190 GLY B O 1
ATOM 3080 N N . LYS B 1 191 ? 8.219 -20.438 0.3 1 97.88 191 LYS B N 1
ATOM 3081 C CA . LYS B 1 191 ? 9.602 -20.453 0.767 1 97.88 191 LYS B CA 1
ATOM 3082 C C . LYS B 1 191 ? 10.578 -20.297 -0.396 1 97.88 191 LYS B C 1
ATOM 3084 O O . LYS B 1 191 ? 10.523 -21.047 -1.368 1 97.88 191 LYS B O 1
ATOM 3089 N N . PRO B 1 192 ? 11.398 -19.312 -0.292 1 96.44 192 PRO B N 1
ATOM 3090 C CA . PRO B 1 192 ? 12.297 -19.078 -1.424 1 96.44 192 PRO B CA 1
ATOM 3091 C C . PRO B 1 192 ? 13.312 -20.203 -1.607 1 96.44 192 PRO B C 1
ATOM 3093 O O . PRO B 1 192 ? 13.773 -20.797 -0.625 1 96.44 192 PRO B O 1
ATOM 3096 N N . LYS B 1 193 ? 13.633 -20.484 -2.805 1 94 193 LYS B N 1
ATOM 3097 C CA . LYS B 1 193 ? 14.617 -21.516 -3.125 1 94 193 LYS B CA 1
ATOM 3098 C C . LYS B 1 193 ? 16.031 -21.031 -2.82 1 94 193 LYS B C 1
ATOM 3100 O O . LYS B 1 193 ? 16.922 -21.844 -2.533 1 94 193 LYS B O 1
ATOM 3105 N N . SER B 1 194 ? 16.266 -19.75 -3.014 1 87.38 194 SER B N 1
ATOM 3106 C CA . SER B 1 194 ? 17.562 -19.125 -2.738 1 87.38 194 SER B CA 1
ATOM 3107 C C . SER B 1 194 ? 17.391 -17.781 -2.051 1 87.38 194 SER B C 1
ATOM 3109 O O . SER B 1 194 ? 16.297 -17.219 -2.039 1 87.38 194 SER B O 1
ATOM 3111 N N . ALA B 1 195 ? 18.5 -17.422 -1.528 1 82.69 195 ALA B N 1
ATOM 3112 C CA . ALA B 1 195 ? 18.453 -16.109 -0.888 1 82.69 195 ALA B CA 1
ATOM 3113 C C . ALA B 1 195 ? 18.109 -15.023 -1.898 1 82.69 195 ALA B C 1
ATOM 3115 O O . ALA B 1 195 ? 18.656 -14.992 -3 1 82.69 195 ALA B O 1
ATOM 3116 N N . PRO B 1 196 ? 17.219 -14.219 -1.494 1 77 196 PRO B N 1
ATOM 3117 C CA . PRO B 1 196 ? 16.859 -13.148 -2.43 1 77 196 PRO B CA 1
ATOM 3118 C C . PRO B 1 196 ? 17.969 -12.117 -2.598 1 77 196 PRO B C 1
ATOM 3120 O O . PRO B 1 196 ? 18.766 -11.906 -1.683 1 77 196 PRO B O 1
ATOM 3123 N N . ASP B 1 197 ? 18.031 -11.547 -3.771 1 76.38 197 ASP B N 1
ATOM 3124 C CA . ASP B 1 197 ? 18.984 -10.492 -4.059 1 76.38 197 ASP B CA 1
ATOM 3125 C C . ASP B 1 197 ? 18.672 -9.227 -3.262 1 76.38 197 ASP B C 1
ATOM 3127 O O . ASP B 1 197 ? 17.5 -8.891 -3.055 1 76.38 197 ASP B O 1
ATOM 3131 N N . SER B 1 198 ? 19.781 -8.656 -2.857 1 80.94 198 SER B N 1
ATOM 3132 C CA . SER B 1 198 ? 19.625 -7.32 -2.295 1 80.94 198 SER B CA 1
ATOM 3133 C C . SER B 1 198 ? 19.688 -6.254 -3.385 1 80.94 198 SER B C 1
ATOM 3135 O O . SER B 1 198 ? 20.594 -6.258 -4.215 1 80.94 198 SER B O 1
ATOM 3137 N N . LEU B 1 199 ? 18.656 -5.465 -3.398 1 85.75 199 LEU B N 1
ATOM 3138 C CA . LEU B 1 199 ? 18.625 -4.391 -4.383 1 85.75 199 LEU B CA 1
ATOM 3139 C C . LEU B 1 199 ? 18.844 -3.035 -3.719 1 85.75 199 LEU B C 1
ATOM 3141 O O . LEU B 1 199 ? 18.5 -2.855 -2.545 1 85.75 199 LEU B O 1
ATOM 3145 N N . TYR B 1 200 ? 19.422 -2.188 -4.512 1 90.44 200 TYR B N 1
ATOM 3146 C CA . TYR B 1 200 ? 19.656 -0.834 -4.027 1 90.44 200 TYR B CA 1
ATOM 3147 C C . TYR B 1 200 ? 18.344 -0.093 -3.801 1 90.44 200 TYR B C 1
ATOM 3149 O O . TYR B 1 200 ? 17.422 -0.198 -4.609 1 90.44 200 TYR B O 1
ATOM 3157 N N . ARG B 1 201 ? 18.281 0.592 -2.656 1 93.25 201 ARG B N 1
ATOM 3158 C CA . ARG B 1 201 ? 17.188 1.51 -2.35 1 93.25 201 ARG B CA 1
ATOM 3159 C C . ARG B 1 201 ? 17.703 2.936 -2.176 1 93.25 201 ARG B C 1
ATOM 3161 O O . ARG B 1 201 ? 18.703 3.16 -1.488 1 93.25 201 ARG B O 1
ATOM 3168 N N . ILE B 1 202 ? 17 3.842 -2.809 1 94.38 202 ILE B N 1
ATOM 3169 C CA . ILE B 1 202 ? 17.359 5.246 -2.658 1 94.38 202 ILE B CA 1
ATOM 3170 C C . ILE B 1 202 ? 17.172 5.676 -1.206 1 94.38 202 ILE B C 1
ATOM 3172 O O . ILE B 1 202 ? 16.109 5.426 -0.614 1 94.38 202 ILE B O 1
ATOM 3176 N N . PRO B 1 203 ? 18.219 6.301 -0.582 1 95.25 203 PRO B N 1
ATOM 3177 C CA . PRO B 1 203 ? 18.078 6.758 0.803 1 95.25 203 PRO B CA 1
ATOM 3178 C C . PRO B 1 203 ? 16.891 7.715 0.985 1 95.25 203 PRO B C 1
ATOM 3180 O O . PRO B 1 203 ? 16.641 8.547 0.116 1 95.25 203 PRO B O 1
ATOM 3183 N N . ALA B 1 204 ? 16.266 7.645 2.156 1 97.94 204 ALA B N 1
ATOM 3184 C CA . ALA B 1 204 ? 15.109 8.477 2.475 1 97.94 204 ALA B CA 1
ATOM 3185 C C . ALA B 1 204 ? 15.43 9.953 2.301 1 97.94 204 ALA B C 1
ATOM 3187 O O . ALA B 1 204 ? 14.594 10.727 1.818 1 97.94 204 ALA B O 1
ATOM 3188 N N . SER B 1 205 ? 16.594 10.375 2.643 1 97.75 205 SER B N 1
ATOM 3189 C CA . SER B 1 205 ? 16.969 11.781 2.602 1 97.75 205 SER B CA 1
ATOM 3190 C C . SER B 1 205 ? 16.984 12.312 1.172 1 97.75 205 SER B C 1
ATOM 3192 O O . SER B 1 205 ? 16.797 13.516 0.948 1 97.75 205 SER B O 1
ATOM 3194 N N . LYS B 1 206 ? 17.109 11.438 0.183 1 95.38 206 LYS B N 1
ATOM 3195 C CA . LYS B 1 206 ? 17.219 11.852 -1.212 1 95.38 206 LYS B CA 1
ATOM 3196 C C . LYS B 1 206 ? 15.852 11.922 -1.877 1 95.38 206 LYS B C 1
ATOM 3198 O O . LYS B 1 206 ? 15.703 12.516 -2.947 1 95.38 206 LYS B O 1
ATOM 3203 N N . ILE B 1 207 ? 14.891 11.352 -1.195 1 97.19 207 ILE B N 1
ATOM 3204 C CA . ILE B 1 207 ? 13.586 11.312 -1.845 1 97.19 207 ILE B CA 1
ATOM 3205 C C . ILE B 1 207 ? 12.547 12.016 -0.966 1 97.19 207 ILE B C 1
ATOM 3207 O O . ILE B 1 207 ? 11.344 11.805 -1.124 1 97.19 207 ILE B O 1
ATOM 3211 N N . THR B 1 208 ? 13.016 12.766 0.045 1 98.5 208 THR B N 1
ATOM 3212 C CA . THR B 1 208 ? 12.148 13.5 0.968 1 98.5 208 THR B CA 1
ATOM 3213 C C . THR B 1 208 ? 12.492 14.984 0.964 1 98.5 208 THR B C 1
ATOM 3215 O O . THR B 1 208 ? 13.664 15.359 1.022 1 98.5 208 THR B O 1
ATOM 3218 N N . VAL B 1 209 ? 11.461 15.781 0.83 1 98.31 209 VAL B N 1
ATOM 3219 C CA . VAL B 1 209 ? 11.633 17.219 0.971 1 98.31 209 VAL B CA 1
ATOM 3220 C C . VAL B 1 209 ? 10.828 17.719 2.172 1 98.31 209 VAL B C 1
ATOM 3222 O O . VAL B 1 209 ? 9.672 17.328 2.355 1 98.31 209 VAL B O 1
ATOM 3225 N N . PHE B 1 210 ? 11.43 18.516 3.006 1 97.94 210 PHE B N 1
ATOM 3226 C CA . PHE B 1 210 ? 10.758 19.109 4.156 1 97.94 210 PHE B CA 1
ATOM 3227 C C . PHE B 1 210 ? 10.305 20.531 3.85 1 97.94 210 PHE B C 1
ATOM 3229 O O . PHE B 1 210 ? 11.016 21.281 3.184 1 97.94 210 PHE B O 1
ATOM 3236 N N . LYS B 1 211 ? 9.156 20.766 4.277 1 96.81 211 LYS B N 1
ATOM 3237 C CA . LYS B 1 211 ? 8.57 22.094 4.164 1 96.81 211 LYS B CA 1
ATOM 3238 C C . LYS B 1 211 ? 8.297 22.703 5.539 1 96.81 211 LYS B C 1
ATOM 3240 O O . LYS B 1 211 ? 7.879 21.984 6.457 1 96.81 211 LYS B O 1
#

Solvent-accessible surface area (backbone atoms only — not comparable to full-atom values): 21417 Å² total; per-residue (Å²): 121,72,68,44,50,46,33,63,58,35,53,74,64,54,50,58,34,64,46,28,37,68,86,46,74,73,50,72,68,56,50,44,53,28,41,40,52,12,55,49,41,73,35,77,90,66,63,64,48,51,32,38,37,36,23,54,39,69,68,41,27,49,42,50,25,73,43,15,65,90,48,22,65,29,43,64,20,22,25,31,34,38,40,35,15,14,48,64,62,59,74,66,43,60,62,50,52,53,50,50,15,47,76,69,71,38,61,46,68,57,48,58,72,56,40,43,62,50,49,54,51,50,51,56,46,36,78,76,30,60,66,61,41,51,49,50,37,36,33,39,26,23,20,20,47,40,38,26,52,42,35,35,35,17,52,64,31,37,34,24,78,41,69,68,49,42,69,70,58,47,33,65,57,67,71,49,55,77,71,49,42,45,71,61,38,36,34,26,32,28,44,54,66,59,84,56,71,71,68,70,65,77,55,40,78,80,41,45,44,80,72,120,72,68,45,48,44,31,65,57,33,52,73,64,55,50,59,34,64,46,27,36,67,85,47,74,72,50,71,68,57,51,44,52,29,40,40,53,14,55,50,40,72,35,78,90,64,63,63,48,51,32,40,37,36,23,54,38,70,68,42,26,49,42,50,25,73,42,15,66,90,48,22,64,30,42,63,21,22,25,31,35,36,40,35,14,14,49,63,60,59,73,66,41,60,63,50,54,53,50,51,15,46,76,70,70,38,60,47,68,57,48,58,71,57,40,44,63,53,49,53,50,49,51,57,46,35,78,76,30,60,65,60,41,50,51,51,36,36,32,36,26,23,22,20,48,40,38,26,52,42,37,35,34,16,52,64,31,38,32,24,78,41,70,66,48,44,69,70,59,46,32,65,57,67,72,48,55,76,72,49,43,46,72,61,37,35,34,25,31,26,43,54,66,58,84,56,69,71,68,69,64,77,56,39,77,79,40,44,46,80,71

pLDDT: mean 94.74, std 6.02, range [66.19, 98.94]

Radius of gyration: 20.3 Å; Cα contacts (8 Å, |Δi|>4): 813; chains: 2; bounding box: 54×56×46 Å

Foldseek 3Di:
DFPAPDLCCLVVVADAFQAFAQPDADDPVLLVVLLVLLQPFDAVLNLSFKDKDKAQDLLLLCLQLVFQPPSSNSSNRFNIKIFMWGFLQSVCSLVVVQVVCVVVVNHDPCSVVPSSVVSVVVNVVCVVPVPSSRVRGLVSRVRSVVSSQSSLVRNPKHKHKDPRGDQVSSCVSNVHDPNTTGTHIMMGMHHHPDDHDDDDDDDPVVVDDDD/DFPAPDLCCLVVVADAFQAFAQPDADDPVLLVVLLVLLQPFDAVLNLSFKDKDKAQDLLLLCLQLVFQPPSSNSSNRFNIKIFMWGFLQSPCSLVPVQVVCVVVVNRDPCSVPPSNVVSVVVNVVCVVPVPSSRVRGQVSRVRSVVSSQSSLVRNPKHKHKDPRGDQVSSCVSNVHDPNTTGTHIMMGMHHHPDDHDDDDDDDPVVVDDDD

Secondary structure (DSSP, 8-state):
--S--BHHHHHHT--B---B-TT----HHHHHHHHHHHTTS--GGG---EEEEEE-SHHHHHHHHTTSGGGHHHHHHSSEEEEEEE-S--TTHHHHHHHHHHHTT---HIIIIIIHHHHHHHHHHHHH-HHHHHHHHHHHHHHHHHHHHHHHHHTT-EEEEE--S-TTTHHHHTT--TTT-EEEEEEEEE-BSSPPPP-----GGGSEEE-/--S--BHHHHHHT--B---B-TT----HHHHHHHHHHHTTS--GGG---EEEEEE-SHHHHHHHHTTSGGGHHHHHHSSEEEEEEE-S--TTHHHHHHHHHHHTT---HIIIIIIHHHHHHHHHHHHH-HHHHHHHHHHHHHHHHHHHHHHHHHTT-EEEEE--S-TTTHHHHTT--TTT-EEEEEEEEE-BSSPPPP-----GGGSEEE-

Organism: Lacticaseibacillus paracasei (strain ATCC 334 / BCRC 17002 / CCUG 31169 / CIP 107868 / KCTC 3260 / NRRL B-441) (NCBI:txid321967)

Sequence (422 aa):
MLENNNFDEVVLKRHTAREFDPEITISKGELLQMITYATKAPSALNMQPTRFVVAQSNAAKEKIAAVAGTNAPEILSASAVVLIGGETDLGPFEEDLFKRAEAAGLLTDRAIEHQKPMIENLVATFKENQQALREFIIQNSSLAAMSFMLAARAYGYETGAMTGFDHEKIIPALDLDPNHFLPTLLIAVGKPKSAPDSLYRIPASKITVFKMLENNNFDEVVLKRHTAREFDPEITISKGELLQMITYATKAPSALNMQPTRFVVAQSNAAKEKIAAVAGTNAPEILSASAVVLIGGETDLGPFEEDLFKRAEAAGLLTDRAIEHQKPMIENLVATFKENQQALREFIIQNSSLAAMSFMLAARAYGYETGAMTGFDHEKIIPALDLDPNHFLPTLLIAVGKPKSAPDSLYRIPASKITVFK

InterPro domains:
  IPR000415 Nitroreductase-like [G3DSA:3.40.109.10] (1-211)
  IPR000415 Nitroreductase-like [SSF55469] (6-207)
  IPR029479 Nitroreductase [PF00881] (12-191)

Nearest PDB structures (foldseek):
  7jh4-assembly2_C  TM=8.427E-01  e=3.478E-15  Staphylococcus aureus
  7s14-assembly1_A  TM=8.035E-01  e=1.652E-14  Haemophilus influenzae 86-028NP
  6wt2-assembly2_D  TM=8.042E-01  e=1.472E-14  Neisseria meningitidis Z2491
  7t33-assembly1_B  TM=7.879E-01  e=1.750E-14  Haemophilus influenzae Rd KW20
  7rzl-assembly1_A  TM=8.237E-01  e=5.548E-14  Haemophilus influenzae R2846